Protein AF-A0A832ZH58-F1 (afdb_monomer_lite)

Sequence (393 aa):
MDVIKVGPEEYRKVRFGKLMVSHGLLIALLSIISALLILFIGIVWNLHKTYETLALLIIITFSIAFLPILFYKVYTQNLDKNIEERYPSFLRDLAEALASGMTLVQALKHVSQVDYGPLSPFIKKLYTWLSWGVDFSKAFEKYNKFFKNNPTIVRANYIILEAYKEGGNMEKVLETVANDLESIKELDKLKKSYISQQVMVLYVIFFIFVGLIVMLKYVLQPMITQQVMLKGTQGVFGMASQTLDLKSFKIISALAIIIEGVIIAFVIGVVETGKISSGLKHLAITLTSALVIALLFILPEQVSLSLFVYPKQAYLSQEIQVEGMVAVDAVPINNENIHINIIGPASITESIPIKNGKFVYKYTPTARGEYRVQAVYTRNGKKYAKEDRFVVS

Foldseek 3Di:
DDDPPDALVPPFFDDDDPDTDGPLVVQLVVLLVVLVVLLVVCVVVVLVVDLVSVLVSVLVSLCSNAVSSVVVVVVVVVLLVLLLVLVLVLLLQLLVLVVVVDDSLRSLVVSLVDDSDSCNVLSVQLSVCVVVVNDNLVSLVSSLSNNPVPVLVNVLSVQLSVCVVVVHDNSVSSNVSSVVSVVVVVVVVVVQVVLVVVLVVLVVVLVVLLVVLLVVLVVVQVVLLVVLVVVVPDDDPPPPPDRDQLVVSLVVSLVVQQVSQLVSLQVSLCSNPVDSVRSSVSSSVSNSVSSVSSSPRRPDKDKDKFWDKPPQEAEAQDKIKIKMFIDISSQGDFQFWKWKWKDDPDIDIDIFGGHRRMTIDIDGDHDFAKIKIKIWDADPNDIDIDIDIHGYD

pLDDT: mean 80.51, std 14.27, range [28.75, 96.56]

Structure (mmCIF, N/CA/C/O backbone):
data_AF-A0A832ZH58-F1
#
_entry.id   AF-A0A832ZH58-F1
#
loop_
_atom_site.group_PDB
_atom_site.id
_atom_site.type_symbol
_atom_site.label_atom_id
_atom_site.label_alt_id
_atom_site.label_comp_id
_atom_site.label_asym_id
_atom_site.label_entity_id
_atom_site.label_seq_id
_atom_site.pdbx_PDB_ins_code
_atom_site.Cartn_x
_atom_site.Cartn_y
_atom_site.Cartn_z
_atom_site.occupancy
_atom_site.B_iso_or_equiv
_atom_site.auth_seq_id
_atom_site.auth_comp_id
_atom_site.auth_asym_id
_atom_site.auth_atom_id
_atom_site.pdbx_PDB_model_num
ATOM 1 N N . MET A 1 1 ? -10.719 -26.155 38.846 1.00 32.06 1 MET A N 1
ATOM 2 C CA . MET A 1 1 ? -10.495 -26.250 37.390 1.00 32.06 1 MET A CA 1
ATOM 3 C C . MET A 1 1 ? -10.144 -24.853 36.914 1.00 32.06 1 MET A C 1
ATOM 5 O O . MET A 1 1 ? -10.917 -23.933 37.156 1.00 32.06 1 MET A O 1
ATOM 9 N N . ASP A 1 2 ? -8.911 -24.685 36.452 1.00 28.75 2 ASP A N 1
ATOM 10 C CA . ASP A 1 2 ? -8.158 -23.433 36.504 1.00 28.75 2 ASP A CA 1
ATOM 11 C C . ASP A 1 2 ? -8.816 -22.247 35.796 1.00 28.75 2 ASP A C 1
ATOM 13 O O . ASP A 1 2 ? -9.020 -22.227 34.583 1.00 28.75 2 ASP A O 1
ATOM 17 N N . VAL A 1 3 ? -9.103 -21.212 36.588 1.00 31.19 3 VAL A N 1
ATOM 18 C CA . VAL A 1 3 ? -9.459 -19.885 36.096 1.00 31.19 3 VAL A CA 1
ATOM 19 C C . VAL A 1 3 ? -8.217 -19.319 35.423 1.00 31.19 3 VAL A C 1
ATOM 21 O O . VAL A 1 3 ? -7.265 -18.915 36.090 1.00 31.19 3 VAL A O 1
ATOM 24 N N . ILE A 1 4 ? -8.241 -19.302 34.093 1.00 33.47 4 ILE A N 1
ATOM 25 C CA . ILE A 1 4 ? -7.251 -18.664 33.228 1.00 33.47 4 ILE A CA 1
ATOM 26 C C . ILE A 1 4 ? -7.078 -17.204 33.684 1.00 33.47 4 ILE A C 1
ATOM 28 O O . ILE A 1 4 ? -7.852 -16.310 33.332 1.00 33.47 4 ILE A O 1
ATOM 32 N N . LYS A 1 5 ? -6.048 -16.962 34.501 1.00 37.94 5 LYS A N 1
ATOM 33 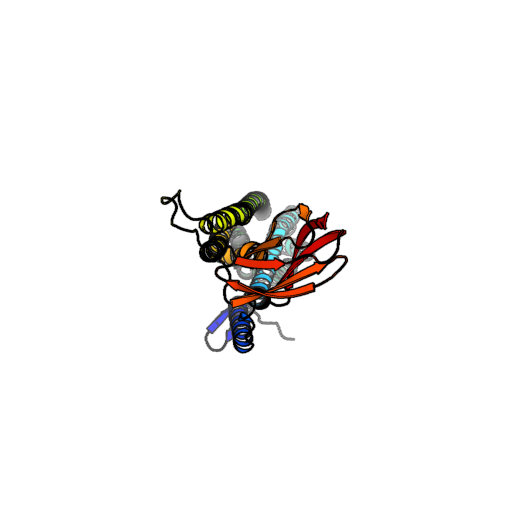C CA . LYS A 1 5 ? -5.504 -15.638 34.808 1.00 37.94 5 LYS A CA 1
ATOM 34 C C . LYS A 1 5 ? -4.682 -15.184 33.605 1.00 37.94 5 LYS A C 1
ATOM 36 O O . LYS A 1 5 ? -3.462 -15.191 33.659 1.00 37.94 5 LYS A O 1
ATOM 41 N N . VAL A 1 6 ? -5.343 -14.801 32.519 1.00 39.03 6 VAL A N 1
ATOM 42 C CA . VAL A 1 6 ? -4.680 -14.055 31.445 1.00 39.03 6 VAL A CA 1
ATOM 43 C C . VAL A 1 6 ? -5.308 -12.673 31.413 1.00 39.03 6 VAL A C 1
ATOM 45 O O . VAL A 1 6 ? -6.497 -12.499 31.126 1.00 39.03 6 VAL A O 1
ATOM 48 N N . GLY A 1 7 ? -4.518 -11.683 31.822 1.00 38.69 7 GLY A N 1
ATOM 49 C CA . GLY A 1 7 ? -4.900 -10.283 31.729 1.00 38.69 7 GLY A CA 1
ATOM 50 C C . GLY A 1 7 ? -4.931 -9.826 30.261 1.00 38.69 7 GLY A C 1
ATOM 51 O O . GLY A 1 7 ? -4.169 -10.343 29.445 1.00 38.69 7 GLY A O 1
ATOM 52 N N . PRO A 1 8 ? -5.761 -8.828 29.905 1.00 47.25 8 PRO A N 1
ATOM 53 C CA . PRO A 1 8 ? -5.901 -8.332 28.528 1.00 47.25 8 PRO A CA 1
ATOM 54 C C . PRO A 1 8 ? -4.600 -7.869 27.844 1.00 47.25 8 PRO A C 1
ATOM 56 O O . PRO A 1 8 ? -4.539 -7.802 26.622 1.00 47.25 8 PRO A O 1
ATOM 59 N N . GLU A 1 9 ? -3.551 -7.562 28.612 1.00 46.62 9 GLU A N 1
ATOM 60 C CA . GLU A 1 9 ? -2.249 -7.094 28.110 1.00 46.62 9 GLU A CA 1
ATOM 61 C C . GLU A 1 9 ? -1.348 -8.213 27.540 1.00 46.62 9 GLU A C 1
ATOM 63 O O . GLU A 1 9 ? -0.400 -7.910 26.811 1.00 46.62 9 GLU A O 1
ATOM 68 N N . GLU A 1 10 ? -1.608 -9.490 27.849 1.00 42.56 10 GLU A N 1
ATOM 69 C CA . GLU A 1 10 ? -0.684 -10.599 27.536 1.00 42.56 10 GLU A CA 1
ATOM 70 C C . GLU A 1 10 ? -0.907 -11.265 26.175 1.00 42.56 10 GLU A C 1
ATOM 72 O O . GLU A 1 10 ? 0.014 -11.878 25.643 1.00 42.56 10 GLU A O 1
ATOM 77 N N . TYR A 1 11 ? -2.059 -11.073 25.532 1.00 43.69 11 TYR A N 1
ATOM 78 C CA . TYR A 1 11 ? -2.350 -11.717 24.242 1.00 43.69 11 TYR A CA 1
ATOM 79 C C . TYR A 1 11 ? -1.527 -11.178 23.057 1.00 43.69 11 TYR A C 1
ATOM 81 O O . TYR A 1 11 ? -1.537 -11.777 21.986 1.00 43.69 11 TYR A O 1
ATOM 89 N N . ARG A 1 12 ? -0.813 -10.050 23.214 1.00 44.44 12 ARG A N 1
ATOM 90 C CA . ARG A 1 12 ? -0.087 -9.386 22.110 1.00 44.44 12 ARG A CA 1
ATOM 91 C C . ARG A 1 12 ? 1.393 -9.116 22.368 1.00 44.44 12 ARG A C 1
ATOM 93 O O . ARG A 1 12 ? 2.049 -8.453 21.552 1.00 44.44 12 ARG A O 1
ATOM 100 N N . LYS A 1 13 ? 1.973 -9.676 23.432 1.00 39.81 13 LYS A N 1
ATOM 101 C CA . LYS A 1 13 ? 3.402 -9.532 23.769 1.00 39.81 13 LYS A CA 1
ATOM 102 C C . LYS A 1 13 ? 4.044 -10.910 23.960 1.00 39.81 13 LYS A C 1
ATOM 104 O O . LYS A 1 13 ? 3.540 -11.706 24.737 1.00 39.81 13 LYS A O 1
ATOM 109 N N . VAL A 1 14 ? 5.147 -11.183 23.259 1.00 44.44 14 VAL A N 1
ATOM 110 C CA . VAL A 1 14 ? 5.986 -12.367 23.518 1.00 44.44 14 VAL A CA 1
ATOM 111 C C . VAL A 1 14 ? 7.113 -11.923 24.446 1.00 44.44 14 VAL A C 1
ATOM 113 O O . VAL A 1 14 ? 7.749 -10.894 24.201 1.00 44.44 14 VAL A O 1
ATOM 116 N N . ARG A 1 15 ? 7.356 -12.660 25.535 1.00 38.75 15 ARG A N 1
ATOM 117 C CA . ARG A 1 15 ? 8.500 -12.396 26.419 1.00 38.75 15 ARG A CA 1
ATOM 118 C C . ARG A 1 15 ? 9.776 -12.958 25.793 1.00 38.75 15 ARG A C 1
ATOM 120 O O . ARG A 1 15 ? 9.922 -14.171 25.707 1.00 38.75 15 ARG A O 1
ATOM 127 N N . PHE A 1 16 ? 10.716 -12.082 25.442 1.00 37.25 16 PHE A N 1
ATOM 128 C CA . PHE A 1 16 ? 12.117 -12.442 25.207 1.00 37.25 16 PHE A CA 1
ATOM 129 C C . PHE A 1 16 ? 12.971 -11.816 26.319 1.00 37.25 16 PHE A C 1
ATOM 131 O O . PHE A 1 16 ? 13.257 -10.618 26.310 1.00 37.25 16 PHE A O 1
ATOM 138 N N . GLY A 1 17 ? 13.351 -12.616 27.320 1.00 56.69 17 GLY A N 1
ATOM 139 C CA . GLY A 1 17 ? 14.143 -12.139 28.461 1.00 56.69 17 GLY A CA 1
ATOM 140 C C . GLY A 1 17 ? 13.454 -11.008 29.244 1.00 56.69 17 GLY A C 1
ATOM 141 O O . GLY A 1 17 ? 12.316 -11.163 29.684 1.00 56.69 17 GLY A O 1
ATOM 142 N N . LYS A 1 18 ? 14.141 -9.866 29.428 1.00 38.88 18 LYS A N 1
ATOM 143 C CA . LYS A 1 18 ? 13.628 -8.665 30.129 1.00 38.88 18 LYS A CA 1
ATOM 144 C C . LYS A 1 18 ? 12.889 -7.659 29.225 1.00 38.88 18 LYS A C 1
ATOM 146 O O . LYS A 1 18 ? 12.369 -6.675 29.746 1.00 38.88 18 LYS A O 1
ATOM 151 N N . LEU A 1 19 ? 12.812 -7.875 27.906 1.00 37.66 19 LEU A N 1
ATOM 152 C CA . LEU A 1 19 ? 12.111 -6.971 26.983 1.00 37.66 19 LEU A CA 1
ATOM 153 C C . LEU A 1 19 ? 10.738 -7.533 26.578 1.00 37.66 19 LEU A C 1
ATOM 155 O O . LEU A 1 19 ? 10.621 -8.642 26.058 1.00 37.66 19 LEU A O 1
ATOM 159 N N . MET A 1 20 ? 9.684 -6.735 26.768 1.00 43.00 20 MET A N 1
ATOM 160 C CA . MET A 1 20 ? 8.365 -7.003 26.186 1.00 43.00 20 MET A CA 1
ATOM 161 C C . MET A 1 20 ? 8.365 -6.572 24.716 1.00 43.00 20 MET A C 1
ATOM 163 O O . MET A 1 20 ? 8.237 -5.384 24.420 1.00 43.00 20 MET A O 1
ATOM 167 N N . VAL A 1 21 ? 8.475 -7.528 23.789 1.00 51.91 21 VAL A N 1
ATOM 168 C CA . VAL A 1 21 ? 8.403 -7.246 22.349 1.00 51.91 21 VAL A CA 1
ATOM 169 C C . VAL A 1 21 ? 6.977 -7.497 21.856 1.00 51.91 21 VAL A C 1
ATOM 171 O O . VAL A 1 21 ? 6.385 -8.555 22.084 1.00 51.91 21 VAL A O 1
ATOM 174 N N . SER A 1 22 ? 6.387 -6.497 21.197 1.00 60.75 22 SER A N 1
ATOM 175 C CA . SER A 1 22 ? 5.081 -6.663 20.549 1.00 60.75 22 SER A CA 1
ATOM 176 C C . SER A 1 22 ? 5.194 -7.673 19.400 1.00 60.75 22 SER A C 1
ATOM 178 O O . SER A 1 22 ? 6.181 -7.646 18.666 1.00 60.75 22 SER A O 1
ATOM 180 N N . HIS A 1 23 ? 4.193 -8.541 19.206 1.00 63.78 23 HIS A N 1
ATOM 181 C CA . HIS A 1 23 ? 4.231 -9.590 18.167 1.00 63.78 23 HIS A CA 1
ATOM 182 C C . HIS A 1 23 ? 4.547 -9.033 16.760 1.00 63.78 23 HIS A C 1
ATOM 184 O O . HIS A 1 23 ? 5.227 -9.682 15.973 1.00 63.78 23 HIS A O 1
ATOM 190 N N . GLY A 1 24 ? 4.149 -7.787 16.470 1.00 62.53 24 GLY A N 1
ATOM 191 C CA . GLY A 1 24 ? 4.445 -7.127 15.195 1.00 62.53 24 GLY A CA 1
ATOM 192 C C . GLY A 1 24 ? 5.923 -6.780 14.974 1.00 62.53 24 GLY A C 1
ATOM 193 O O . GLY A 1 24 ? 6.386 -6.830 13.840 1.00 62.53 24 GLY A O 1
ATOM 194 N N . LEU A 1 25 ? 6.682 -6.468 16.032 1.00 66.31 25 LEU A N 1
ATOM 195 C CA . LEU A 1 25 ? 8.119 -6.178 15.920 1.00 66.31 25 LEU A CA 1
ATOM 196 C C . LEU A 1 25 ? 8.938 -7.446 15.648 1.00 66.31 25 LEU A C 1
ATOM 198 O O . LEU A 1 25 ? 9.885 -7.399 14.870 1.00 66.31 25 LEU A O 1
ATOM 202 N N . LEU A 1 26 ? 8.547 -8.580 16.238 1.00 72.06 26 LEU A N 1
ATOM 203 C CA . LEU A 1 26 ? 9.177 -9.877 15.968 1.00 72.06 26 LEU A CA 1
ATOM 204 C C . LEU A 1 26 ? 8.971 -10.316 14.518 1.00 72.06 26 LEU A C 1
ATOM 206 O O . LEU A 1 26 ? 9.926 -10.712 13.856 1.00 72.06 26 LEU A O 1
ATOM 210 N N . ILE A 1 27 ? 7.742 -10.193 14.012 1.00 73.25 27 ILE A N 1
ATOM 211 C CA . ILE A 1 27 ? 7.420 -10.528 12.620 1.00 73.25 27 ILE A CA 1
ATOM 212 C C . ILE A 1 27 ? 8.192 -9.614 11.660 1.00 73.25 27 ILE A C 1
ATOM 214 O O . ILE A 1 27 ? 8.727 -10.096 10.664 1.00 73.25 27 IL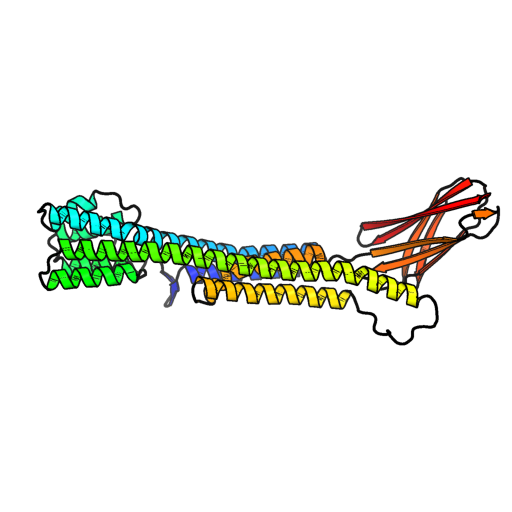E A O 1
ATOM 218 N N . ALA A 1 28 ? 8.314 -8.319 11.972 1.00 71.00 28 ALA A N 1
ATOM 219 C CA . ALA A 1 28 ? 9.098 -7.388 11.162 1.00 71.00 28 ALA A CA 1
ATOM 220 C C . ALA A 1 28 ? 10.591 -7.751 11.129 1.00 71.00 28 ALA A C 1
ATOM 222 O O . ALA A 1 28 ? 11.174 -7.817 10.050 1.00 71.00 28 ALA A O 1
ATOM 223 N N . LEU A 1 29 ? 11.194 -8.051 12.283 1.00 77.75 29 LEU A N 1
ATOM 224 C CA . LEU A 1 29 ? 12.597 -8.466 12.364 1.00 77.75 29 LEU A CA 1
ATOM 225 C C . LEU A 1 29 ? 12.855 -9.763 11.588 1.00 77.75 29 LEU A C 1
ATOM 227 O O . LEU A 1 29 ? 13.782 -9.812 10.785 1.00 77.75 29 LEU A O 1
ATOM 231 N N . LEU A 1 30 ? 12.009 -10.781 11.763 1.00 81.25 30 LEU A N 1
ATOM 232 C CA . LEU A 1 30 ? 12.117 -12.047 11.030 1.00 81.25 30 LEU A CA 1
ATOM 233 C C . LEU A 1 30 ? 11.977 -11.858 9.514 1.00 81.25 30 LEU A C 1
ATOM 235 O O . LEU A 1 30 ? 12.725 -12.466 8.751 1.00 81.25 30 LEU A O 1
ATOM 239 N N . SER A 1 31 ? 11.062 -10.989 9.076 1.00 78.88 31 SER A N 1
ATOM 240 C CA . SER A 1 31 ? 10.846 -10.710 7.649 1.00 78.88 31 SER A CA 1
ATOM 241 C C . SER A 1 31 ? 12.052 -10.004 7.023 1.00 78.88 31 SER A C 1
ATOM 243 O O . SER A 1 31 ? 12.483 -10.371 5.933 1.00 78.88 31 SER A O 1
ATOM 245 N N . ILE A 1 32 ? 12.647 -9.037 7.732 1.00 79.75 32 ILE A N 1
ATOM 246 C CA . ILE A 1 32 ? 13.851 -8.323 7.280 1.00 79.75 32 ILE A CA 1
ATOM 247 C C . ILE A 1 32 ? 15.054 -9.270 7.216 1.00 79.75 32 ILE A C 1
ATOM 249 O O . ILE A 1 32 ? 15.784 -9.263 6.227 1.00 79.75 32 ILE A O 1
ATOM 253 N N . ILE A 1 33 ? 15.246 -10.109 8.238 1.00 83.75 33 ILE A N 1
ATOM 254 C CA . ILE A 1 33 ? 16.337 -11.093 8.271 1.00 83.75 33 ILE A CA 1
ATOM 255 C C . ILE A 1 33 ? 16.197 -12.082 7.108 1.00 83.75 33 ILE A C 1
ATOM 257 O O . ILE A 1 33 ? 17.167 -12.324 6.397 1.00 83.75 33 ILE A O 1
ATOM 261 N N . SER A 1 34 ? 14.989 -12.604 6.875 1.00 80.19 34 SER A N 1
ATOM 262 C CA . SER A 1 34 ? 14.700 -13.509 5.756 1.00 80.19 34 SER A CA 1
ATOM 263 C C . SER A 1 34 ? 14.988 -12.859 4.397 1.00 80.19 34 SER A C 1
ATOM 265 O O . SER A 1 34 ? 15.658 -13.448 3.549 1.00 80.19 34 SER A O 1
ATOM 267 N N . ALA A 1 35 ? 14.569 -11.604 4.210 1.00 80.31 35 ALA A N 1
ATOM 268 C CA . ALA A 1 35 ? 14.830 -10.856 2.986 1.00 80.31 35 ALA A CA 1
ATOM 269 C C . ALA A 1 35 ? 16.332 -10.635 2.741 1.00 80.31 35 ALA A C 1
ATOM 271 O O . ALA A 1 35 ? 16.819 -10.877 1.638 1.00 80.31 35 ALA A O 1
ATOM 272 N N . LEU A 1 36 ? 17.090 -10.242 3.770 1.00 83.31 36 LEU A N 1
ATOM 273 C CA . LEU A 1 36 ? 18.544 -10.075 3.665 1.00 83.31 36 LEU A CA 1
ATOM 274 C C . LEU A 1 36 ? 19.255 -11.388 3.310 1.00 83.31 36 LEU A C 1
ATOM 276 O O . LEU A 1 36 ? 20.198 -11.380 2.521 1.00 83.31 36 LEU A O 1
ATOM 280 N N . LEU A 1 37 ? 18.783 -12.514 3.849 1.00 85.81 37 LEU A N 1
ATOM 281 C CA . LEU A 1 37 ? 19.341 -13.840 3.587 1.00 85.81 37 LEU A CA 1
ATOM 282 C C . LEU A 1 37 ? 19.139 -14.250 2.118 1.00 85.81 37 LEU A C 1
ATOM 284 O O . LEU A 1 37 ? 20.067 -14.734 1.474 1.00 85.81 37 LEU A O 1
ATOM 288 N N . ILE A 1 38 ? 17.963 -13.980 1.552 1.00 83.38 38 ILE A N 1
ATOM 289 C CA . ILE A 1 38 ? 17.653 -14.252 0.138 1.00 83.38 38 ILE A CA 1
ATOM 290 C C . ILE A 1 38 ? 18.477 -13.368 -0.796 1.00 83.38 38 ILE A C 1
ATOM 292 O O . ILE A 1 38 ? 19.015 -13.852 -1.795 1.00 83.38 38 ILE A O 1
ATOM 296 N N . LEU A 1 39 ? 18.625 -12.089 -0.445 1.00 81.56 39 LEU A N 1
ATOM 297 C CA . LEU A 1 39 ? 19.463 -11.152 -1.186 1.00 81.56 39 LEU A CA 1
ATOM 298 C C . LEU A 1 39 ? 20.922 -11.644 -1.197 1.00 81.56 39 LEU A C 1
ATOM 300 O O . LEU A 1 39 ? 21.546 -11.717 -2.256 1.00 81.56 39 LEU A O 1
ATOM 304 N N . PHE A 1 40 ? 21.435 -12.076 -0.041 1.00 83.88 40 PHE A N 1
ATOM 305 C CA . PHE A 1 40 ? 22.777 -12.646 0.088 1.00 83.88 40 PHE A CA 1
ATOM 306 C C . PHE A 1 40 ? 22.956 -13.915 -0.757 1.00 83.88 40 PHE A C 1
ATOM 308 O O . PHE A 1 40 ? 23.906 -13.998 -1.538 1.00 83.88 40 PHE A O 1
ATOM 315 N N . ILE A 1 41 ? 22.023 -14.871 -0.671 1.00 84.25 41 ILE A N 1
ATOM 316 C CA . ILE A 1 41 ? 22.051 -16.113 -1.462 1.00 84.25 41 ILE A CA 1
ATOM 317 C C . ILE A 1 41 ? 22.130 -15.803 -2.953 1.00 84.25 41 ILE A C 1
ATOM 319 O O . ILE A 1 41 ? 22.953 -16.374 -3.668 1.00 84.25 41 ILE A O 1
ATOM 323 N N . GLY A 1 42 ? 21.300 -14.886 -3.441 1.00 79.94 42 GLY A N 1
ATOM 324 C CA . GLY A 1 42 ? 21.276 -14.632 -4.869 1.00 79.94 42 GLY A CA 1
ATOM 325 C C . GLY A 1 42 ? 22.440 -13.791 -5.391 1.00 79.94 42 GLY A C 1
ATOM 326 O O . GLY A 1 42 ? 22.809 -13.944 -6.558 1.00 79.94 42 GLY A O 1
ATOM 327 N N . ILE A 1 43 ? 23.096 -12.991 -4.542 1.00 81.38 43 ILE A N 1
ATOM 328 C CA . ILE A 1 43 ? 24.405 -12.409 -4.875 1.00 81.38 43 ILE A CA 1
ATOM 329 C C . ILE A 1 43 ? 25.445 -13.523 -5.043 1.00 81.38 43 ILE A C 1
ATOM 331 O O . ILE A 1 43 ? 26.121 -13.556 -6.072 1.00 81.38 43 ILE A O 1
ATOM 335 N N . VAL A 1 44 ? 25.530 -14.457 -4.086 1.00 85.19 44 VAL A N 1
ATOM 336 C CA . VAL A 1 44 ? 26.468 -15.598 -4.126 1.00 85.19 44 VAL A CA 1
ATOM 337 C C . VAL A 1 44 ? 26.254 -16.454 -5.379 1.00 85.19 44 VAL A C 1
ATOM 339 O O . VAL A 1 44 ? 27.213 -16.901 -6.002 1.00 85.19 44 VAL A O 1
ATOM 342 N N . TRP A 1 45 ? 25.002 -16.629 -5.800 1.00 83.31 45 TRP A N 1
ATOM 343 C CA . TRP A 1 45 ? 24.634 -17.414 -6.984 1.00 83.31 45 TRP A CA 1
ATOM 344 C C . TRP A 1 45 ? 24.761 -16.646 -8.308 1.00 83.31 45 TRP A C 1
ATOM 346 O O . TRP A 1 45 ? 24.360 -17.151 -9.354 1.00 83.31 45 TRP A O 1
ATOM 356 N N . ASN A 1 46 ? 25.329 -15.435 -8.302 1.00 77.44 46 ASN A N 1
ATOM 357 C CA . ASN A 1 46 ? 25.482 -14.590 -9.489 1.00 77.44 46 ASN A CA 1
ATOM 358 C C . ASN A 1 46 ? 24.161 -14.275 -10.222 1.00 77.44 46 ASN A C 1
ATOM 360 O O . ASN A 1 46 ? 24.176 -13.942 -11.410 1.00 77.44 46 ASN A O 1
ATOM 364 N N . LEU A 1 47 ? 23.022 -14.281 -9.517 1.00 72.31 47 LEU A N 1
ATOM 365 C CA . LEU A 1 47 ? 21.717 -13.908 -10.086 1.00 72.31 47 LEU A CA 1
ATOM 366 C C . LEU A 1 47 ? 21.658 -12.426 -10.506 1.00 72.31 47 LEU A C 1
ATOM 368 O O . LEU A 1 47 ? 20.689 -11.998 -11.118 1.00 72.31 47 LEU A O 1
ATOM 372 N N . HIS A 1 48 ? 22.698 -11.635 -10.243 1.00 67.31 48 HIS A N 1
ATOM 373 C CA . HIS A 1 48 ? 22.823 -10.254 -10.704 1.00 67.31 48 HIS A CA 1
ATOM 374 C C . HIS A 1 48 ? 23.330 -10.114 -12.154 1.00 67.31 48 HIS A C 1
ATOM 376 O O . HIS A 1 48 ? 23.316 -9.007 -12.688 1.00 67.31 48 HIS A O 1
ATOM 382 N N . LYS A 1 49 ? 23.805 -11.195 -12.796 1.00 65.81 49 LYS A N 1
ATOM 383 C CA . LYS A 1 49 ? 24.457 -11.115 -14.120 1.00 65.81 49 LYS A CA 1
ATOM 384 C C . LYS A 1 49 ? 23.504 -10.835 -15.281 1.00 65.81 49 LYS A C 1
ATOM 386 O O . LYS A 1 49 ? 23.929 -10.276 -16.288 1.00 65.81 49 LYS A O 1
ATOM 391 N N . THR A 1 50 ? 22.234 -11.203 -15.153 1.00 65.31 50 THR A N 1
ATOM 392 C CA . THR A 1 50 ? 21.200 -10.923 -16.153 1.00 65.31 50 THR A CA 1
ATOM 393 C C . THR A 1 50 ? 20.138 -10.021 -15.535 1.00 65.31 50 THR A C 1
ATOM 395 O O . THR A 1 50 ? 19.783 -10.175 -14.367 1.00 65.31 50 THR A O 1
ATOM 398 N N . TYR A 1 51 ? 19.608 -9.074 -16.314 1.00 64.06 51 TYR A N 1
ATOM 399 C CA . TYR A 1 51 ? 18.568 -8.155 -15.839 1.00 64.06 51 TYR A CA 1
ATOM 400 C C . TYR A 1 51 ? 17.320 -8.911 -15.340 1.00 64.06 51 TYR A C 1
ATOM 402 O O . TYR A 1 51 ? 16.730 -8.530 -14.333 1.00 64.06 51 TYR A O 1
ATOM 410 N N . GLU A 1 52 ? 16.969 -10.027 -15.988 1.00 61.91 52 GLU A N 1
ATOM 411 C CA . GLU A 1 52 ? 15.821 -10.876 -15.632 1.00 61.91 52 GLU A CA 1
ATOM 412 C C . GLU A 1 52 ? 15.989 -11.536 -14.255 1.00 61.91 52 GLU A C 1
ATOM 414 O O . GLU A 1 52 ? 15.094 -11.464 -13.411 1.00 61.91 52 GLU A O 1
ATOM 419 N N . THR A 1 53 ? 17.156 -12.127 -13.987 1.00 67.88 53 THR A N 1
ATOM 420 C CA . THR A 1 53 ? 17.449 -12.797 -12.711 1.00 67.88 53 THR A CA 1
ATOM 421 C C . THR A 1 53 ? 17.601 -11.800 -11.564 1.00 67.88 53 THR A C 1
ATOM 423 O O . THR A 1 53 ? 17.160 -12.075 -10.447 1.00 67.88 53 THR A O 1
ATOM 426 N N . LEU A 1 54 ? 18.147 -10.612 -11.846 1.00 69.12 54 LEU A N 1
ATOM 427 C CA . LEU A 1 54 ? 18.275 -9.533 -10.869 1.00 69.12 54 LEU A CA 1
ATOM 428 C C . LEU A 1 54 ? 16.899 -9.009 -10.447 1.00 69.12 54 LEU A C 1
ATOM 430 O O . LEU A 1 54 ? 16.656 -8.776 -9.265 1.00 69.12 54 LEU A O 1
ATOM 434 N N . ALA A 1 55 ? 15.968 -8.874 -11.388 1.00 64.12 55 ALA A N 1
ATOM 435 C CA . ALA A 1 55 ? 14.630 -8.408 -11.065 1.00 64.12 55 ALA A CA 1
ATOM 436 C C . ALA A 1 55 ? 13.804 -9.421 -10.276 1.00 64.12 55 ALA A C 1
ATOM 438 O O . ALA A 1 55 ? 13.148 -9.040 -9.308 1.00 64.12 55 ALA A O 1
ATOM 439 N N . LEU A 1 56 ? 13.862 -10.706 -10.643 1.00 68.62 56 LEU A N 1
ATOM 440 C CA . LEU A 1 56 ? 13.212 -11.768 -9.872 1.00 68.62 56 LEU A CA 1
ATOM 441 C C . LEU A 1 56 ? 13.718 -11.788 -8.428 1.00 68.62 56 LEU A C 1
ATOM 443 O O . LEU A 1 56 ? 12.921 -11.879 -7.495 1.00 68.62 56 LEU A O 1
ATOM 447 N N . LEU A 1 57 ? 15.028 -11.620 -8.235 1.00 75.06 57 LEU A N 1
ATOM 448 C CA . LEU A 1 57 ? 15.631 -11.531 -6.912 1.00 75.06 57 LEU A CA 1
ATOM 449 C C . LEU A 1 57 ? 15.085 -10.354 -6.099 1.00 75.06 57 LEU A C 1
ATOM 451 O O . LEU A 1 57 ? 14.732 -10.532 -4.932 1.00 75.06 57 LEU A O 1
ATOM 455 N N . ILE A 1 58 ? 14.986 -9.168 -6.703 1.00 72.38 58 ILE A N 1
ATOM 456 C CA . ILE A 1 58 ? 14.463 -7.983 -6.017 1.00 72.38 58 ILE A CA 1
ATOM 457 C C . ILE A 1 58 ? 12.985 -8.179 -5.664 1.00 72.38 58 ILE A C 1
ATOM 459 O O . ILE A 1 58 ? 12.599 -7.906 -4.529 1.00 72.38 58 ILE A O 1
ATOM 463 N N . ILE A 1 59 ? 12.169 -8.697 -6.587 1.00 71.25 59 ILE A N 1
ATOM 464 C CA . ILE A 1 59 ? 10.739 -8.946 -6.355 1.00 71.25 59 ILE A CA 1
ATOM 465 C C . ILE A 1 59 ? 10.547 -9.934 -5.198 1.00 71.25 59 ILE A C 1
ATOM 467 O O . ILE A 1 59 ? 9.814 -9.631 -4.261 1.00 71.25 59 ILE A O 1
ATOM 471 N N . ILE A 1 60 ? 11.243 -11.075 -5.216 1.00 73.31 60 ILE A N 1
ATOM 472 C CA . ILE A 1 60 ? 11.126 -12.112 -4.177 1.00 73.31 60 ILE A CA 1
ATOM 473 C C . ILE A 1 60 ? 11.573 -11.576 -2.813 1.00 73.31 60 ILE A C 1
ATOM 475 O O . ILE A 1 60 ? 10.859 -11.727 -1.819 1.00 73.31 60 ILE A O 1
ATOM 479 N N . THR A 1 61 ? 12.729 -10.910 -2.770 1.00 76.50 61 THR A N 1
ATOM 480 C CA . THR A 1 61 ? 13.273 -10.297 -1.548 1.00 76.50 61 THR A CA 1
ATOM 481 C C . THR A 1 61 ? 12.276 -9.309 -0.950 1.00 76.50 61 THR A C 1
ATOM 483 O O . THR A 1 61 ? 12.015 -9.304 0.254 1.00 76.50 61 THR A O 1
ATOM 486 N N . PHE A 1 62 ? 11.672 -8.494 -1.810 1.00 73.38 62 PHE A N 1
ATOM 487 C CA . PHE A 1 62 ? 10.732 -7.473 -1.404 1.00 73.38 62 PHE A CA 1
ATOM 488 C C . PHE A 1 62 ? 9.394 -8.064 -0.927 1.00 73.38 62 PHE A C 1
ATOM 490 O O . PHE A 1 62 ? 8.881 -7.674 0.124 1.00 73.38 62 PHE A O 1
ATOM 497 N N . SER A 1 63 ? 8.844 -9.051 -1.638 1.00 71.75 63 SER A N 1
ATOM 498 C CA . SER A 1 63 ? 7.621 -9.746 -1.226 1.00 71.75 63 SER A CA 1
ATOM 499 C C . SER A 1 63 ? 7.766 -10.368 0.163 1.00 71.75 63 SER A C 1
ATOM 501 O O . SER A 1 63 ? 6.872 -10.223 0.995 1.00 71.75 63 SER A O 1
ATOM 503 N N . ILE A 1 64 ? 8.905 -10.997 0.447 1.00 77.25 64 ILE A N 1
ATOM 504 C CA . ILE A 1 64 ? 9.156 -11.673 1.726 1.00 77.25 64 ILE A CA 1
ATOM 505 C C . ILE A 1 64 ? 9.372 -10.676 2.869 1.00 77.25 64 ILE A C 1
ATOM 507 O O . ILE A 1 64 ? 8.915 -10.924 3.984 1.00 77.25 64 ILE A O 1
ATOM 511 N N . ALA A 1 65 ? 9.986 -9.522 2.595 1.00 74.62 65 ALA A N 1
ATOM 512 C CA . ALA A 1 65 ? 10.140 -8.462 3.587 1.00 74.62 65 ALA A CA 1
ATOM 513 C C . ALA A 1 65 ? 8.794 -7.848 4.019 1.00 74.62 65 ALA A C 1
ATOM 515 O O . ALA A 1 65 ? 8.610 -7.544 5.198 1.00 74.62 65 ALA A O 1
ATOM 516 N N . PHE A 1 66 ? 7.857 -7.645 3.084 1.00 72.94 66 PHE A N 1
ATOM 517 C CA . PHE A 1 66 ? 6.676 -6.808 3.330 1.00 72.94 66 PHE A CA 1
ATOM 518 C C . PHE A 1 66 ? 5.369 -7.579 3.567 1.00 72.94 66 PHE A C 1
ATOM 520 O O . PHE A 1 66 ? 4.583 -7.153 4.419 1.00 72.94 66 PHE A O 1
ATOM 527 N N . LEU A 1 67 ? 5.107 -8.704 2.884 1.00 73.69 67 LEU A N 1
ATOM 528 C CA . LEU A 1 67 ? 3.821 -9.421 3.007 1.00 73.69 67 LEU A CA 1
ATOM 529 C C . LEU A 1 67 ? 3.467 -9.827 4.452 1.00 73.69 67 LEU A C 1
ATOM 531 O O . LEU A 1 67 ? 2.339 -9.550 4.874 1.00 73.69 67 LEU A O 1
ATOM 535 N N . PRO A 1 68 ? 4.375 -10.441 5.238 1.00 74.88 68 PRO A N 1
ATOM 536 C CA . PRO A 1 68 ? 4.035 -10.915 6.582 1.00 74.88 68 PRO A CA 1
ATOM 537 C C . PRO A 1 68 ? 3.653 -9.773 7.532 1.00 74.88 68 PRO A C 1
ATOM 539 O O . PRO A 1 68 ? 2.721 -9.892 8.332 1.00 74.88 68 PRO A O 1
ATOM 542 N N . ILE A 1 69 ? 4.339 -8.632 7.406 1.00 71.81 69 ILE A N 1
ATOM 543 C CA . ILE A 1 69 ? 4.091 -7.427 8.207 1.00 71.81 69 ILE A CA 1
ATOM 544 C C . ILE A 1 69 ? 2.706 -6.855 7.888 1.00 71.81 69 ILE A C 1
ATOM 546 O O . ILE A 1 69 ? 1.955 -6.486 8.798 1.00 71.81 69 ILE A O 1
ATOM 550 N N . LEU A 1 70 ? 2.354 -6.800 6.600 1.00 68.81 70 LEU A N 1
ATOM 551 C CA . LEU A 1 70 ? 1.050 -6.320 6.151 1.00 68.81 70 LEU A CA 1
ATOM 552 C C . LEU A 1 70 ? -0.078 -7.226 6.634 1.00 68.81 70 LEU A C 1
ATOM 554 O O . LEU A 1 70 ? -1.054 -6.725 7.193 1.00 68.81 70 LEU A O 1
ATOM 558 N N . PHE A 1 71 ? 0.084 -8.541 6.498 1.00 70.06 71 PHE A N 1
ATOM 559 C CA . PHE A 1 71 ? -0.923 -9.509 6.920 1.00 70.06 71 PHE A CA 1
ATOM 560 C C . PHE A 1 71 ? -1.214 -9.416 8.424 1.00 70.06 71 PHE A C 1
ATOM 562 O O . PHE A 1 71 ? -2.370 -9.302 8.832 1.00 70.06 71 PHE A O 1
ATOM 569 N N . TYR A 1 72 ? -0.170 -9.354 9.257 1.00 71.62 72 TYR A N 1
ATOM 570 C CA . TYR A 1 72 ? -0.326 -9.211 10.706 1.00 71.62 72 TYR A CA 1
ATOM 571 C C . TYR A 1 72 ? -1.033 -7.900 11.101 1.00 71.62 72 TYR A C 1
ATOM 573 O O . TYR A 1 72 ? -1.911 -7.882 11.975 1.00 71.62 72 TYR A O 1
ATOM 581 N N . LYS A 1 73 ? -0.676 -6.786 10.448 1.00 68.81 73 LYS A N 1
ATOM 582 C CA . LYS A 1 73 ? -1.278 -5.473 10.721 1.00 68.81 73 LYS A CA 1
ATOM 583 C C . LYS A 1 73 ? -2.754 -5.436 10.316 1.00 68.81 73 LYS A C 1
ATOM 585 O O . LYS A 1 73 ? -3.567 -4.931 11.084 1.00 68.81 73 LYS A O 1
ATOM 590 N N . VAL A 1 74 ? -3.107 -5.997 9.158 1.00 68.31 74 VAL A N 1
ATOM 591 C CA . VAL A 1 74 ? -4.501 -6.082 8.689 1.00 68.31 74 VAL A CA 1
ATOM 592 C C . VAL A 1 74 ? -5.336 -6.971 9.612 1.00 68.31 74 VAL A C 1
ATOM 594 O O . VAL A 1 74 ? -6.413 -6.562 10.039 1.00 68.31 74 VAL A O 1
ATOM 597 N N . TYR A 1 75 ? -4.820 -8.142 9.992 1.00 66.81 75 TYR A N 1
ATOM 598 C CA . TYR A 1 75 ? -5.533 -9.079 10.860 1.00 66.81 75 TYR A CA 1
ATOM 599 C C . TYR A 1 75 ? -5.882 -8.468 12.226 1.00 66.81 75 TYR A C 1
ATOM 601 O O . TYR A 1 75 ? -7.031 -8.519 12.664 1.00 66.81 75 TYR A O 1
ATOM 609 N N . THR A 1 76 ? -4.908 -7.830 12.880 1.00 66.25 76 THR A N 1
ATOM 610 C CA . THR A 1 76 ? -5.118 -7.219 14.204 1.00 66.25 76 THR A CA 1
ATOM 611 C C . THR A 1 76 ? -6.048 -6.006 14.164 1.00 66.25 76 THR A C 1
ATOM 613 O O . THR A 1 76 ? -6.860 -5.838 15.068 1.00 66.25 76 THR A O 1
ATOM 616 N N . GLN A 1 77 ? -5.983 -5.189 13.110 1.00 69.50 77 GLN A N 1
ATOM 617 C CA . GLN A 1 77 ? -6.862 -4.027 12.952 1.00 69.50 77 GLN A CA 1
ATOM 618 C C . GLN A 1 77 ? -8.320 -4.403 12.669 1.00 69.50 77 GLN A C 1
ATOM 620 O O . GLN A 1 77 ? -9.219 -3.673 13.079 1.00 69.50 77 GLN A O 1
ATOM 625 N N . ASN A 1 78 ? -8.567 -5.513 11.972 1.00 72.50 78 ASN A N 1
ATOM 626 C CA . ASN A 1 78 ? -9.929 -5.939 11.650 1.00 72.50 78 ASN A CA 1
ATOM 627 C C . ASN A 1 78 ? -10.704 -6.380 12.897 1.00 72.50 78 ASN A C 1
ATOM 629 O O . ASN A 1 78 ? -11.892 -6.092 13.001 1.00 72.50 78 ASN A O 1
ATOM 633 N N . LEU A 1 79 ? -10.044 -7.025 13.865 1.00 73.12 79 LEU A N 1
ATOM 634 C CA . LEU A 1 79 ? -10.703 -7.456 15.099 1.00 73.12 79 LEU A CA 1
ATOM 635 C C . LEU A 1 79 ? -11.181 -6.263 15.943 1.00 73.12 79 LEU A C 1
ATOM 637 O O . LEU A 1 79 ? -12.350 -6.220 16.317 1.00 73.12 79 LEU A O 1
ATOM 641 N N . ASP A 1 80 ? -10.303 -5.285 16.190 1.00 78.94 80 ASP A N 1
ATOM 642 C CA . ASP A 1 80 ? -10.632 -4.089 16.981 1.00 78.94 80 ASP A CA 1
ATOM 643 C C . ASP A 1 80 ? -11.748 -3.261 16.315 1.00 78.94 80 ASP A C 1
ATOM 645 O O . ASP A 1 80 ? -12.651 -2.775 16.996 1.00 78.94 80 ASP A O 1
ATOM 649 N N . LYS A 1 81 ? -11.733 -3.159 14.977 1.00 81.44 81 LYS A N 1
ATOM 650 C CA . LYS A 1 81 ? -12.793 -2.490 14.206 1.00 81.44 81 LYS A CA 1
ATOM 651 C C . LYS A 1 81 ? -14.130 -3.212 14.299 1.00 81.44 81 LYS A C 1
ATOM 653 O O . LYS A 1 81 ? -15.145 -2.567 14.516 1.00 81.44 81 LYS A O 1
ATOM 658 N N . ASN A 1 82 ? -14.143 -4.540 14.190 1.00 83.12 82 ASN A N 1
ATOM 659 C CA . ASN A 1 82 ? -15.380 -5.317 14.298 1.00 83.12 82 ASN A CA 1
ATOM 660 C C . ASN A 1 82 ? -16.038 -5.177 15.682 1.00 83.12 82 ASN A C 1
ATOM 662 O O . ASN A 1 82 ? -17.260 -5.241 15.790 1.00 83.12 82 ASN A O 1
ATOM 666 N N . ILE A 1 83 ? -15.233 -5.001 16.736 1.00 87.56 83 ILE A N 1
ATOM 667 C CA . ILE A 1 83 ? -15.719 -4.699 18.087 1.00 87.56 83 ILE A CA 1
ATOM 668 C C . ILE A 1 83 ? -16.337 -3.294 18.126 1.00 87.56 83 ILE A C 1
ATOM 670 O O . ILE A 1 83 ? -17.462 -3.144 18.596 1.00 87.56 83 ILE A O 1
ATOM 674 N N . GLU A 1 84 ? -15.635 -2.285 17.603 1.00 89.12 84 GLU A N 1
ATOM 675 C CA . GLU A 1 84 ? -16.120 -0.896 17.532 1.00 89.12 84 GLU A CA 1
ATOM 676 C C . GLU A 1 84 ? -17.426 -0.769 16.756 1.00 89.12 84 GLU A C 1
ATOM 678 O O . GLU A 1 84 ? -18.351 -0.098 17.198 1.00 89.12 84 GLU A O 1
ATOM 683 N N . GLU A 1 85 ? -17.544 -1.474 15.633 1.00 89.94 85 GLU A N 1
ATOM 684 C CA . GLU A 1 85 ? -18.719 -1.410 14.769 1.00 89.94 85 GLU A CA 1
ATOM 685 C C . GLU A 1 85 ? -19.997 -1.953 15.418 1.00 89.94 85 GLU A C 1
ATOM 687 O O . GLU A 1 85 ? -21.087 -1.543 15.006 1.00 89.94 85 GLU A O 1
ATOM 692 N N . ARG A 1 86 ? -19.867 -2.867 16.390 1.00 91.75 86 ARG A N 1
ATOM 693 C CA . ARG A 1 86 ? -20.980 -3.530 17.094 1.00 91.75 86 ARG A CA 1
ATOM 694 C C . ARG A 1 86 ? -21.274 -2.927 18.466 1.00 91.75 86 ARG A C 1
ATOM 696 O O . ARG A 1 86 ? -22.308 -3.229 19.054 1.00 91.75 86 ARG A O 1
ATOM 703 N N . TYR A 1 87 ? -20.384 -2.072 18.964 1.00 94.81 87 TYR A N 1
ATOM 704 C CA . TYR A 1 87 ? -20.524 -1.423 20.263 1.00 94.81 87 TYR A CA 1
ATOM 705 C C . TYR A 1 87 ? -21.781 -0.542 20.400 1.00 94.81 87 TYR A C 1
ATOM 707 O O . TYR A 1 87 ? -22.457 -0.665 21.420 1.00 94.81 87 TYR A O 1
ATOM 715 N N . PRO A 1 88 ? -22.152 0.291 19.401 1.00 95.00 88 PRO A N 1
ATOM 716 C CA . PRO A 1 88 ? -23.359 1.116 19.480 1.00 95.00 88 PRO A CA 1
ATOM 717 C C . PRO A 1 88 ? -24.629 0.275 19.625 1.00 95.00 88 PRO A C 1
ATOM 719 O O . PRO A 1 88 ? -25.478 0.598 20.446 1.00 95.00 88 PRO A O 1
AT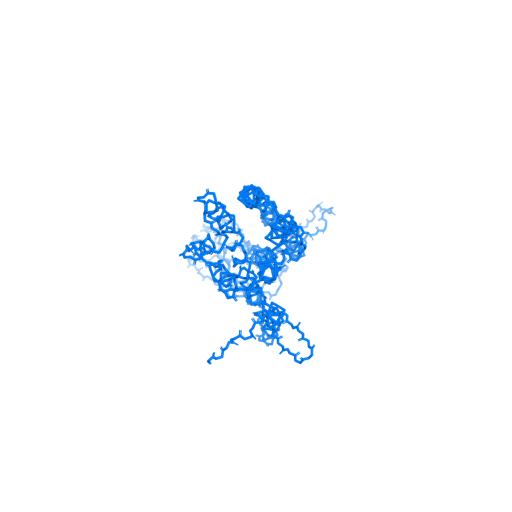OM 722 N N . SER A 1 89 ? -24.724 -0.841 18.891 1.00 95.19 89 SER A N 1
ATOM 723 C CA . SER A 1 89 ? -25.860 -1.767 18.972 1.00 95.19 89 SER A CA 1
ATOM 724 C C . SER A 1 89 ? -25.991 -2.379 20.365 1.00 95.19 89 SER A C 1
ATOM 726 O O . SER A 1 89 ? -27.077 -2.397 20.919 1.00 95.19 89 SER A O 1
ATOM 728 N N . PHE A 1 90 ? -24.878 -2.787 20.985 1.00 95.88 90 PHE A N 1
ATOM 729 C CA . PHE A 1 90 ? -24.897 -3.255 22.374 1.00 95.88 90 PHE A CA 1
ATOM 730 C C . PHE A 1 90 ? -25.439 -2.193 23.345 1.00 95.88 90 PHE A C 1
ATOM 732 O O . PHE A 1 90 ? -26.234 -2.518 24.225 1.00 95.88 90 PHE A O 1
ATOM 739 N N . LEU A 1 91 ? -25.011 -0.933 23.205 1.00 96.12 91 LEU A N 1
ATOM 740 C CA . LEU A 1 91 ? -25.495 0.147 24.070 1.00 96.12 91 LEU A CA 1
ATOM 741 C C . LEU A 1 91 ? -26.973 0.466 23.824 1.00 96.12 91 LEU A C 1
ATOM 743 O O . LEU A 1 91 ? -27.686 0.724 24.790 1.00 96.12 91 LEU A O 1
ATOM 747 N N . ARG A 1 92 ? -27.429 0.410 22.566 1.00 96.31 92 ARG A N 1
ATOM 748 C CA . ARG A 1 92 ? -28.838 0.583 22.196 1.00 96.31 92 ARG A CA 1
ATOM 749 C C . ARG A 1 92 ? -29.708 -0.497 22.826 1.00 96.31 92 ARG A C 1
ATOM 751 O O . ARG A 1 92 ? -30.626 -0.162 23.561 1.00 96.31 92 ARG A O 1
ATOM 758 N N . ASP A 1 93 ? -29.368 -1.765 22.614 1.00 96.56 93 ASP A N 1
ATOM 759 C CA . ASP A 1 93 ? -30.136 -2.899 23.134 1.00 96.56 93 ASP A CA 1
ATOM 760 C C . ASP A 1 93 ? -30.157 -2.884 24.675 1.00 96.56 93 ASP A C 1
ATOM 762 O O . ASP A 1 93 ? -31.150 -3.244 25.310 1.00 96.56 93 ASP A O 1
ATOM 766 N N . LEU A 1 94 ? -29.068 -2.421 25.306 1.00 96.00 94 LEU A N 1
ATOM 767 C CA . LEU A 1 94 ? -29.012 -2.233 26.755 1.00 96.00 94 LEU A CA 1
ATOM 768 C C . LEU A 1 94 ? -29.908 -1.075 27.222 1.00 96.00 94 LEU A C 1
ATOM 770 O O . LEU A 1 94 ? -30.571 -1.213 28.249 1.00 96.00 94 LEU A O 1
ATOM 774 N N . ALA A 1 95 ? -29.938 0.042 26.489 1.00 96.31 95 ALA A N 1
ATOM 775 C CA . ALA A 1 95 ? -30.822 1.171 26.770 1.00 96.31 95 ALA A CA 1
ATOM 776 C C . ALA A 1 95 ? -32.298 0.769 26.632 1.00 96.31 95 ALA A C 1
ATOM 778 O O . ALA A 1 95 ? -33.080 1.025 27.541 1.00 96.31 95 ALA A O 1
ATOM 779 N N . GLU A 1 96 ? -32.661 0.061 25.560 1.00 96.00 96 GLU A N 1
ATOM 780 C CA . GLU A 1 96 ? -34.020 -0.446 25.323 1.00 96.00 96 GLU A CA 1
ATOM 781 C C . GLU A 1 96 ? -34.467 -1.431 26.412 1.00 96.00 96 GLU A C 1
ATOM 783 O O . GLU A 1 96 ? -35.592 -1.360 26.913 1.00 96.00 96 GLU A O 1
ATOM 788 N N . ALA A 1 97 ? -33.572 -2.321 26.853 1.00 96.19 97 ALA A N 1
ATOM 789 C CA . ALA A 1 97 ? -33.862 -3.226 27.958 1.00 96.19 97 ALA A CA 1
ATOM 790 C C . ALA A 1 97 ? -34.120 -2.464 29.271 1.00 96.19 97 ALA A C 1
ATOM 792 O O . ALA A 1 97 ? -35.059 -2.799 29.997 1.00 96.19 97 ALA A O 1
ATOM 793 N N . LEU A 1 98 ? -33.344 -1.416 29.568 1.00 94.94 98 LEU A N 1
ATOM 794 C CA . LEU A 1 98 ? -33.594 -0.550 30.726 1.00 94.94 98 LEU A CA 1
ATOM 795 C C . LEU A 1 98 ? -34.914 0.226 30.592 1.00 94.94 98 LEU A C 1
ATOM 797 O O . LEU A 1 98 ? -35.672 0.272 31.560 1.00 94.94 98 LEU A O 1
ATOM 801 N N . ALA A 1 99 ? -35.227 0.746 29.399 1.00 93.88 99 ALA A N 1
ATOM 802 C CA . ALA A 1 99 ? -36.485 1.437 29.098 1.00 93.88 99 ALA A CA 1
ATOM 803 C C . ALA A 1 99 ? -37.715 0.544 29.337 1.00 93.88 99 ALA A C 1
ATOM 805 O O . ALA A 1 99 ? -38.766 1.009 29.773 1.00 93.88 99 ALA A O 1
ATOM 806 N N . SER A 1 100 ? -37.577 -0.770 29.117 1.00 94.94 100 SER A N 1
ATOM 807 C CA . SER A 1 100 ? -38.631 -1.756 29.407 1.00 94.94 100 SER A CA 1
ATOM 808 C C . SER A 1 100 ? -38.853 -2.028 30.906 1.00 94.94 100 SER A C 1
ATOM 810 O O . SER A 1 100 ? -39.698 -2.845 31.273 1.00 94.94 100 SER A O 1
ATOM 812 N N . GLY A 1 101 ? -38.100 -1.359 31.786 1.00 92.44 101 GLY A N 1
ATOM 813 C CA . GLY A 1 101 ? -38.196 -1.497 33.238 1.00 92.44 101 GLY A CA 1
ATOM 814 C C . GLY A 1 101 ? -37.325 -2.608 33.828 1.00 92.44 101 GLY A C 1
ATOM 815 O O . GLY A 1 101 ? -37.449 -2.913 35.016 1.00 92.44 101 GLY A O 1
ATOM 816 N N . MET A 1 102 ? -36.435 -3.227 33.041 1.00 94.56 102 MET A N 1
ATOM 817 C CA . MET A 1 102 ? -35.480 -4.199 33.577 1.00 94.56 102 MET A CA 1
ATOM 818 C C . MET A 1 102 ? -34.461 -3.512 34.492 1.00 94.56 102 MET A C 1
ATOM 820 O O . MET A 1 102 ? -33.950 -2.434 34.197 1.00 94.56 102 MET A O 1
ATOM 824 N N . THR A 1 103 ? -34.077 -4.179 35.581 1.00 91.69 103 THR A N 1
ATOM 825 C CA . THR A 1 103 ? -32.906 -3.751 36.366 1.00 91.69 103 THR A CA 1
ATOM 826 C C . THR A 1 103 ? -31.627 -3.905 35.537 1.00 91.69 103 THR A C 1
ATOM 828 O O . THR A 1 103 ? -31.556 -4.761 34.657 1.00 91.69 103 THR A O 1
ATOM 831 N N . LEU A 1 104 ? -30.565 -3.158 35.852 1.00 88.88 104 LEU A N 1
ATOM 832 C CA . LEU A 1 104 ? -29.291 -3.211 35.115 1.00 88.88 104 LEU A CA 1
ATOM 833 C C . LEU A 1 104 ? -28.721 -4.634 34.960 1.00 88.88 104 LEU A C 1
ATOM 835 O O . LEU A 1 104 ? -28.205 -4.987 33.903 1.00 88.88 104 LEU A O 1
ATOM 839 N N . VAL A 1 105 ? -28.854 -5.481 35.986 1.00 91.31 105 VAL A N 1
ATOM 840 C CA . VAL A 1 105 ? -28.399 -6.882 35.935 1.00 91.31 105 VAL A CA 1
ATOM 841 C C . VAL A 1 105 ? -29.289 -7.735 35.022 1.00 91.31 105 VAL A C 1
ATOM 843 O O . VAL A 1 105 ? -28.777 -8.594 34.304 1.00 91.31 105 VAL A O 1
ATOM 846 N N . GLN A 1 106 ? -30.606 -7.500 35.009 1.00 94.00 106 GLN A N 1
ATOM 847 C CA . GLN A 1 106 ? -31.545 -8.181 34.107 1.00 94.00 106 GLN A CA 1
ATOM 848 C C . GLN A 1 106 ? -31.353 -7.741 32.653 1.00 94.00 106 GLN A C 1
ATOM 850 O O . GLN A 1 106 ? -31.265 -8.595 31.773 1.00 94.00 106 GLN A O 1
ATOM 855 N N . ALA A 1 107 ? -31.211 -6.436 32.419 1.00 94.88 107 ALA A N 1
ATOM 856 C CA . ALA A 1 107 ? -30.922 -5.868 31.111 1.00 94.88 107 ALA A CA 1
ATOM 857 C C . ALA A 1 107 ? -29.602 -6.429 30.563 1.00 94.88 107 ALA A C 1
ATOM 859 O O . ALA A 1 107 ? -29.548 -6.929 29.440 1.00 94.88 107 ALA A O 1
ATOM 860 N N . LEU A 1 108 ? -28.557 -6.480 31.400 1.00 94.00 108 LEU A N 1
ATOM 861 C CA . LEU A 1 108 ? -27.273 -7.046 31.001 1.00 94.00 108 LEU A CA 1
ATOM 862 C C . LEU A 1 108 ? -27.341 -8.563 30.748 1.00 94.00 108 LEU A C 1
ATOM 864 O O . LEU A 1 108 ? -26.693 -9.066 29.829 1.00 94.00 108 LEU A O 1
ATOM 868 N N . LYS A 1 109 ? -28.154 -9.303 31.516 1.00 95.31 109 LYS A N 1
ATOM 869 C CA . LYS A 1 109 ? -28.437 -10.721 31.246 1.00 95.31 109 LYS A CA 1
ATOM 870 C C . LYS A 1 109 ? -29.063 -10.894 29.865 1.00 95.31 109 LYS A C 1
ATOM 872 O O . LYS A 1 109 ? -28.603 -11.756 29.120 1.00 95.31 109 LYS A O 1
ATOM 877 N N . HIS A 1 110 ? -30.066 -10.080 29.537 1.00 95.06 110 HIS A N 1
ATOM 878 C CA . HIS A 1 110 ? -30.768 -10.125 28.258 1.00 95.06 110 HIS A CA 1
ATOM 879 C C . HIS A 1 110 ? -29.811 -9.875 27.087 1.00 95.06 110 HIS A C 1
ATOM 881 O O . HIS A 1 110 ? -29.635 -10.752 26.243 1.00 95.06 110 HIS A O 1
ATOM 887 N N . VAL A 1 111 ? -29.079 -8.756 27.096 1.00 95.50 111 VAL A N 1
ATOM 888 C CA . VAL A 1 111 ? -28.132 -8.450 26.011 1.00 95.50 111 VAL A CA 1
ATOM 889 C C . VAL A 1 111 ? -26.978 -9.453 25.945 1.00 95.50 111 VAL A C 1
ATOM 891 O O . VAL A 1 111 ? -26.508 -9.760 24.862 1.00 95.50 111 VAL A O 1
ATOM 894 N N . SER A 1 112 ? -26.543 -10.065 27.053 1.00 93.94 112 SER A N 1
ATOM 895 C CA . SER A 1 112 ? -25.473 -11.081 27.010 1.00 93.94 112 SER A CA 1
ATOM 896 C C . SER A 1 112 ? -25.832 -12.360 26.232 1.00 93.94 112 SER A C 1
ATOM 898 O O . SER A 1 112 ? -24.938 -13.150 25.902 1.00 93.94 112 SER A O 1
ATOM 900 N N . GLN A 1 113 ? -27.124 -12.577 25.960 1.00 93.38 113 GLN A N 1
ATOM 901 C CA . GLN A 1 113 ? -27.635 -13.693 25.159 1.00 93.38 113 GLN A CA 1
ATOM 902 C C . GLN A 1 113 ? -27.675 -13.372 23.657 1.00 93.38 113 GLN A C 1
ATOM 904 O O . GLN A 1 113 ? -27.694 -14.301 22.852 1.00 93.38 113 GLN A O 1
ATOM 909 N N . VAL A 1 114 ? -27.644 -12.089 23.287 1.00 93.38 114 VAL A N 1
ATOM 910 C CA . VAL A 1 114 ? -27.603 -11.614 21.898 1.00 93.38 114 VAL A CA 1
ATOM 911 C C . VAL A 1 114 ? -26.193 -11.795 21.322 1.00 93.38 114 VAL A C 1
ATOM 913 O O . VAL A 1 114 ? -25.191 -11.704 22.040 1.00 93.38 114 VAL A O 1
ATOM 916 N N . ASP A 1 115 ? -26.096 -12.075 20.018 1.00 91.38 115 ASP A N 1
ATOM 917 C CA . ASP A 1 115 ? -24.809 -12.229 19.340 1.00 91.38 115 ASP A CA 1
ATOM 918 C C . ASP A 1 115 ? -24.288 -10.916 18.729 1.00 91.38 115 ASP A C 1
ATOM 920 O O . ASP A 1 115 ? -24.701 -10.475 17.656 1.00 91.38 115 ASP A O 1
ATOM 924 N N . TYR A 1 116 ? -23.280 -10.341 19.382 1.00 91.19 116 TYR A N 1
ATOM 925 C CA . TYR A 1 116 ? -22.480 -9.212 18.906 1.00 91.19 116 TYR A CA 1
ATOM 926 C C . TYR A 1 116 ? -21.116 -9.655 18.348 1.00 91.19 116 TYR A C 1
ATOM 928 O O . TYR A 1 116 ? -20.145 -8.892 18.373 1.00 91.19 116 TYR A O 1
ATOM 936 N N . GLY A 1 117 ? -20.996 -10.890 17.854 1.00 89.94 117 GLY A N 1
ATOM 937 C CA . GLY A 1 117 ? -19.776 -11.419 17.250 1.00 89.94 117 GLY A CA 1
ATOM 938 C C . GLY A 1 117 ? -18.554 -11.306 18.181 1.00 89.94 117 GLY A C 1
ATOM 939 O O . GLY A 1 117 ? -18.587 -11.827 19.298 1.00 89.94 117 GLY A O 1
ATOM 940 N N . PRO A 1 118 ? -17.464 -10.618 17.776 1.00 86.75 118 PRO A N 1
ATOM 941 C CA . PRO A 1 118 ? -16.259 -10.474 18.604 1.00 86.75 118 PRO A CA 1
ATOM 942 C C . PRO A 1 118 ? -16.469 -9.776 19.956 1.00 86.75 118 PRO A C 1
ATOM 944 O O . PRO A 1 118 ? -15.631 -9.924 20.845 1.00 86.75 118 PRO A O 1
ATOM 947 N N . LEU A 1 119 ? -17.562 -9.021 20.126 1.00 90.25 119 LEU A N 1
ATOM 948 C CA . LEU A 1 119 ? -17.881 -8.311 21.368 1.00 90.25 119 LEU A CA 1
ATOM 949 C C . LEU A 1 119 ? -18.584 -9.218 22.404 1.00 90.25 119 LEU A C 1
ATOM 951 O O . LEU A 1 119 ? -18.429 -9.011 23.611 1.00 90.25 119 LEU A O 1
ATOM 955 N N . SER A 1 120 ? -19.285 -10.268 21.956 1.00 91.06 120 SER A N 1
ATOM 956 C CA . SER A 1 120 ? -20.092 -11.170 22.797 1.00 91.06 120 SER A CA 1
ATOM 957 C C . SER A 1 120 ? -19.345 -11.743 24.018 1.00 91.06 120 SER A C 1
ATOM 959 O O . SER A 1 120 ? -19.908 -11.731 25.117 1.00 91.06 120 SER A O 1
ATOM 961 N N . PRO A 1 121 ? -18.082 -12.217 23.912 1.00 90.62 121 PRO A N 1
ATOM 962 C CA . PRO A 1 121 ? -17.351 -12.748 25.066 1.00 90.62 121 PRO A CA 1
ATOM 963 C C . PRO A 1 121 ? -17.092 -11.700 26.157 1.00 90.62 121 PRO A C 1
ATOM 965 O O . PRO A 1 121 ? -17.088 -12.032 27.344 1.00 90.62 121 PRO A O 1
ATOM 968 N N . PHE A 1 122 ? -16.893 -10.434 25.776 1.00 91.19 122 PHE A N 1
ATOM 969 C CA . PHE A 1 122 ? -16.637 -9.348 26.722 1.00 91.19 122 PHE A CA 1
ATOM 970 C C . PHE A 1 122 ? -17.914 -8.939 27.463 1.00 91.19 122 PHE A C 1
ATOM 972 O O . PHE A 1 122 ? -17.866 -8.747 28.678 1.00 91.19 122 PHE A O 1
ATOM 979 N N . ILE A 1 123 ? -19.055 -8.888 26.764 1.00 94.19 123 ILE A N 1
ATOM 980 C CA . ILE A 1 123 ? -20.370 -8.612 27.369 1.00 94.19 123 ILE A CA 1
ATOM 981 C C . ILE A 1 123 ? -20.739 -9.716 28.366 1.00 94.19 123 ILE A C 1
ATOM 983 O O . ILE A 1 123 ? -21.094 -9.428 29.509 1.00 94.19 123 ILE A O 1
ATOM 987 N N . LYS A 1 124 ? -20.575 -10.991 27.981 1.00 93.88 124 LYS A N 1
ATOM 988 C CA . LYS A 1 124 ? -20.811 -12.137 28.879 1.00 93.88 124 LYS A CA 1
ATOM 989 C C . LYS A 1 124 ? -19.957 -12.057 30.142 1.00 93.88 124 LYS A C 1
ATOM 991 O O . LYS A 1 124 ? -20.450 -12.318 31.233 1.00 93.88 124 LYS A O 1
ATOM 996 N N . LYS A 1 125 ? -18.694 -11.645 30.008 1.00 93.19 125 LYS A N 1
ATOM 997 C CA . LYS A 1 125 ? -17.775 -11.475 31.139 1.00 93.19 125 LYS A CA 1
ATOM 998 C C . LYS A 1 125 ? -18.195 -10.341 32.077 1.00 93.19 125 LYS A C 1
ATOM 1000 O O . LYS A 1 125 ? -18.115 -10.517 33.292 1.00 93.19 125 LYS A O 1
ATOM 1005 N N . LEU A 1 126 ? -18.665 -9.216 31.531 1.00 94.44 126 LEU A N 1
ATOM 1006 C CA . LEU A 1 126 ? -19.238 -8.126 32.326 1.00 94.44 126 LEU A CA 1
ATOM 1007 C C . LEU A 1 126 ? -20.462 -8.622 33.112 1.00 94.44 126 LEU A C 1
ATOM 1009 O O . LEU A 1 126 ? -20.530 -8.407 34.321 1.00 94.44 126 LEU A O 1
ATOM 1013 N N . TYR A 1 127 ? -21.361 -9.369 32.462 1.00 95.06 127 TYR A N 1
ATOM 1014 C CA . TYR A 1 127 ? -22.516 -9.984 33.121 1.00 95.06 127 TYR A CA 1
ATOM 1015 C C . TYR A 1 127 ? -22.117 -10.945 34.243 1.00 95.06 127 TYR A C 1
ATOM 1017 O O . TYR A 1 127 ? -22.648 -10.830 35.347 1.00 95.06 127 TYR A O 1
ATOM 1025 N N . THR A 1 128 ? -21.146 -11.838 34.018 1.00 94.06 128 THR A N 1
ATOM 1026 C CA . THR A 1 128 ? -20.667 -12.763 35.058 1.00 94.06 128 THR A CA 1
ATOM 1027 C C . THR A 1 128 ? -20.232 -12.015 36.318 1.00 94.06 128 THR A C 1
ATOM 1029 O O . THR A 1 128 ? -20.618 -12.404 37.417 1.00 94.06 128 THR A O 1
ATOM 1032 N N . TRP A 1 129 ? -19.486 -10.915 36.180 1.00 93.75 129 TRP A N 1
ATOM 1033 C CA . TRP A 1 129 ? -19.047 -10.127 37.333 1.00 93.75 129 TRP A CA 1
ATOM 1034 C C . TRP A 1 129 ? -20.206 -9.500 38.105 1.00 93.75 129 TRP A C 1
ATOM 1036 O O . TRP A 1 129 ? -20.240 -9.627 39.329 1.00 93.75 129 TRP A O 1
ATOM 1046 N N . LEU A 1 130 ? -21.168 -8.883 37.414 1.00 93.06 130 LEU A N 1
ATOM 1047 C CA . LEU A 1 130 ? -22.336 -8.298 38.081 1.00 93.06 130 LEU A CA 1
ATOM 1048 C C . LEU A 1 130 ? -23.216 -9.371 38.733 1.00 93.06 130 LEU A C 1
ATOM 1050 O O . LEU A 1 130 ? -23.681 -9.187 39.853 1.00 93.06 130 LEU A O 1
ATOM 1054 N N . SER A 1 131 ? -23.392 -10.522 38.075 1.00 91.12 131 SER A N 1
ATOM 1055 C CA . SER A 1 131 ? -24.174 -11.646 38.611 1.00 91.12 131 SER A CA 1
ATOM 1056 C C . SER A 1 131 ? -23.573 -12.247 39.888 1.00 91.12 131 SER A C 1
ATOM 1058 O O . SER A 1 131 ? -24.289 -12.838 40.689 1.00 91.12 131 SER A O 1
ATOM 1060 N N . TRP A 1 132 ? -22.264 -12.071 40.096 1.00 93.06 132 TRP A N 1
ATOM 1061 C CA . TRP A 1 132 ? -21.542 -12.486 41.302 1.00 93.06 132 TRP A CA 1
ATOM 1062 C C . TRP A 1 132 ? -21.433 -11.373 42.355 1.00 93.06 132 TRP A C 1
ATOM 1064 O O . TRP A 1 132 ? -20.636 -11.482 43.284 1.00 93.06 132 TRP A O 1
ATOM 1074 N N . GLY A 1 133 ? -22.211 -10.295 42.218 1.00 91.44 133 GLY A N 1
ATOM 1075 C CA . GLY A 1 133 ? -22.281 -9.216 43.204 1.00 91.44 133 GLY A CA 1
ATOM 1076 C C . GLY A 1 133 ? -21.098 -8.247 43.174 1.00 91.44 133 GLY A C 1
ATOM 1077 O O . GLY A 1 133 ? -20.897 -7.497 44.128 1.00 91.44 133 GLY A O 1
ATOM 1078 N N . VAL A 1 134 ? -20.292 -8.237 42.105 1.00 92.56 134 VAL A N 1
ATOM 1079 C CA . VAL A 1 134 ? -19.272 -7.196 41.931 1.00 92.56 134 VAL A CA 1
ATOM 1080 C C . VAL A 1 134 ? -19.970 -5.875 41.618 1.00 92.56 134 VAL A C 1
ATOM 1082 O O . VAL A 1 134 ? -20.783 -5.809 40.701 1.00 92.56 134 VAL A O 1
ATOM 1085 N N . ASP A 1 135 ? -19.605 -4.822 42.351 1.00 92.19 135 ASP A N 1
ATOM 1086 C CA . ASP A 1 135 ? -20.084 -3.461 42.100 1.00 92.19 135 ASP A CA 1
ATOM 1087 C C . ASP A 1 135 ? -19.903 -3.049 40.627 1.00 92.19 135 ASP A C 1
ATOM 1089 O O . ASP A 1 135 ? -18.839 -3.281 40.033 1.00 92.19 135 ASP A O 1
ATOM 1093 N N . PHE A 1 136 ? -20.933 -2.416 40.053 1.00 90.06 136 PHE A N 1
ATOM 1094 C CA . PHE A 1 136 ? -20.949 -2.040 38.641 1.00 90.06 136 PHE A CA 1
ATOM 1095 C C . PHE A 1 136 ? -19.773 -1.146 38.277 1.00 90.06 136 PHE A C 1
ATOM 1097 O O . PHE A 1 136 ? -19.112 -1.414 37.276 1.00 90.06 136 PHE A O 1
ATOM 1104 N N . SER A 1 137 ? -19.432 -0.165 39.117 1.00 91.19 137 SER A N 1
ATOM 1105 C CA . SER A 1 137 ? -18.325 0.747 38.826 1.00 91.19 137 SER A CA 1
ATOM 1106 C C . SER A 1 137 ? -17.010 -0.018 38.674 1.00 91.19 137 SER A C 1
ATOM 1108 O O . SER A 1 137 ? -16.287 0.144 37.690 1.00 91.19 137 SER A O 1
ATOM 1110 N N . LYS A 1 138 ? -16.731 -0.941 39.603 1.00 92.56 138 LYS A N 1
ATOM 1111 C CA . LYS A 1 138 ? -15.521 -1.781 39.563 1.00 92.56 138 LYS A CA 1
ATOM 1112 C C . LYS A 1 138 ? -15.527 -2.773 38.398 1.00 92.56 138 LYS A C 1
ATOM 1114 O O . LYS A 1 138 ? -14.472 -3.039 37.812 1.00 92.56 138 LYS A O 1
ATOM 1119 N N . ALA A 1 139 ? -16.676 -3.367 38.080 1.00 92.94 139 ALA A N 1
ATOM 1120 C CA . ALA A 1 139 ? -16.808 -4.308 36.969 1.00 92.94 139 ALA A CA 1
ATOM 1121 C C . ALA A 1 139 ? -16.640 -3.602 35.616 1.00 92.94 139 ALA A C 1
ATOM 1123 O O . ALA A 1 139 ? -15.911 -4.093 34.750 1.00 92.94 139 ALA A O 1
ATOM 1124 N N . PHE A 1 140 ? -17.242 -2.424 35.463 1.00 91.94 140 PHE A N 1
ATOM 1125 C CA . PHE A 1 140 ? -17.205 -1.631 34.243 1.00 91.94 140 PHE A CA 1
ATOM 1126 C C . PHE A 1 140 ? -15.822 -1.005 34.003 1.00 91.94 140 PHE A C 1
ATOM 1128 O O . PHE A 1 140 ? -15.322 -1.035 32.881 1.00 91.94 140 PHE A O 1
ATOM 1135 N N . GLU A 1 141 ? -15.110 -0.574 35.052 1.00 91.88 141 GLU A N 1
ATOM 1136 C CA . GLU A 1 141 ? -13.696 -0.176 34.941 1.00 91.88 141 GLU A CA 1
ATOM 1137 C C . GLU A 1 141 ? -12.798 -1.329 34.468 1.00 91.88 141 GLU A C 1
ATOM 1139 O O . GLU A 1 141 ? -11.907 -1.139 33.635 1.00 91.88 141 GLU A O 1
ATOM 1144 N N . LYS A 1 142 ? -13.019 -2.551 34.975 1.00 91.06 142 LYS A N 1
ATOM 1145 C CA . LYS A 1 142 ? -12.297 -3.745 34.499 1.00 91.06 142 LYS A CA 1
ATOM 1146 C C . LYS A 1 142 ? -12.659 -4.086 33.058 1.00 91.06 142 LYS A C 1
ATOM 1148 O O . LYS A 1 142 ? -11.777 -4.494 32.306 1.00 91.06 142 LYS A O 1
ATOM 1153 N N . TYR A 1 143 ? -13.922 -3.913 32.682 1.00 91.44 143 TYR A N 1
ATOM 1154 C CA . TYR A 1 143 ? -14.401 -4.111 31.320 1.00 91.44 143 TYR A CA 1
ATOM 1155 C C . TYR A 1 143 ? -13.758 -3.113 30.349 1.00 91.44 143 TYR A C 1
ATOM 1157 O O . TYR A 1 143 ? -13.244 -3.517 29.308 1.00 91.44 143 TYR A O 1
ATOM 1165 N N . ASN A 1 144 ? -13.637 -1.843 30.744 1.00 92.19 144 ASN A N 1
ATOM 1166 C CA . ASN A 1 144 ? -13.020 -0.805 29.922 1.00 92.19 144 ASN A CA 1
ATOM 1167 C C . ASN A 1 144 ? -11.547 -1.108 29.576 1.00 92.19 144 ASN A C 1
ATOM 1169 O O . ASN A 1 144 ? -11.067 -0.785 28.490 1.00 92.19 144 ASN A O 1
ATOM 1173 N N . LYS A 1 145 ? -10.825 -1.815 30.460 1.00 89.62 145 LYS A N 1
ATOM 1174 C CA . LYS A 1 145 ? -9.430 -2.229 30.217 1.00 89.62 145 LYS A CA 1
ATOM 1175 C C . LYS A 1 145 ? -9.266 -3.198 29.040 1.00 89.62 145 LYS A C 1
ATOM 1177 O O . LYS A 1 145 ? -8.168 -3.251 28.488 1.00 89.62 145 LYS A O 1
ATOM 1182 N N . PHE A 1 146 ? -10.305 -3.937 28.634 1.00 85.75 146 PHE A N 1
ATOM 1183 C CA . PHE A 1 146 ? -10.241 -4.777 27.427 1.00 85.75 146 PHE A CA 1
ATOM 1184 C C . PHE A 1 146 ? -10.160 -3.941 26.146 1.00 85.75 146 PHE A C 1
ATOM 1186 O O . PHE A 1 146 ? -9.533 -4.371 25.183 1.00 85.75 146 PHE A O 1
ATOM 1193 N N . PHE A 1 147 ? -10.715 -2.728 26.155 1.00 88.69 147 PHE A N 1
ATOM 1194 C CA . PHE A 1 147 ? -10.814 -1.860 24.981 1.00 88.69 147 PHE A CA 1
ATOM 1195 C C . PHE A 1 147 ? -9.740 -0.770 24.947 1.00 88.69 147 PHE A C 1
ATOM 1197 O O . PHE A 1 147 ? -9.885 0.206 24.226 1.00 88.69 147 PHE A O 1
ATOM 1204 N N . LYS A 1 148 ? -8.624 -0.924 25.672 1.00 83.75 148 LYS A N 1
ATOM 1205 C CA . LYS A 1 148 ? -7.549 0.088 25.765 1.00 83.75 148 LYS A CA 1
ATOM 1206 C C . LYS A 1 148 ? -6.998 0.556 24.404 1.00 83.75 148 LYS A C 1
ATOM 1208 O O . LYS A 1 148 ? -6.504 1.675 24.300 1.00 83.75 148 LYS A O 1
ATOM 1213 N N . ASN A 1 149 ? -7.078 -0.283 23.370 1.00 80.38 149 ASN A N 1
ATOM 1214 C CA . ASN A 1 149 ? -6.650 0.061 22.008 1.00 80.38 149 ASN A CA 1
ATOM 1215 C C . ASN A 1 149 ? -7.700 0.866 21.218 1.00 80.38 149 ASN A C 1
ATOM 1217 O O . ASN A 1 149 ? -7.378 1.378 20.148 1.00 80.38 149 ASN A O 1
ATOM 1221 N N . ASN A 1 150 ? -8.924 0.981 21.737 1.00 87.19 150 ASN A N 1
ATOM 1222 C CA . ASN A 1 150 ? -10.044 1.674 21.121 1.00 87.19 150 ASN A CA 1
ATOM 1223 C C . ASN A 1 150 ? -10.419 2.936 21.929 1.00 87.19 150 ASN A C 1
ATOM 1225 O O . ASN A 1 150 ? -11.171 2.853 22.904 1.00 87.19 150 ASN A O 1
ATOM 1229 N N . PRO A 1 151 ? -9.899 4.119 21.558 1.00 88.81 151 PRO A N 1
ATOM 1230 C CA . PRO A 1 151 ? -10.144 5.345 22.312 1.00 88.81 151 PRO A CA 1
ATOM 1231 C C . PRO A 1 151 ? -11.617 5.777 22.292 1.00 88.81 151 PRO A C 1
ATOM 1233 O O . PRO A 1 151 ? -12.065 6.386 23.262 1.00 88.81 151 PRO A O 1
ATOM 1236 N N . THR A 1 152 ? -12.362 5.461 21.230 1.00 91.00 152 THR A N 1
ATOM 1237 C CA . THR A 1 152 ? -13.784 5.796 21.081 1.00 91.00 152 THR A CA 1
ATOM 1238 C C . THR A 1 152 ? -14.616 5.070 22.139 1.00 91.00 152 THR A C 1
ATOM 1240 O O . THR A 1 152 ? -15.299 5.711 22.940 1.00 91.00 152 THR A O 1
ATOM 1243 N N . ILE A 1 153 ? -14.464 3.742 22.227 1.00 93.06 153 ILE A N 1
ATOM 1244 C CA . ILE A 1 153 ? -15.140 2.905 23.232 1.00 93.06 153 ILE A CA 1
ATOM 1245 C C . ILE A 1 153 ? -14.726 3.314 24.648 1.00 93.06 153 ILE A C 1
ATOM 1247 O O . ILE A 1 153 ? -15.566 3.411 25.541 1.00 93.06 153 ILE A O 1
ATOM 1251 N N . VAL A 1 154 ? -13.435 3.579 24.867 1.00 93.56 154 VAL A N 1
ATOM 1252 C CA . VAL A 1 154 ? -12.928 3.940 26.197 1.00 93.56 154 VAL A CA 1
ATOM 1253 C C . VAL A 1 154 ? -13.569 5.221 26.720 1.00 93.56 154 VAL A C 1
ATOM 1255 O O . VAL A 1 154 ? -13.961 5.263 27.886 1.00 93.56 154 VAL A O 1
ATOM 1258 N N . ARG A 1 155 ? -13.708 6.245 25.870 1.00 93.19 155 ARG A N 1
ATOM 1259 C CA . ARG A 1 155 ? -14.366 7.511 26.230 1.00 93.19 155 ARG A CA 1
ATOM 1260 C C . ARG A 1 155 ? -15.854 7.316 26.500 1.00 93.19 155 ARG A C 1
ATOM 1262 O O . ARG A 1 155 ? -16.326 7.780 27.532 1.00 93.19 155 ARG A O 1
ATOM 1269 N N . ALA A 1 156 ? -16.553 6.583 25.632 1.00 94.81 156 ALA A N 1
ATOM 1270 C CA . ALA A 1 156 ? -17.960 6.240 25.833 1.00 94.81 156 ALA A CA 1
ATOM 1271 C C . ALA A 1 156 ? -18.180 5.541 27.183 1.00 94.81 156 ALA A C 1
ATOM 1273 O O . ALA A 1 156 ? -19.064 5.911 27.950 1.00 94.81 156 ALA A O 1
ATOM 1274 N N . ASN A 1 157 ? -17.306 4.596 27.530 1.00 95.12 157 ASN A N 1
ATOM 1275 C CA . ASN A 1 157 ? -17.383 3.888 28.801 1.00 95.12 157 ASN A CA 1
ATOM 1276 C C . ASN A 1 157 ? -17.159 4.784 30.017 1.00 95.12 157 ASN A C 1
ATOM 1278 O O . ASN A 1 157 ? -17.811 4.590 31.039 1.00 95.12 157 ASN A O 1
ATOM 1282 N N . TYR A 1 158 ? -16.261 5.763 29.934 1.00 94.38 158 TYR A N 1
ATOM 1283 C CA . TYR A 1 158 ? -16.092 6.717 31.027 1.00 94.38 158 TYR A CA 1
ATOM 1284 C C . TYR A 1 158 ? -17.338 7.583 31.234 1.00 94.38 158 TYR A C 1
ATOM 1286 O O . TYR A 1 158 ? -17.729 7.777 32.378 1.00 94.38 158 TYR A O 1
ATOM 1294 N N . ILE A 1 159 ? -17.998 8.024 30.157 1.00 94.12 159 ILE A N 1
ATOM 1295 C CA . ILE A 1 159 ? -19.249 8.798 30.241 1.00 94.12 159 ILE A CA 1
ATOM 1296 C C . ILE A 1 159 ? -20.350 7.973 30.922 1.00 94.12 159 ILE A C 1
ATOM 1298 O O . ILE A 1 159 ? -20.996 8.448 31.852 1.00 94.12 159 ILE A O 1
ATOM 1302 N N . ILE A 1 160 ? -20.519 6.713 30.507 1.00 95.44 160 ILE A N 1
ATOM 1303 C CA . ILE A 1 160 ? -21.503 5.787 31.092 1.00 95.44 160 ILE A CA 1
ATOM 1304 C C . ILE A 1 160 ? -21.213 5.545 32.580 1.00 95.44 160 ILE A C 1
ATOM 1306 O O . ILE A 1 160 ? -22.128 5.517 33.401 1.00 95.44 160 ILE A O 1
ATOM 1310 N N . LEU A 1 161 ? -19.939 5.359 32.933 1.00 94.69 161 LEU A N 1
ATOM 1311 C CA . LEU A 1 161 ? -19.519 5.123 34.311 1.00 94.69 161 LEU A CA 1
ATOM 1312 C C . LEU A 1 161 ? -19.775 6.335 35.211 1.00 94.69 161 LEU A C 1
ATOM 1314 O O . LEU A 1 161 ? -20.209 6.155 36.346 1.00 94.69 161 LEU A O 1
ATOM 1318 N N . GLU A 1 162 ? -19.493 7.542 34.725 1.00 93.44 162 GLU A N 1
ATOM 1319 C CA . GLU A 1 162 ? -19.700 8.767 35.498 1.00 93.44 162 GLU A CA 1
ATOM 1320 C C . GLU A 1 162 ? -21.190 9.016 35.730 1.00 93.44 162 GLU A C 1
ATOM 1322 O O . GLU A 1 162 ? -21.617 9.185 36.868 1.00 93.44 162 GLU A O 1
ATOM 1327 N N . ALA A 1 163 ? -22.005 8.873 34.682 1.00 93.31 163 ALA A N 1
ATOM 1328 C CA . ALA A 1 163 ? -23.455 8.969 34.801 1.00 93.31 163 ALA A CA 1
ATOM 1329 C C . ALA A 1 163 ? -24.036 7.962 35.806 1.00 93.31 163 ALA A C 1
ATOM 1331 O O . ALA A 1 163 ? -24.932 8.304 36.574 1.00 93.31 163 ALA A O 1
ATOM 1332 N N . TYR A 1 164 ? -23.508 6.733 35.837 1.00 92.12 164 TYR A N 1
ATOM 1333 C CA . TYR A 1 164 ? -23.914 5.735 36.825 1.00 92.12 164 TYR A CA 1
ATOM 1334 C C . TYR A 1 164 ? -23.569 6.165 38.258 1.00 92.12 164 TYR A C 1
ATOM 1336 O O . TYR A 1 164 ? -24.393 6.018 39.159 1.00 92.12 164 TYR A O 1
ATOM 1344 N N . LYS A 1 165 ? -22.363 6.704 38.483 1.00 92.06 165 LYS A N 1
ATOM 1345 C CA . LYS A 1 165 ? -21.913 7.167 39.808 1.00 92.06 165 LYS A CA 1
ATOM 1346 C C . LYS A 1 165 ? -22.718 8.361 40.313 1.00 92.06 165 LYS A C 1
ATOM 1348 O O . LYS A 1 165 ? -22.987 8.443 41.507 1.00 92.06 165 LYS A O 1
ATOM 1353 N N . GLU A 1 166 ? -23.114 9.249 39.409 1.00 92.38 166 GLU A N 1
ATOM 1354 C CA . GLU A 1 166 ? -23.936 10.421 39.714 1.00 92.38 166 GLU A CA 1
ATOM 1355 C C . GLU A 1 166 ? -25.432 10.087 39.874 1.00 92.38 166 GLU A C 1
ATOM 1357 O O . GLU A 1 166 ? -26.223 10.956 40.237 1.00 92.38 166 GLU A O 1
ATOM 1362 N N . GLY A 1 167 ? -25.841 8.832 39.636 1.00 85.94 167 GLY A N 1
ATOM 1363 C CA . GLY A 1 167 ? -27.245 8.416 39.714 1.00 85.94 167 GLY A CA 1
ATOM 1364 C C . GLY A 1 167 ? -28.105 8.960 38.569 1.00 85.94 167 GLY A C 1
ATOM 1365 O O . GLY A 1 167 ? -29.316 9.122 38.723 1.00 85.94 167 GLY A O 1
ATOM 1366 N N . GLY A 1 168 ? -27.485 9.268 37.429 1.00 85.06 168 GLY A N 1
ATOM 1367 C CA . GLY A 1 168 ? -28.163 9.746 36.231 1.00 85.06 168 GLY A CA 1
ATOM 1368 C C . GLY A 1 168 ? -29.084 8.695 35.602 1.00 85.06 168 GLY A C 1
ATOM 1369 O O . GLY A 1 168 ? -29.002 7.497 35.878 1.00 85.06 168 GLY A O 1
ATOM 1370 N N . ASN A 1 169 ? -29.971 9.143 34.709 1.00 91.25 169 ASN A N 1
ATOM 1371 C CA . ASN A 1 169 ? -30.853 8.243 33.969 1.00 91.25 169 ASN A CA 1
ATOM 1372 C C . ASN A 1 169 ? -30.042 7.413 32.950 1.00 91.25 169 ASN A C 1
ATOM 1374 O O . ASN A 1 169 ? -29.732 7.886 31.854 1.00 91.25 169 ASN A O 1
ATOM 1378 N N . MET A 1 170 ? -29.724 6.169 33.320 1.00 92.31 170 MET A N 1
ATOM 1379 C CA . MET A 1 170 ? -28.910 5.252 32.516 1.00 92.31 170 MET A CA 1
ATOM 1380 C C . MET A 1 170 ? -29.513 4.932 31.149 1.00 92.31 170 MET A C 1
ATOM 1382 O O . MET A 1 170 ? -28.755 4.795 30.195 1.00 92.31 170 MET A O 1
ATOM 1386 N N . GLU A 1 171 ? -30.840 4.844 31.042 1.00 94.00 171 GLU A N 1
ATOM 1387 C CA . GLU A 1 171 ? -31.542 4.627 29.771 1.00 94.00 171 GLU A CA 1
ATOM 1388 C C . GLU A 1 171 ? -31.187 5.743 28.784 1.00 94.00 171 GLU A C 1
ATOM 1390 O O . GLU A 1 171 ? -30.581 5.493 27.742 1.00 94.00 171 GLU A O 1
ATOM 1395 N N . LYS A 1 172 ? -31.450 6.995 29.176 1.00 94.75 172 LYS A N 1
ATOM 1396 C CA . LYS A 1 172 ? -31.194 8.169 28.335 1.00 94.75 172 LYS A CA 1
ATOM 1397 C C . LYS A 1 172 ? -29.708 8.347 28.019 1.00 94.75 172 LYS A C 1
ATOM 1399 O O . LYS A 1 172 ? -29.354 8.759 26.915 1.00 94.75 172 LYS A O 1
ATOM 1404 N N . VAL A 1 173 ? -28.827 8.054 28.977 1.00 95.38 173 VAL A N 1
ATOM 1405 C CA . VAL A 1 173 ? -27.374 8.180 28.783 1.00 95.38 173 VAL A CA 1
ATOM 1406 C C . VAL A 1 173 ? -26.864 7.145 27.787 1.00 95.38 173 VAL A C 1
ATOM 1408 O O . VAL A 1 173 ? -26.144 7.509 26.861 1.00 95.38 173 VAL A O 1
ATOM 1411 N N . LEU A 1 174 ? -27.241 5.874 27.940 1.00 95.50 174 LEU A N 1
ATOM 1412 C CA . LEU A 1 174 ? -26.833 4.813 27.020 1.00 95.50 174 LEU A CA 1
ATOM 1413 C C . LEU A 1 174 ? -27.381 5.055 25.613 1.00 95.50 174 LEU A C 1
ATOM 1415 O O . LEU A 1 174 ? -26.635 4.896 24.650 1.00 95.50 174 LEU A O 1
ATOM 1419 N N . GLU A 1 175 ? -28.632 5.505 25.499 1.00 96.31 175 GLU A N 1
ATOM 1420 C CA . GLU A 1 175 ? -29.241 5.873 24.220 1.00 96.31 175 GLU A CA 1
ATOM 1421 C C . GLU A 1 175 ? -28.483 7.024 23.541 1.00 96.31 175 GLU A C 1
ATOM 1423 O O . GLU A 1 175 ? -28.131 6.935 22.363 1.00 96.31 175 GLU A O 1
ATOM 1428 N N . THR A 1 176 ? -28.176 8.089 24.289 1.00 96.31 176 THR A N 1
ATOM 1429 C CA . THR A 1 176 ? -27.424 9.243 23.770 1.00 96.31 176 THR A CA 1
ATOM 1430 C C . THR A 1 176 ? -26.033 8.819 23.301 1.00 96.31 176 THR A C 1
ATOM 1432 O O . THR A 1 176 ? -25.638 9.128 22.181 1.00 96.31 176 THR A O 1
ATOM 1435 N N . VAL A 1 177 ? -25.310 8.035 24.107 1.00 96.56 177 VAL A N 1
ATOM 1436 C CA . VAL A 1 177 ? -23.979 7.535 23.737 1.00 96.56 177 VAL A CA 1
ATOM 1437 C C . VAL A 1 177 ? -24.052 6.588 22.533 1.00 96.56 177 VAL A C 1
ATOM 1439 O O . VAL A 1 177 ? -23.172 6.630 21.676 1.00 96.56 177 VAL A O 1
ATOM 1442 N N . ALA A 1 178 ? -25.089 5.754 22.419 1.00 96.25 178 ALA A N 1
ATOM 1443 C CA . ALA A 1 178 ? -25.288 4.891 21.256 1.00 96.25 178 ALA A CA 1
ATOM 1444 C C . ALA A 1 178 ? -25.489 5.712 19.969 1.00 96.25 178 ALA A C 1
ATOM 1446 O O . ALA A 1 178 ? -24.792 5.460 18.985 1.00 96.25 178 ALA A O 1
ATOM 1447 N N . ASN A 1 179 ? -26.371 6.720 20.003 1.00 96.25 179 ASN A N 1
ATOM 1448 C CA . ASN A 1 179 ? -26.605 7.660 18.898 1.00 96.25 179 ASN A CA 1
ATOM 1449 C C . ASN A 1 179 ? -25.314 8.391 18.478 1.00 96.25 179 ASN A C 1
ATOM 1451 O O . ASN A 1 179 ? -25.012 8.502 17.286 1.00 96.25 179 ASN A O 1
ATOM 1455 N N . ASP A 1 180 ? -24.529 8.862 19.450 1.00 95.94 180 ASP A N 1
ATOM 1456 C CA . ASP A 1 180 ? -23.268 9.563 19.197 1.00 95.94 180 ASP A CA 1
ATOM 1457 C C . ASP A 1 180 ? -22.233 8.643 18.538 1.00 95.94 180 ASP A C 1
ATOM 1459 O O . ASP A 1 180 ? -21.586 9.021 17.559 1.00 95.94 180 ASP A O 1
ATOM 1463 N N . LEU A 1 181 ? -22.081 7.411 19.035 1.00 95.00 181 LEU A N 1
ATOM 1464 C CA . LEU A 1 181 ? -21.155 6.441 18.447 1.00 95.00 181 LEU A CA 1
ATOM 1465 C C . LEU A 1 181 ? -21.584 5.999 17.042 1.00 95.00 181 LEU A C 1
ATOM 1467 O O . LEU A 1 181 ? -20.730 5.762 16.185 1.00 95.00 181 LEU A O 1
ATOM 1471 N N . GLU A 1 182 ? -22.887 5.894 16.789 1.00 94.00 182 GLU A N 1
ATOM 1472 C CA . GLU A 1 182 ? -23.436 5.616 15.462 1.00 94.00 182 GLU A CA 1
ATOM 1473 C C . GLU A 1 182 ? -23.138 6.766 14.488 1.00 94.00 182 GLU A C 1
ATOM 1475 O O . GLU A 1 182 ? -22.600 6.529 13.405 1.00 94.00 182 GLU A O 1
ATOM 1480 N N . SER A 1 183 ? -23.329 8.012 14.927 1.00 94.69 183 SER A N 1
ATOM 1481 C CA . SER A 1 183 ? -22.967 9.211 14.161 1.00 94.69 183 SER A CA 1
ATOM 1482 C C . SER A 1 183 ? -21.463 9.267 13.855 1.00 94.69 183 SER A C 1
ATOM 1484 O O . SER A 1 183 ? -21.061 9.517 12.718 1.00 94.69 183 SER A O 1
ATOM 1486 N N . ILE A 1 184 ? -20.603 8.967 14.838 1.00 92.69 184 ILE A N 1
ATOM 1487 C CA . ILE A 1 184 ? -19.144 8.880 14.639 1.00 92.69 184 ILE A CA 1
ATOM 1488 C C . ILE A 1 184 ? -18.800 7.809 13.598 1.00 92.69 184 ILE A C 1
ATOM 1490 O O . ILE A 1 184 ? -17.990 8.054 12.703 1.00 92.69 184 ILE A O 1
ATOM 1494 N N . LYS A 1 185 ? -19.438 6.637 13.670 1.00 90.12 185 LYS A N 1
ATOM 1495 C CA . LYS A 1 185 ? -19.238 5.542 12.713 1.00 90.12 185 LYS A CA 1
ATOM 1496 C C . LYS A 1 185 ? -19.634 5.947 11.293 1.00 90.12 185 LYS A C 1
ATOM 1498 O O . LYS A 1 185 ? -18.928 5.601 10.342 1.00 90.12 185 LYS A O 1
ATOM 1503 N N . GLU A 1 186 ? -20.745 6.654 11.121 1.00 91.88 186 GLU A N 1
ATOM 1504 C CA . GLU A 1 186 ? -21.162 7.177 9.816 1.00 91.88 186 GLU A CA 1
ATOM 1505 C C . GLU A 1 186 ? -20.168 8.204 9.270 1.00 91.88 186 GLU A C 1
ATOM 1507 O O . GLU A 1 186 ? -19.730 8.089 8.120 1.00 91.88 186 GLU A O 1
ATOM 1512 N N . LEU A 1 187 ? -19.723 9.142 10.109 1.00 93.25 187 LEU A N 1
ATOM 1513 C CA . LEU A 1 187 ? -18.697 10.122 9.749 1.00 93.25 187 LEU A CA 1
ATOM 1514 C C . LEU A 1 187 ? -17.379 9.451 9.343 1.00 93.25 187 LEU A C 1
ATOM 1516 O O . LEU A 1 187 ? -16.777 9.831 8.337 1.00 93.25 187 LEU A O 1
ATOM 1520 N N . ASP A 1 188 ? -16.943 8.418 10.064 1.00 89.50 188 ASP A N 1
ATOM 1521 C CA . ASP A 1 188 ? -15.729 7.673 9.733 1.00 89.50 188 ASP A CA 1
ATOM 1522 C C . ASP A 1 188 ? -15.858 6.894 8.418 1.00 89.50 188 ASP A C 1
ATOM 1524 O O . ASP A 1 188 ? -14.894 6.822 7.646 1.00 89.50 188 ASP A O 1
ATOM 1528 N N . LYS A 1 189 ? -17.042 6.354 8.103 1.00 89.88 189 LYS A N 1
ATOM 1529 C CA . LYS A 1 189 ? -17.312 5.737 6.793 1.00 89.88 189 LYS A CA 1
ATOM 1530 C C . LYS A 1 189 ? -17.210 6.759 5.663 1.00 89.88 189 LYS A C 1
ATOM 1532 O O . LYS A 1 189 ? -16.536 6.486 4.666 1.00 89.88 189 LYS A O 1
ATOM 1537 N N . LEU A 1 190 ? -17.828 7.931 5.824 1.00 92.88 190 LEU A N 1
ATOM 1538 C CA . LEU A 1 190 ? -17.763 9.020 4.844 1.00 92.88 190 LEU A CA 1
ATOM 1539 C C . LEU A 1 190 ? -16.318 9.483 4.637 1.00 92.88 190 LEU A C 1
ATOM 1541 O O . LEU A 1 190 ? -15.831 9.541 3.506 1.00 92.88 190 LEU A O 1
ATOM 1545 N N . LYS A 1 191 ? -15.596 9.712 5.736 1.00 91.81 191 LYS A N 1
ATOM 1546 C CA . LYS A 1 191 ? -14.177 10.072 5.727 1.00 91.81 191 LYS A CA 1
ATOM 1547 C C . LYS A 1 191 ? -13.332 9.023 5.011 1.00 91.81 191 LYS A C 1
ATOM 1549 O O . LYS A 1 191 ? -12.513 9.377 4.166 1.00 91.81 191 LYS A O 1
ATOM 1554 N N . LYS A 1 192 ? -13.522 7.736 5.314 1.00 89.06 192 LYS A N 1
ATOM 1555 C CA . LYS A 1 192 ? -12.787 6.640 4.667 1.00 89.06 192 LYS A CA 1
ATOM 1556 C C . LYS A 1 192 ? -13.054 6.595 3.164 1.00 89.06 192 LYS A C 1
ATOM 1558 O O . LYS A 1 192 ? -12.114 6.385 2.404 1.00 89.06 192 LYS A O 1
ATOM 1563 N N . SER A 1 193 ? -14.300 6.805 2.739 1.00 90.56 193 SER A N 1
ATOM 1564 C CA . SER A 1 193 ? -14.659 6.877 1.318 1.00 90.56 193 SER A CA 1
ATOM 1565 C C . SER A 1 193 ? -13.922 8.020 0.618 1.00 90.56 193 SER A C 1
ATOM 1567 O O . SER A 1 193 ? -13.240 7.798 -0.382 1.00 90.56 193 SER A O 1
ATOM 1569 N N . TYR A 1 194 ? -13.974 9.222 1.196 1.00 92.19 194 TYR A N 1
ATOM 1570 C CA . TYR A 1 194 ? -13.305 10.403 0.652 1.00 92.19 194 TYR A CA 1
ATOM 1571 C C . TYR A 1 194 ? -11.781 10.225 0.568 1.00 92.19 194 TYR A C 1
ATOM 1573 O O . TYR A 1 194 ? -11.173 10.439 -0.479 1.00 92.19 194 TYR A O 1
ATOM 1581 N N . ILE A 1 195 ? -11.159 9.739 1.646 1.00 92.81 195 ILE A N 1
ATOM 1582 C CA . ILE A 1 195 ? -9.724 9.440 1.683 1.00 92.81 195 ILE A CA 1
ATOM 1583 C C . ILE A 1 195 ? -9.359 8.373 0.644 1.00 92.81 195 ILE A C 1
ATOM 1585 O O . ILE A 1 195 ? -8.360 8.516 -0.054 1.00 92.81 195 ILE A O 1
ATOM 1589 N N . SER A 1 196 ? -10.163 7.314 0.503 1.00 89.19 196 SER A N 1
ATOM 1590 C CA . SER A 1 196 ? -9.903 6.250 -0.474 1.00 89.19 196 SER A CA 1
ATOM 1591 C C . SER A 1 196 ? -9.883 6.780 -1.909 1.00 89.19 196 SER A C 1
ATOM 1593 O O . SER A 1 196 ? -9.056 6.342 -2.709 1.00 89.19 196 SER A O 1
ATOM 1595 N N . GLN A 1 197 ? -10.763 7.728 -2.239 1.00 91.56 197 GLN A N 1
ATOM 1596 C CA . GLN A 1 197 ? -10.768 8.386 -3.547 1.00 91.56 197 GLN A CA 1
ATOM 1597 C C . GLN A 1 197 ? -9.490 9.208 -3.762 1.00 91.56 197 GLN A C 1
ATOM 1599 O O . GLN A 1 197 ? -8.862 9.105 -4.814 1.00 91.56 197 GLN A O 1
ATOM 1604 N N . GLN A 1 198 ? -9.044 9.961 -2.753 1.00 92.94 198 GLN A N 1
ATOM 1605 C CA . GLN A 1 198 ? -7.795 10.728 -2.836 1.00 92.94 198 GLN A CA 1
ATOM 1606 C C . GLN A 1 198 ? -6.562 9.830 -2.990 1.00 92.94 198 GLN A C 1
ATOM 1608 O O . GLN A 1 198 ? -5.677 10.120 -3.795 1.00 92.94 198 GLN A O 1
ATOM 1613 N N . VAL A 1 199 ? -6.519 8.707 -2.268 1.00 93.06 199 VAL A N 1
ATOM 1614 C CA . VAL A 1 199 ? -5.462 7.699 -2.424 1.00 93.06 199 VAL A CA 1
ATOM 1615 C C . VAL A 1 199 ? -5.414 7.171 -3.861 1.00 93.06 199 VAL A C 1
ATOM 1617 O O . VAL A 1 199 ? -4.328 7.046 -4.425 1.00 93.06 199 VAL A O 1
ATOM 1620 N N . MET A 1 200 ? -6.567 6.908 -4.483 1.00 92.62 200 MET A N 1
ATOM 1621 C CA . MET A 1 200 ? -6.628 6.457 -5.877 1.00 92.62 200 MET A CA 1
ATOM 1622 C C . MET A 1 200 ? -6.043 7.493 -6.847 1.00 92.62 200 MET A C 1
ATOM 1624 O O . MET A 1 200 ? -5.275 7.126 -7.733 1.00 92.62 200 MET A O 1
ATOM 1628 N N . VAL A 1 201 ? -6.343 8.781 -6.658 1.00 95.25 201 VAL A N 1
ATOM 1629 C CA . VAL A 1 201 ? -5.777 9.861 -7.487 1.00 95.25 201 VAL A CA 1
ATOM 1630 C C . VAL A 1 201 ? -4.249 9.894 -7.394 1.00 95.25 201 VAL A C 1
ATOM 1632 O O . VAL A 1 201 ? -3.577 9.994 -8.418 1.00 95.25 201 VAL A O 1
ATOM 1635 N N . LEU A 1 202 ? -3.680 9.741 -6.195 1.00 95.00 202 LEU A N 1
ATOM 1636 C CA . LEU A 1 202 ? -2.223 9.700 -6.006 1.00 95.00 202 LEU A CA 1
ATOM 1637 C C . LEU A 1 202 ? -1.569 8.518 -6.736 1.00 95.00 202 LEU A C 1
ATOM 1639 O O . LEU A 1 202 ? -0.496 8.671 -7.319 1.00 95.00 202 LEU A O 1
ATOM 1643 N N . TYR A 1 203 ? -2.227 7.357 -6.760 1.00 93.44 203 TYR A N 1
ATOM 1644 C CA . TYR A 1 203 ? -1.768 6.224 -7.564 1.00 93.44 203 TYR A CA 1
ATOM 1645 C C . TYR A 1 203 ? -1.810 6.515 -9.064 1.00 93.44 203 TYR A C 1
ATOM 1647 O O . TYR A 1 203 ? -0.877 6.161 -9.781 1.00 93.44 203 TYR A O 1
ATOM 1655 N N . VAL A 1 204 ? -2.866 7.172 -9.546 1.00 95.31 204 VAL A N 1
ATOM 1656 C CA . VAL A 1 204 ? -2.974 7.560 -10.958 1.00 95.31 204 VAL A CA 1
ATOM 1657 C C . VAL A 1 204 ? -1.842 8.512 -11.347 1.00 95.31 204 VAL A C 1
ATOM 1659 O O . VAL A 1 204 ? -1.225 8.303 -12.386 1.00 95.31 204 VAL A O 1
ATOM 1662 N N . ILE A 1 205 ? -1.512 9.496 -10.505 1.00 95.31 205 ILE A N 1
ATOM 1663 C CA . ILE A 1 205 ? -0.396 10.427 -10.751 1.00 95.31 205 ILE A CA 1
ATOM 1664 C C . ILE A 1 205 ? 0.926 9.667 -10.913 1.00 95.31 205 ILE A C 1
ATOM 1666 O O . ILE A 1 205 ? 1.632 9.889 -11.896 1.00 95.31 205 ILE A O 1
ATOM 1670 N N . PHE A 1 206 ? 1.213 8.721 -10.013 1.00 94.81 206 PHE A N 1
ATOM 1671 C CA . PHE A 1 206 ? 2.393 7.859 -10.114 1.00 94.81 206 PHE A CA 1
ATOM 1672 C C . PHE A 1 206 ? 2.442 7.103 -11.451 1.00 94.81 206 PHE A C 1
ATOM 1674 O O . PHE A 1 206 ? 3.451 7.126 -12.154 1.00 94.81 206 PHE A O 1
ATOM 1681 N N . PHE A 1 207 ? 1.345 6.452 -11.851 1.00 93.75 207 PHE A N 1
ATOM 1682 C CA . PHE A 1 207 ? 1.324 5.698 -13.107 1.00 93.75 207 PHE A CA 1
ATOM 1683 C C . PHE A 1 207 ? 1.410 6.591 -14.347 1.00 93.75 207 PHE A C 1
ATOM 1685 O O . PHE A 1 207 ? 2.023 6.185 -15.334 1.00 93.75 207 PHE A O 1
ATOM 1692 N N . ILE A 1 208 ? 0.848 7.801 -14.303 1.00 95.81 208 ILE A N 1
ATOM 1693 C CA . ILE A 1 208 ? 0.998 8.783 -15.380 1.00 95.81 208 ILE A CA 1
ATOM 1694 C C . ILE A 1 208 ? 2.466 9.172 -15.526 1.00 95.81 208 ILE A C 1
ATOM 1696 O O . ILE A 1 208 ? 2.982 9.121 -16.639 1.00 95.81 208 ILE A O 1
ATOM 1700 N N . PHE A 1 209 ? 3.160 9.504 -14.434 1.00 94.75 209 PHE A N 1
ATOM 1701 C CA . PHE A 1 209 ? 4.582 9.842 -14.494 1.00 94.75 209 PHE A CA 1
ATOM 1702 C C . PHE A 1 209 ? 5.412 8.705 -15.091 1.00 94.75 209 PHE A C 1
ATOM 1704 O O . PHE A 1 209 ? 6.189 8.910 -16.025 1.00 94.75 209 PHE A O 1
ATOM 1711 N N . VAL A 1 210 ? 5.200 7.482 -14.604 1.00 92.12 210 VAL A N 1
ATOM 1712 C CA . VAL A 1 210 ? 5.888 6.302 -15.131 1.00 92.12 210 VAL A CA 1
ATOM 1713 C C . VAL A 1 210 ? 5.584 6.115 -16.623 1.00 92.12 210 VAL A C 1
ATOM 1715 O O . VAL A 1 210 ? 6.499 5.880 -17.415 1.00 92.12 210 VAL A O 1
ATOM 1718 N N . GLY A 1 211 ? 4.322 6.278 -17.027 1.00 92.12 211 GLY A N 1
ATOM 1719 C CA . GLY A 1 211 ? 3.901 6.235 -18.426 1.00 92.12 211 GLY A CA 1
ATOM 1720 C C . GLY A 1 211 ? 4.595 7.290 -19.291 1.00 92.12 211 GLY A C 1
ATOM 1721 O O . GLY A 1 211 ? 5.056 6.969 -20.386 1.00 92.12 211 GLY A O 1
ATOM 1722 N N . LEU A 1 212 ? 4.749 8.517 -18.787 1.00 93.81 212 LEU A N 1
ATOM 1723 C CA . LEU A 1 212 ? 5.465 9.596 -19.471 1.00 93.81 212 LEU A CA 1
ATOM 1724 C C . LEU A 1 212 ? 6.946 9.267 -19.662 1.00 93.81 212 LEU A C 1
ATOM 1726 O O . LEU A 1 212 ? 7.475 9.478 -20.750 1.00 93.81 212 LEU A O 1
ATOM 1730 N N . ILE A 1 213 ? 7.615 8.706 -18.652 1.00 91.12 213 ILE A N 1
ATOM 1731 C CA . ILE A 1 213 ? 9.021 8.293 -18.762 1.00 91.12 213 ILE A CA 1
ATOM 1732 C C . ILE A 1 213 ? 9.195 7.176 -19.796 1.00 91.12 213 ILE A C 1
ATOM 1734 O O . ILE A 1 213 ? 10.120 7.217 -20.614 1.00 91.12 213 ILE A O 1
ATOM 1738 N N . VAL A 1 214 ? 8.296 6.191 -19.796 1.00 89.44 214 VAL A N 1
ATOM 1739 C CA . VAL A 1 214 ? 8.306 5.108 -20.786 1.00 89.44 214 VAL A CA 1
ATOM 1740 C C . VAL A 1 214 ? 8.079 5.664 -22.192 1.00 89.44 214 VAL A C 1
ATOM 1742 O O . VAL A 1 214 ? 8.835 5.341 -23.108 1.00 89.44 214 VAL A O 1
ATOM 1745 N N . MET A 1 215 ? 7.092 6.544 -22.368 1.00 88.94 215 MET A N 1
ATOM 1746 C CA . MET A 1 215 ? 6.833 7.211 -23.645 1.00 88.94 215 MET A CA 1
ATOM 1747 C C . MET A 1 215 ? 8.053 8.015 -24.110 1.00 88.94 215 MET A C 1
ATOM 1749 O O . MET A 1 215 ? 8.479 7.883 -25.258 1.00 88.94 215 MET A O 1
ATOM 1753 N N . LEU A 1 216 ? 8.662 8.790 -23.210 1.00 88.75 216 LEU A N 1
ATOM 1754 C CA . LEU A 1 216 ? 9.850 9.586 -23.494 1.00 88.75 216 LEU A CA 1
ATOM 1755 C C . LEU A 1 216 ? 11.012 8.710 -23.975 1.00 88.75 216 LEU A C 1
ATOM 1757 O O . LEU A 1 216 ? 11.673 9.062 -24.949 1.00 88.75 216 LEU A O 1
ATOM 1761 N N . LYS A 1 217 ? 11.224 7.537 -23.364 1.00 84.88 217 LYS A N 1
ATOM 1762 C CA . LYS A 1 217 ? 12.228 6.562 -23.816 1.00 84.88 217 LYS A CA 1
ATOM 1763 C C . LYS A 1 217 ? 12.000 6.143 -25.272 1.00 84.88 217 LYS A C 1
ATOM 1765 O O . LYS A 1 217 ? 12.942 6.152 -26.063 1.00 84.88 217 LYS A O 1
ATOM 1770 N N . TYR A 1 218 ? 10.765 5.786 -25.629 1.00 83.81 218 TYR A N 1
ATOM 1771 C CA . TYR A 1 218 ? 10.429 5.345 -26.987 1.00 83.81 218 TYR A CA 1
ATOM 1772 C C . TYR A 1 218 ? 10.560 6.455 -28.032 1.00 83.81 218 TYR A C 1
ATOM 1774 O O . TYR A 1 218 ? 10.893 6.159 -29.176 1.00 83.81 218 TYR A O 1
ATOM 1782 N N . VAL A 1 219 ? 10.339 7.714 -27.649 1.00 84.69 219 VAL A N 1
ATOM 1783 C CA . VAL A 1 219 ? 10.523 8.871 -28.539 1.00 84.69 219 VAL A CA 1
ATOM 1784 C C . VAL A 1 219 ? 12.003 9.237 -28.689 1.00 84.69 219 VAL A C 1
ATOM 1786 O O . VAL A 1 219 ? 12.471 9.446 -29.806 1.00 84.69 219 VAL A O 1
ATOM 1789 N N . LEU A 1 220 ? 12.766 9.278 -27.592 1.00 81.88 220 LEU A N 1
ATOM 1790 C CA . LEU A 1 220 ? 14.180 9.672 -27.616 1.00 81.88 220 LEU A CA 1
ATOM 1791 C C . LEU A 1 220 ? 15.070 8.660 -28.335 1.00 81.88 220 LEU A C 1
ATOM 1793 O O . LEU A 1 220 ? 16.043 9.041 -28.984 1.00 81.88 220 LEU A O 1
ATOM 1797 N N . GLN A 1 221 ? 14.748 7.373 -28.236 1.00 77.25 221 GLN A N 1
ATOM 1798 C CA . GLN A 1 221 ? 15.570 6.324 -28.819 1.00 77.25 221 GLN A CA 1
ATOM 1799 C C . GLN A 1 221 ? 15.808 6.482 -30.337 1.00 77.25 221 GLN A C 1
ATOM 1801 O O . GLN A 1 221 ? 16.975 6.566 -30.727 1.00 77.25 221 GLN A O 1
ATOM 1806 N N . PRO A 1 222 ? 14.779 6.548 -31.209 1.00 75.81 222 PRO A N 1
ATOM 1807 C CA . PRO A 1 222 ? 14.993 6.714 -32.645 1.00 75.81 222 PRO A CA 1
ATOM 1808 C C . PRO A 1 222 ? 15.692 8.036 -32.983 1.00 75.81 222 PRO A C 1
ATOM 1810 O O . PRO A 1 222 ? 16.494 8.062 -33.915 1.00 75.81 222 PRO A O 1
ATOM 1813 N N . MET A 1 223 ? 15.455 9.107 -32.215 1.00 76.88 223 MET A N 1
ATOM 1814 C CA . MET A 1 223 ? 16.132 10.394 -32.414 1.00 76.88 223 MET A CA 1
ATOM 1815 C C . MET A 1 223 ? 17.646 10.274 -32.199 1.00 76.88 223 MET A C 1
ATOM 1817 O O . MET A 1 223 ? 18.427 10.750 -33.021 1.00 76.88 223 MET A O 1
ATOM 1821 N N . ILE A 1 224 ? 18.071 9.591 -31.132 1.00 74.88 224 ILE A N 1
ATOM 1822 C CA . ILE A 1 224 ? 19.495 9.394 -30.825 1.00 74.88 224 ILE A CA 1
ATOM 1823 C C . ILE A 1 224 ? 20.133 8.433 -31.834 1.00 74.88 224 ILE A C 1
ATOM 1825 O O . ILE A 1 224 ? 21.226 8.706 -32.331 1.00 74.88 224 ILE A O 1
ATOM 1829 N N . THR A 1 225 ? 19.443 7.350 -32.216 1.00 69.69 225 THR A N 1
ATOM 1830 C CA . THR A 1 225 ? 19.931 6.448 -33.271 1.00 69.69 225 THR A CA 1
ATOM 1831 C C . THR A 1 225 ? 20.140 7.200 -34.587 1.00 69.69 225 THR A C 1
ATOM 1833 O O . THR A 1 225 ? 21.202 7.069 -35.187 1.00 69.69 225 THR A O 1
ATOM 1836 N N . GLN A 1 226 ? 19.193 8.039 -35.020 1.00 69.25 226 GLN A N 1
ATOM 1837 C CA . GLN A 1 226 ? 19.348 8.844 -36.239 1.00 69.25 226 GLN A CA 1
ATOM 1838 C C . GLN A 1 226 ? 20.531 9.817 -36.152 1.00 69.25 226 GLN A C 1
ATOM 1840 O O . GLN A 1 226 ? 21.302 9.919 -37.104 1.00 69.25 226 GLN A O 1
ATOM 1845 N N . GLN A 1 227 ? 20.734 10.485 -35.013 1.00 68.88 227 GLN A N 1
ATOM 1846 C CA . GLN A 1 227 ? 21.885 11.375 -34.818 1.00 68.88 227 GLN A CA 1
ATOM 1847 C C . GLN A 1 227 ? 23.225 10.638 -34.941 1.00 68.88 227 GLN A C 1
ATOM 1849 O O . GLN A 1 227 ? 24.156 11.152 -35.560 1.00 68.88 227 GLN A O 1
ATOM 1854 N N . VAL A 1 228 ? 23.331 9.432 -34.378 1.00 65.56 228 VAL A N 1
ATOM 1855 C CA . VAL A 1 228 ? 24.549 8.610 -34.463 1.00 65.56 228 VAL A CA 1
ATOM 1856 C C . VAL A 1 228 ? 24.785 8.110 -35.891 1.00 65.56 228 VAL A C 1
ATOM 1858 O O . VAL A 1 228 ? 25.922 8.139 -36.360 1.00 65.56 228 VAL A O 1
ATOM 1861 N N . MET A 1 229 ? 23.725 7.732 -36.613 1.00 60.78 229 MET A N 1
ATOM 1862 C CA . MET A 1 229 ? 23.810 7.313 -38.020 1.00 60.78 229 MET A CA 1
ATOM 1863 C C . MET A 1 229 ? 24.282 8.460 -38.928 1.00 60.78 229 MET A C 1
ATOM 1865 O O . MET A 1 229 ? 25.162 8.264 -39.764 1.00 60.78 229 MET A O 1
ATOM 1869 N N . LEU A 1 230 ? 23.761 9.676 -38.725 1.00 62.28 230 LEU A N 1
ATOM 1870 C CA . LEU A 1 230 ? 24.123 10.858 -39.517 1.00 62.28 230 LEU A CA 1
ATOM 1871 C C . LEU A 1 230 ? 25.558 11.339 -39.251 1.00 62.28 230 LEU A C 1
ATOM 1873 O O . LEU A 1 230 ? 26.216 11.814 -40.176 1.00 62.28 230 LEU A O 1
ATOM 1877 N N . LYS A 1 231 ? 26.084 11.154 -38.029 1.00 59.62 231 LYS A N 1
ATOM 1878 C CA . LYS A 1 231 ? 27.493 11.444 -37.692 1.00 59.62 231 LYS A CA 1
ATOM 1879 C C . LYS A 1 231 ? 28.500 10.584 -38.474 1.00 59.62 231 LYS A C 1
ATOM 1881 O O . LYS A 1 231 ? 29.660 10.971 -38.581 1.00 59.62 231 LYS A O 1
ATOM 1886 N N . GLY A 1 232 ? 28.073 9.453 -39.046 1.00 51.69 232 GLY A N 1
ATOM 1887 C CA . GLY A 1 232 ? 28.895 8.596 -39.908 1.00 51.69 232 GLY A CA 1
ATOM 1888 C C . GLY A 1 232 ? 29.130 9.132 -41.329 1.00 51.69 232 GLY A C 1
ATOM 1889 O O . GLY A 1 232 ? 29.882 8.511 -42.082 1.00 51.69 232 GLY A O 1
ATOM 1890 N N . THR A 1 233 ? 28.508 10.258 -41.691 1.00 49.44 233 THR A N 1
ATOM 1891 C CA . THR A 1 233 ? 28.655 10.987 -42.964 1.00 49.44 233 THR A CA 1
ATOM 1892 C C . THR A 1 233 ? 29.227 12.370 -42.642 1.00 49.44 233 THR A C 1
ATOM 1894 O O . THR A 1 233 ? 28.582 13.175 -41.979 1.00 49.44 233 THR A O 1
ATOM 1897 N N . GLN A 1 234 ? 30.485 12.610 -43.012 1.00 44.97 234 GLN A N 1
ATOM 1898 C CA . GLN A 1 234 ? 31.271 13.775 -42.586 1.00 44.97 234 GLN A CA 1
ATOM 1899 C C . GLN A 1 234 ? 30.642 15.130 -42.970 1.00 44.97 234 GLN A C 1
ATOM 1901 O O . GLN A 1 234 ? 30.247 15.307 -44.116 1.00 44.97 234 GLN A O 1
ATOM 1906 N N . GLY A 1 235 ? 30.672 16.087 -42.024 1.00 52.72 235 GLY A N 1
ATOM 1907 C CA . GLY A 1 235 ? 30.459 17.537 -42.209 1.00 52.72 235 GLY A CA 1
ATOM 1908 C C . GLY A 1 235 ? 29.014 17.913 -42.550 1.00 52.72 235 GLY A C 1
ATOM 1909 O O . GLY A 1 235 ? 28.498 17.547 -43.588 1.00 52.72 235 GLY A O 1
ATOM 1910 N N . VAL A 1 236 ? 28.251 18.617 -41.714 1.00 45.25 236 VAL A N 1
ATOM 1911 C CA . VAL A 1 236 ? 28.172 20.095 -41.776 1.00 45.25 236 VAL A CA 1
ATOM 1912 C C . VAL A 1 236 ? 27.501 20.684 -40.511 1.00 45.25 236 VAL A C 1
ATOM 1914 O O . VAL A 1 236 ? 27.509 21.893 -40.314 1.00 45.25 236 VAL A O 1
ATOM 1917 N N . PHE A 1 237 ? 26.978 19.874 -39.582 1.00 42.12 237 PHE A N 1
ATOM 1918 C CA . PHE A 1 237 ? 26.256 20.376 -38.399 1.00 42.12 237 PHE A CA 1
ATOM 1919 C C . PHE A 1 237 ? 27.055 20.194 -37.095 1.00 42.12 237 PHE A C 1
ATOM 1921 O O . PHE A 1 237 ? 26.772 19.339 -36.258 1.00 42.12 237 PHE A O 1
ATOM 1928 N N . GLY A 1 238 ? 28.09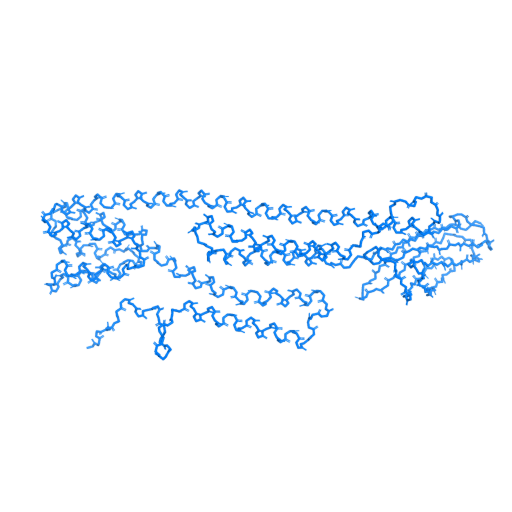6 21.013 -36.931 1.00 49.09 238 GLY A N 1
ATOM 1929 C CA . GLY A 1 238 ? 29.043 20.974 -35.807 1.00 49.09 238 GLY A CA 1
ATOM 1930 C C . GLY A 1 238 ? 28.555 21.552 -34.470 1.00 49.09 238 GLY A C 1
ATOM 1931 O O . GLY A 1 238 ? 29.380 21.746 -33.584 1.00 49.09 238 GLY A O 1
ATOM 1932 N N . MET A 1 239 ? 27.258 21.833 -34.286 1.00 44.03 239 MET A N 1
ATOM 1933 C CA . MET A 1 239 ? 26.754 22.527 -33.083 1.00 44.03 239 MET A CA 1
ATOM 1934 C C . MET A 1 239 ? 25.850 21.694 -32.155 1.00 44.03 239 MET A C 1
ATOM 1936 O O . MET A 1 239 ? 25.467 22.172 -31.094 1.00 44.03 239 MET A O 1
ATOM 1940 N N . ALA A 1 240 ? 25.578 20.426 -32.478 1.00 49.38 240 ALA A N 1
ATOM 1941 C CA . ALA A 1 240 ? 24.895 19.477 -31.586 1.00 49.38 240 ALA A CA 1
ATOM 1942 C C . ALA A 1 240 ? 25.821 18.285 -31.268 1.00 49.38 240 ALA A C 1
ATOM 1944 O O . ALA A 1 240 ? 25.570 17.136 -31.638 1.00 49.38 240 ALA A O 1
ATOM 1945 N N . SER A 1 241 ? 26.984 18.560 -30.668 1.00 48.69 241 SER A N 1
ATOM 1946 C CA . SER A 1 241 ? 28.024 17.540 -30.470 1.00 48.69 241 SER A CA 1
ATOM 1947 C C . SER A 1 241 ? 27.792 16.634 -29.259 1.00 48.69 241 SER A C 1
ATOM 1949 O O . SER A 1 241 ? 28.356 15.540 -29.236 1.00 48.69 241 SER A O 1
ATOM 1951 N N . GLN A 1 242 ? 26.919 16.996 -28.313 1.00 56.00 242 GLN A N 1
ATOM 1952 C CA . GLN A 1 242 ? 26.578 16.111 -27.200 1.00 56.00 242 GLN A CA 1
ATOM 1953 C C . GLN A 1 242 ? 25.595 15.035 -27.672 1.00 56.00 242 GLN A C 1
ATOM 1955 O O . GLN A 1 242 ? 24.394 15.266 -27.783 1.00 56.00 242 GLN A O 1
ATOM 1960 N N . THR A 1 243 ? 26.114 13.848 -27.989 1.00 57.81 243 THR A N 1
ATOM 1961 C CA . THR A 1 243 ? 25.280 12.648 -28.101 1.00 57.81 243 THR A CA 1
ATOM 1962 C C . THR A 1 243 ? 24.674 12.372 -26.733 1.00 57.81 243 THR A C 1
ATOM 1964 O O . THR A 1 243 ? 25.412 12.100 -25.786 1.00 57.81 243 THR A O 1
ATOM 1967 N N . LEU A 1 244 ? 23.350 12.440 -26.620 1.00 62.94 244 LEU A N 1
ATOM 1968 C CA . LEU A 1 244 ? 22.663 11.939 -25.437 1.00 62.94 244 LEU A CA 1
ATOM 1969 C C . LEU A 1 244 ? 22.946 10.439 -25.324 1.00 62.94 244 LEU A C 1
ATOM 1971 O O . LEU A 1 244 ? 22.596 9.667 -26.214 1.00 62.94 244 LEU A O 1
ATOM 1975 N N . ASP A 1 245 ? 23.609 10.034 -24.245 1.00 72.69 245 ASP A N 1
ATOM 1976 C CA . ASP A 1 245 ? 23.852 8.625 -23.967 1.00 72.69 245 ASP A CA 1
ATOM 1977 C C . ASP A 1 245 ? 22.558 7.975 -23.458 1.00 72.69 245 ASP A C 1
ATOM 1979 O O . ASP A 1 245 ? 22.095 8.241 -22.342 1.00 72.69 245 ASP A O 1
ATOM 1983 N N . LEU A 1 246 ? 21.963 7.109 -24.283 1.00 76.88 246 LEU A N 1
ATOM 1984 C CA . LEU A 1 246 ? 20.750 6.374 -23.923 1.00 76.88 246 LEU A CA 1
ATOM 1985 C C . LEU A 1 246 ? 20.947 5.513 -22.675 1.00 76.88 246 LEU A C 1
ATOM 1987 O O . LEU A 1 246 ? 19.990 5.310 -21.926 1.00 76.88 246 LEU A O 1
ATOM 1991 N N . LYS A 1 247 ? 22.166 5.029 -22.414 1.00 77.19 247 LYS A N 1
ATOM 1992 C CA . LYS A 1 247 ? 22.455 4.244 -21.212 1.00 77.19 247 LYS A CA 1
ATOM 1993 C C . LYS A 1 247 ? 22.296 5.095 -19.953 1.00 77.19 247 LYS A C 1
ATOM 1995 O O . LYS A 1 247 ? 21.590 4.690 -19.028 1.00 77.19 247 LYS A O 1
ATOM 2000 N N . SER A 1 248 ? 22.881 6.291 -19.940 1.00 78.25 248 SER A N 1
ATOM 2001 C CA . SER A 1 248 ? 22.717 7.259 -18.851 1.00 78.25 248 SER A CA 1
ATOM 2002 C C . SER A 1 248 ? 21.250 7.654 -18.655 1.00 78.25 248 SER A C 1
ATOM 2004 O O . SER A 1 248 ? 20.763 7.659 -17.523 1.00 78.25 248 SER A O 1
ATOM 2006 N N . PHE A 1 249 ? 20.505 7.884 -19.743 1.00 83.25 249 PHE A N 1
ATOM 2007 C CA . PHE A 1 249 ? 19.065 8.155 -19.668 1.00 83.25 249 PHE A CA 1
ATOM 2008 C C . PHE A 1 249 ? 18.287 7.004 -19.010 1.00 83.25 249 PHE A C 1
ATOM 2010 O O . PHE A 1 249 ? 17.479 7.251 -18.115 1.00 83.25 249 PHE A O 1
ATOM 2017 N N . LYS A 1 250 ? 18.539 5.744 -19.396 1.00 82.12 250 LYS A N 1
ATOM 2018 C CA . LYS A 1 250 ? 17.882 4.563 -18.801 1.00 82.12 250 LYS A CA 1
ATOM 2019 C C . LYS A 1 250 ? 18.135 4.447 -17.296 1.00 82.12 250 LYS A C 1
ATOM 2021 O O . LYS A 1 250 ? 17.213 4.139 -16.548 1.00 82.12 250 LYS A O 1
ATOM 2026 N N . ILE A 1 251 ? 19.363 4.705 -16.846 1.00 80.38 251 ILE A N 1
ATOM 2027 C CA . ILE A 1 251 ? 19.719 4.620 -15.421 1.00 80.38 251 ILE A CA 1
ATOM 2028 C C . ILE A 1 251 ? 19.035 5.735 -14.624 1.00 80.38 251 ILE A C 1
ATOM 2030 O O . ILE A 1 251 ? 18.416 5.463 -13.596 1.00 80.38 251 ILE A O 1
ATOM 2034 N N . ILE A 1 252 ? 19.108 6.978 -15.108 1.00 84.81 252 ILE A N 1
ATOM 2035 C CA . ILE A 1 252 ? 18.511 8.137 -14.429 1.00 84.81 252 ILE A CA 1
ATOM 2036 C C . ILE A 1 252 ? 16.988 7.999 -14.367 1.00 84.81 252 ILE A C 1
ATOM 2038 O O . ILE A 1 252 ? 16.397 8.215 -13.314 1.00 84.81 252 ILE A O 1
ATOM 2042 N N . SER A 1 253 ? 16.353 7.592 -15.468 1.00 85.12 253 SER A N 1
ATOM 2043 C CA . SER A 1 253 ? 14.903 7.373 -15.516 1.00 85.12 253 SER A CA 1
ATOM 2044 C C . SER A 1 253 ? 14.447 6.233 -14.601 1.00 85.12 253 SER A C 1
ATOM 2046 O O . SER A 1 253 ? 13.454 6.388 -13.891 1.00 85.12 253 SER A O 1
ATOM 2048 N N . ALA A 1 254 ? 15.190 5.122 -14.545 1.00 83.19 254 ALA A N 1
ATOM 2049 C CA . ALA A 1 254 ? 14.907 4.036 -13.609 1.00 83.19 254 ALA A CA 1
ATOM 2050 C C . ALA A 1 254 ? 15.023 4.498 -12.146 1.00 83.19 254 ALA A C 1
ATOM 2052 O O . ALA A 1 254 ? 14.141 4.207 -11.337 1.00 83.19 254 ALA A O 1
ATOM 2053 N N . LEU A 1 255 ? 16.069 5.261 -11.808 1.00 84.19 255 LEU A N 1
ATOM 2054 C CA . LEU A 1 255 ? 16.243 5.814 -10.464 1.00 84.19 255 LEU A CA 1
ATOM 2055 C C . LEU A 1 255 ? 15.132 6.815 -10.113 1.00 84.19 255 LEU A C 1
ATOM 2057 O O . LEU A 1 255 ? 14.615 6.777 -8.999 1.00 84.19 255 LEU A O 1
ATOM 2061 N N . ALA A 1 256 ? 14.731 7.665 -11.061 1.00 89.25 256 ALA A N 1
ATOM 2062 C CA . ALA A 1 256 ? 13.657 8.636 -10.873 1.00 89.25 256 ALA A CA 1
ATOM 2063 C C . ALA A 1 256 ? 12.322 7.953 -10.540 1.00 89.25 256 ALA A C 1
ATOM 2065 O O . ALA A 1 256 ? 11.683 8.322 -9.559 1.00 89.25 256 ALA A O 1
ATOM 2066 N N . ILE A 1 257 ? 11.946 6.906 -11.284 1.00 90.88 257 ILE A N 1
ATOM 2067 C CA . ILE A 1 257 ? 10.720 6.130 -11.029 1.00 90.88 257 ILE A CA 1
ATOM 2068 C C . ILE A 1 257 ? 10.745 5.472 -9.643 1.00 90.88 257 ILE A C 1
ATOM 2070 O O . ILE A 1 257 ? 9.733 5.456 -8.941 1.00 90.88 257 ILE A O 1
ATOM 2074 N N . ILE A 1 258 ? 11.900 4.945 -9.227 1.00 86.81 258 ILE A N 1
ATOM 2075 C CA . ILE A 1 258 ? 12.063 4.339 -7.900 1.00 86.81 258 ILE A CA 1
ATOM 2076 C C . ILE A 1 258 ? 11.901 5.395 -6.802 1.00 86.81 258 ILE A C 1
ATOM 2078 O O . ILE A 1 258 ? 11.132 5.185 -5.863 1.00 86.81 258 ILE A O 1
ATOM 2082 N N . ILE A 1 259 ? 12.603 6.527 -6.918 1.00 89.56 259 ILE A N 1
ATOM 2083 C CA . ILE A 1 259 ? 12.539 7.620 -5.938 1.00 89.56 259 ILE A CA 1
ATOM 2084 C C . ILE A 1 259 ? 11.109 8.147 -5.825 1.00 89.56 259 ILE A C 1
ATOM 2086 O O . ILE A 1 259 ? 10.590 8.293 -4.718 1.00 89.56 259 ILE A O 1
ATOM 2090 N N . GLU A 1 260 ? 10.445 8.380 -6.953 1.00 92.31 260 GLU A N 1
ATOM 2091 C CA . GLU A 1 260 ? 9.064 8.840 -6.966 1.00 92.31 260 GLU A CA 1
ATOM 2092 C C . GLU A 1 260 ? 8.114 7.834 -6.315 1.00 92.31 260 GLU A C 1
ATOM 2094 O O . GLU A 1 260 ? 7.303 8.214 -5.469 1.00 92.31 260 GLU A O 1
ATOM 2099 N N . GLY A 1 261 ? 8.248 6.544 -6.639 1.00 91.69 261 GLY A N 1
ATOM 2100 C CA . GLY A 1 261 ? 7.440 5.492 -6.030 1.00 91.69 261 GLY A CA 1
ATOM 2101 C C . GLY A 1 261 ? 7.570 5.460 -4.505 1.00 91.69 261 GLY A C 1
ATOM 2102 O O . GLY A 1 261 ? 6.573 5.261 -3.806 1.00 91.69 261 GLY A O 1
ATOM 2103 N N . VAL A 1 262 ? 8.772 5.713 -3.976 1.00 90.31 262 VAL A N 1
ATOM 2104 C CA . VAL A 1 262 ? 9.017 5.822 -2.529 1.00 90.31 262 VAL A CA 1
ATOM 2105 C C . VAL A 1 262 ? 8.334 7.061 -1.947 1.00 90.31 262 VAL A C 1
ATOM 2107 O O . VAL A 1 262 ? 7.627 6.949 -0.944 1.00 90.31 262 VAL A O 1
ATOM 2110 N N . ILE A 1 263 ? 8.503 8.230 -2.569 1.00 93.56 263 ILE A N 1
ATOM 2111 C CA . ILE A 1 263 ? 7.918 9.489 -2.083 1.00 93.56 263 ILE A CA 1
ATOM 2112 C C . ILE A 1 263 ? 6.388 9.404 -2.087 1.00 93.56 263 ILE A C 1
ATOM 2114 O O . ILE A 1 263 ? 5.759 9.636 -1.052 1.00 93.56 263 ILE A O 1
ATOM 2118 N N . ILE A 1 264 ? 5.785 9.009 -3.212 1.00 94.00 264 ILE A N 1
ATOM 2119 C CA . ILE A 1 264 ? 4.327 8.920 -3.357 1.00 94.00 264 ILE A CA 1
ATOM 2120 C C . ILE A 1 264 ? 3.741 7.914 -2.368 1.00 94.00 264 ILE A C 1
ATOM 2122 O O . ILE A 1 264 ? 2.713 8.191 -1.756 1.00 94.00 264 ILE A O 1
ATOM 2126 N N . ALA A 1 265 ? 4.406 6.787 -2.117 1.00 92.25 265 ALA A N 1
ATOM 2127 C CA . ALA A 1 265 ? 3.952 5.839 -1.106 1.00 92.25 265 ALA A CA 1
ATOM 2128 C C . ALA A 1 265 ? 3.836 6.440 0.299 1.00 92.25 265 ALA A C 1
ATOM 2130 O O . ALA A 1 265 ? 2.852 6.195 1.006 1.00 92.25 265 ALA A O 1
ATOM 2131 N N . PHE A 1 266 ? 4.831 7.222 0.720 1.00 91.88 266 PHE A N 1
ATOM 2132 C CA . PHE A 1 266 ? 4.779 7.891 2.015 1.00 91.88 266 PHE A CA 1
ATOM 2133 C C . PHE A 1 266 ? 3.717 8.984 2.046 1.00 91.88 266 PHE A C 1
ATOM 2135 O O . PHE A 1 266 ? 2.981 9.063 3.030 1.00 91.88 266 PHE A O 1
ATOM 2142 N N . VAL A 1 267 ? 3.575 9.755 0.964 1.00 94.56 267 VAL A N 1
ATOM 2143 C CA . VAL A 1 267 ? 2.508 10.758 0.828 1.00 94.56 267 VAL A CA 1
ATOM 2144 C C . VAL A 1 267 ? 1.134 10.101 0.962 1.00 94.56 267 VAL A C 1
ATOM 2146 O O . VAL A 1 267 ? 0.340 10.539 1.791 1.00 94.56 267 VAL A O 1
ATOM 2149 N N . ILE A 1 268 ? 0.876 8.998 0.250 1.00 93.19 268 ILE A N 1
ATOM 2150 C CA . ILE A 1 268 ? -0.379 8.241 0.361 1.00 93.19 268 ILE A CA 1
ATOM 2151 C C . ILE A 1 268 ? -0.614 7.786 1.809 1.00 93.19 268 ILE A C 1
ATOM 2153 O O . ILE A 1 268 ? -1.708 7.954 2.347 1.00 93.19 268 ILE A O 1
ATOM 2157 N N . GLY A 1 269 ? 0.413 7.258 2.480 1.00 89.50 269 GLY A N 1
ATOM 2158 C CA . GLY A 1 269 ? 0.291 6.813 3.870 1.00 89.50 269 GLY A CA 1
ATOM 2159 C C . GLY A 1 269 ? -0.061 7.927 4.860 1.00 89.50 269 GLY A C 1
ATOM 2160 O O . GLY A 1 269 ? -0.858 7.711 5.785 1.00 89.50 269 GLY A O 1
ATOM 2161 N N . VAL A 1 270 ? 0.518 9.115 4.659 1.00 90.88 270 VAL A N 1
ATOM 2162 C CA . VAL A 1 270 ? 0.217 10.317 5.447 1.00 90.88 270 VAL A CA 1
ATOM 2163 C C . VAL A 1 270 ? -1.201 10.802 5.162 1.00 90.88 270 VAL A C 1
ATOM 2165 O O . VAL A 1 270 ? -1.927 11.075 6.112 1.00 90.88 270 VAL A O 1
ATOM 2168 N N . VAL A 1 271 ? -1.630 10.833 3.900 1.00 91.56 271 VAL A N 1
ATOM 2169 C CA . VAL A 1 271 ? -3.001 11.221 3.528 1.00 91.56 271 VAL A CA 1
ATOM 2170 C C . VAL A 1 271 ? -4.033 10.269 4.137 1.00 91.56 271 VAL A C 1
ATOM 2172 O O . VAL A 1 271 ? -5.055 10.716 4.649 1.00 91.56 271 VAL A O 1
ATOM 2175 N N . GLU A 1 272 ? -3.760 8.962 4.164 1.00 87.62 272 GLU A N 1
ATOM 2176 C CA . GLU A 1 272 ? -4.745 7.993 4.646 1.00 87.62 272 GLU A CA 1
ATOM 2177 C C . GLU A 1 272 ? -4.918 7.980 6.170 1.00 87.62 272 GLU A C 1
ATOM 2179 O O . GLU A 1 272 ? -6.023 7.802 6.683 1.00 87.62 272 GLU A O 1
ATOM 2184 N N . THR A 1 273 ? -3.821 8.117 6.917 1.00 83.12 273 THR A N 1
ATOM 2185 C CA . THR A 1 273 ? -3.829 7.867 8.373 1.00 83.12 273 THR A CA 1
ATOM 2186 C C . THR A 1 273 ? -3.183 8.966 9.212 1.00 83.12 273 THR A C 1
ATOM 2188 O O . THR A 1 273 ? -3.095 8.827 10.433 1.00 83.12 273 THR A O 1
ATOM 2191 N N . GLY A 1 274 ? -2.667 10.021 8.579 1.00 83.56 274 GLY A N 1
ATOM 2192 C CA . GLY A 1 274 ? -1.875 11.073 9.221 1.00 83.56 274 GLY A CA 1
ATOM 2193 C C . GLY A 1 274 ? -0.476 10.632 9.666 1.00 83.56 274 GLY A C 1
ATOM 2194 O O . GLY A 1 274 ? 0.247 11.416 10.272 1.00 83.56 274 GLY A O 1
ATOM 2195 N N . LYS A 1 275 ? -0.076 9.377 9.412 1.00 81.00 275 LYS A N 1
ATOM 2196 C CA . LYS A 1 275 ? 1.185 8.796 9.899 1.00 81.00 275 LYS A CA 1
ATOM 2197 C C . LYS A 1 275 ? 2.046 8.296 8.747 1.00 81.00 275 LYS A C 1
ATOM 2199 O O . LYS A 1 275 ? 1.608 7.469 7.951 1.00 81.00 275 LYS A O 1
ATOM 2204 N N . ILE A 1 276 ? 3.323 8.679 8.759 1.00 80.06 276 ILE A N 1
ATOM 2205 C CA . ILE A 1 276 ? 4.333 8.225 7.785 1.00 80.06 276 ILE A CA 1
ATOM 2206 C C . ILE A 1 276 ? 4.468 6.692 7.789 1.00 80.06 276 ILE A C 1
ATOM 2208 O O . ILE A 1 276 ? 4.618 6.072 6.739 1.00 80.06 276 ILE A O 1
ATOM 2212 N N . SER A 1 277 ? 4.330 6.045 8.951 1.00 76.38 277 SER A N 1
ATOM 2213 C CA . SER A 1 277 ? 4.449 4.584 9.083 1.00 76.38 277 SER A CA 1
ATOM 2214 C C . SER A 1 277 ? 3.366 3.790 8.344 1.00 76.38 277 SER A C 1
ATOM 2216 O O . SER A 1 277 ? 3.534 2.592 8.109 1.00 76.38 277 SER A O 1
ATOM 2218 N N . SER A 1 278 ? 2.254 4.419 7.957 1.00 79.31 278 SER A N 1
ATOM 2219 C CA . SER A 1 278 ? 1.266 3.773 7.090 1.00 79.31 278 SER A CA 1
ATOM 2220 C C . SER A 1 278 ? 1.695 3.749 5.630 1.00 79.31 278 SER A C 1
ATOM 2222 O O . SER A 1 278 ? 1.216 2.890 4.901 1.00 79.31 278 SER A O 1
ATOM 2224 N N . GLY A 1 279 ? 2.647 4.592 5.223 1.00 83.44 279 GLY A N 1
ATOM 2225 C CA . GLY A 1 279 ? 3.202 4.605 3.869 1.00 83.44 279 GLY A CA 1
ATOM 2226 C C . GLY A 1 279 ? 3.908 3.309 3.487 1.00 83.44 279 GLY A C 1
ATOM 2227 O O . GLY A 1 279 ? 3.916 2.949 2.317 1.00 83.44 279 GLY A O 1
ATOM 2228 N N . LEU A 1 280 ? 4.395 2.535 4.466 1.00 80.56 280 LEU A N 1
ATOM 2229 C CA . LEU A 1 280 ? 5.054 1.244 4.234 1.00 80.56 280 LEU A CA 1
ATOM 2230 C C . LEU A 1 280 ? 4.206 0.265 3.407 1.00 80.56 280 LEU A C 1
ATOM 2232 O O . LEU A 1 280 ? 4.754 -0.497 2.616 1.00 80.56 280 LEU A O 1
ATOM 2236 N N . LYS A 1 281 ? 2.874 0.284 3.566 1.00 81.81 281 LYS A N 1
ATOM 2237 C CA . LYS A 1 281 ? 1.988 -0.600 2.791 1.00 81.81 281 LYS A CA 1
ATOM 2238 C C . LYS A 1 281 ? 1.863 -0.175 1.333 1.00 81.81 281 LYS A C 1
ATOM 2240 O O . LYS A 1 281 ? 1.793 -1.027 0.457 1.00 81.81 281 LYS A O 1
ATOM 2245 N N . HIS A 1 282 ? 1.881 1.130 1.080 1.00 86.81 282 HIS A N 1
ATOM 2246 C CA . HIS A 1 282 ? 1.838 1.678 -0.270 1.00 86.81 282 HIS A CA 1
ATOM 2247 C C . HIS A 1 282 ? 3.194 1.568 -0.950 1.00 86.81 282 HIS A C 1
ATOM 2249 O O . HIS A 1 282 ? 3.230 1.275 -2.138 1.00 86.81 282 HIS A O 1
ATOM 2255 N N . LEU A 1 283 ? 4.283 1.693 -0.183 1.00 85.88 283 LEU A N 1
ATOM 2256 C CA . LEU A 1 283 ? 5.660 1.517 -0.647 1.00 85.88 283 LEU A CA 1
ATOM 2257 C C . LEU A 1 283 ? 5.828 0.138 -1.253 1.00 85.88 283 LEU A C 1
ATOM 2259 O O . LEU A 1 283 ? 6.450 -0.001 -2.298 1.00 85.88 283 LEU A O 1
ATOM 2263 N N . ALA A 1 284 ? 5.191 -0.867 -0.653 1.00 80.81 284 ALA A N 1
ATOM 2264 C CA . ALA A 1 284 ? 5.228 -2.199 -1.210 1.00 80.81 284 ALA A CA 1
ATOM 2265 C C . ALA A 1 284 ? 4.634 -2.306 -2.616 1.00 80.81 284 ALA A C 1
ATOM 2267 O O . ALA A 1 284 ? 5.166 -3.023 -3.458 1.00 80.81 284 ALA A O 1
ATOM 2268 N N . ILE A 1 285 ? 3.568 -1.564 -2.885 1.00 84.38 285 ILE A N 1
ATOM 2269 C CA . ILE A 1 285 ? 2.853 -1.587 -4.160 1.00 84.38 285 ILE A CA 1
ATOM 2270 C C . ILE A 1 285 ? 3.558 -0.696 -5.193 1.00 84.38 285 ILE A C 1
ATOM 2272 O O . ILE A 1 285 ? 3.793 -1.117 -6.326 1.00 84.38 285 ILE A O 1
ATOM 2276 N N . THR A 1 286 ? 3.921 0.533 -4.823 1.00 88.06 286 THR A N 1
ATOM 2277 C CA . THR A 1 286 ? 4.563 1.487 -5.740 1.00 88.06 286 THR A CA 1
ATOM 2278 C C . THR A 1 286 ? 5.980 1.060 -6.099 1.00 88.06 286 THR A C 1
ATOM 2280 O O . THR A 1 286 ? 6.371 1.183 -7.251 1.00 88.06 286 THR A O 1
ATOM 2283 N N . LEU A 1 287 ? 6.745 0.496 -5.160 1.00 85.62 287 LEU A N 1
ATOM 2284 C CA . LEU A 1 287 ? 8.116 0.074 -5.433 1.00 85.62 287 LEU A CA 1
ATOM 2285 C C . LEU A 1 287 ? 8.165 -1.201 -6.281 1.00 85.62 287 LEU A C 1
ATOM 2287 O O . LEU A 1 287 ? 8.964 -1.282 -7.210 1.00 85.62 287 LEU A O 1
ATOM 2291 N N . THR A 1 288 ? 7.293 -2.180 -6.015 1.00 81.19 288 THR A N 1
ATOM 2292 C CA . THR A 1 288 ? 7.210 -3.387 -6.858 1.00 81.19 288 THR A CA 1
ATOM 2293 C C . THR A 1 288 ? 6.779 -3.040 -8.277 1.00 81.19 288 THR A C 1
ATOM 2295 O O . THR A 1 288 ? 7.429 -3.469 -9.227 1.00 81.19 288 THR A O 1
ATOM 2298 N N . SER A 1 289 ? 5.748 -2.209 -8.440 1.00 84.75 289 SER A N 1
ATOM 2299 C CA . SER A 1 289 ? 5.325 -1.736 -9.763 1.00 84.75 289 SER A CA 1
ATOM 2300 C C . SER A 1 289 ? 6.402 -0.900 -10.468 1.00 84.75 289 SER A C 1
ATOM 2302 O O . SER A 1 289 ? 6.683 -1.159 -11.636 1.00 84.75 289 SER A O 1
ATOM 2304 N N . ALA A 1 290 ? 7.074 0.020 -9.767 1.00 86.88 290 ALA A N 1
ATOM 2305 C CA . ALA A 1 290 ? 8.212 0.790 -10.281 1.00 86.88 290 ALA A CA 1
ATOM 2306 C C . ALA A 1 290 ? 9.323 -0.114 -10.832 1.00 86.88 290 ALA A C 1
ATOM 2308 O O . ALA A 1 290 ? 9.790 0.085 -11.953 1.00 86.88 290 ALA A O 1
ATOM 2309 N N . LEU A 1 291 ? 9.720 -1.133 -10.067 1.00 80.81 291 LEU A N 1
ATOM 2310 C CA . LEU A 1 291 ? 10.763 -2.081 -10.457 1.00 80.81 291 LEU A CA 1
ATOM 2311 C C . LEU A 1 291 ? 10.349 -2.935 -11.656 1.00 80.81 291 LEU A C 1
ATOM 2313 O O . LEU A 1 291 ? 11.135 -3.098 -12.587 1.00 80.81 291 LEU A O 1
ATOM 2317 N N . VAL A 1 292 ? 9.116 -3.449 -11.657 1.00 82.06 292 VAL A N 1
ATOM 2318 C CA . VAL A 1 292 ? 8.579 -4.240 -12.774 1.00 82.06 292 VAL A CA 1
ATOM 2319 C C . VAL A 1 292 ? 8.535 -3.404 -14.052 1.00 82.06 292 VAL A C 1
ATOM 2321 O O . VAL A 1 292 ? 8.954 -3.874 -15.107 1.00 82.06 292 VAL A O 1
ATOM 2324 N N . ILE A 1 293 ? 8.084 -2.151 -13.975 1.00 83.12 293 ILE A N 1
ATOM 2325 C CA . ILE A 1 293 ? 7.992 -1.279 -15.150 1.00 83.12 293 ILE A CA 1
ATOM 2326 C C . ILE A 1 293 ? 9.383 -0.864 -15.641 1.00 83.12 293 ILE A C 1
ATOM 2328 O O . ILE A 1 293 ? 9.655 -0.947 -16.841 1.00 83.12 293 ILE A O 1
ATOM 2332 N N . ALA A 1 294 ? 10.289 -0.481 -14.738 1.00 79.81 294 ALA A N 1
ATOM 2333 C CA . ALA A 1 294 ? 11.667 -0.160 -15.099 1.00 79.81 294 ALA A CA 1
ATOM 2334 C C . ALA A 1 294 ? 12.356 -1.352 -15.783 1.00 79.81 294 ALA A C 1
ATOM 2336 O O . ALA A 1 294 ? 13.033 -1.177 -16.799 1.00 79.81 294 ALA A O 1
ATOM 2337 N N . LEU A 1 295 ? 12.120 -2.570 -15.289 1.00 74.06 295 LEU A N 1
ATOM 2338 C CA . LEU A 1 295 ? 12.633 -3.792 -15.896 1.00 74.06 295 LEU A CA 1
ATOM 2339 C C . LEU A 1 295 ? 12.054 -4.053 -17.286 1.00 74.06 295 LEU A C 1
ATOM 2341 O O . LEU A 1 295 ? 12.813 -4.324 -18.210 1.00 74.06 295 LEU A O 1
ATOM 2345 N N . LEU A 1 296 ? 10.727 -4.031 -17.425 1.00 74.25 296 LEU A N 1
ATOM 2346 C CA . LEU A 1 296 ? 10.064 -4.448 -18.661 1.00 74.25 296 LEU A CA 1
ATOM 2347 C C . LEU A 1 296 ? 10.231 -3.423 -19.781 1.00 74.25 296 LEU A C 1
ATOM 2349 O O . LEU A 1 296 ? 10.403 -3.798 -20.939 1.00 74.25 296 LEU A O 1
ATOM 2353 N N . PHE A 1 297 ? 10.188 -2.134 -19.448 1.00 77.06 297 PHE A N 1
ATOM 2354 C CA . PHE A 1 297 ? 10.090 -1.079 -20.451 1.00 77.06 297 PHE A CA 1
ATOM 2355 C C . PHE A 1 297 ? 11.373 -0.267 -20.612 1.00 77.06 297 PHE A C 1
ATOM 2357 O O . PHE A 1 297 ? 11.664 0.157 -21.730 1.00 77.06 297 PHE A O 1
ATOM 2364 N N . ILE A 1 298 ? 12.173 -0.059 -19.560 1.00 76.38 298 ILE A N 1
ATOM 2365 C CA . ILE A 1 298 ? 13.317 0.876 -19.603 1.00 76.38 298 ILE A CA 1
ATOM 2366 C C . ILE A 1 298 ? 14.643 0.151 -19.826 1.00 76.38 298 ILE A C 1
ATOM 2368 O O . ILE A 1 298 ? 15.363 0.478 -20.774 1.00 76.38 298 ILE A O 1
ATOM 2372 N N . LEU A 1 299 ? 14.931 -0.866 -19.012 1.00 69.38 299 LEU A N 1
ATOM 2373 C CA . LEU A 1 299 ? 16.211 -1.571 -19.003 1.00 69.38 299 LEU A CA 1
ATOM 2374 C C . LEU A 1 299 ? 16.533 -2.485 -20.201 1.00 69.38 299 LEU A C 1
ATOM 2376 O O . LEU A 1 299 ? 17.731 -2.661 -20.428 1.00 69.38 299 LEU A O 1
ATOM 2380 N N . PRO A 1 300 ? 15.596 -3.060 -20.991 1.00 72.31 300 PRO A N 1
ATOM 2381 C CA . PRO A 1 300 ? 16.002 -4.017 -22.015 1.00 72.31 300 PRO A CA 1
ATOM 2382 C C . PRO A 1 300 ? 16.900 -3.345 -23.059 1.00 72.31 300 PRO A C 1
ATOM 2384 O O . PRO A 1 300 ? 16.609 -2.233 -23.525 1.00 72.31 300 PRO A O 1
ATOM 2387 N N . GLU A 1 301 ? 18.000 -4.024 -23.399 1.00 67.94 301 GLU A N 1
ATOM 2388 C CA . GLU A 1 301 ? 18.885 -3.638 -24.499 1.00 67.94 301 GLU A CA 1
ATOM 2389 C C . GLU A 1 301 ? 18.091 -3.673 -25.803 1.00 67.94 301 GLU A C 1
ATOM 2391 O O . GLU A 1 301 ? 17.400 -4.654 -26.096 1.00 67.94 301 GLU A O 1
ATOM 2396 N N . GLN A 1 302 ? 18.186 -2.608 -26.594 1.00 66.19 302 GLN A N 1
ATOM 2397 C CA . GLN A 1 302 ? 17.600 -2.586 -27.925 1.00 66.19 302 GLN A CA 1
ATOM 2398 C C . GLN A 1 302 ? 18.701 -2.577 -28.971 1.00 66.19 302 GLN A C 1
ATOM 2400 O O . GLN A 1 302 ? 19.536 -1.675 -29.013 1.00 66.19 302 GLN A O 1
ATOM 2405 N N . VAL A 1 303 ? 18.683 -3.591 -29.834 1.00 72.56 303 VAL A N 1
ATOM 2406 C CA . VAL A 1 303 ? 19.575 -3.669 -30.986 1.00 72.56 303 VAL A CA 1
ATOM 2407 C C . VAL A 1 303 ? 18.879 -3.027 -32.177 1.00 72.56 303 VAL A C 1
ATOM 2409 O O . VAL A 1 303 ? 17.861 -3.515 -32.663 1.00 72.56 303 VAL A O 1
ATOM 2412 N N . SER A 1 304 ? 19.441 -1.923 -32.651 1.00 69.94 304 SER A N 1
ATOM 2413 C CA . SER A 1 304 ? 19.091 -1.322 -33.933 1.00 69.94 304 SER A CA 1
ATOM 2414 C C . SER A 1 304 ? 19.973 -1.918 -35.027 1.00 69.94 304 SER A C 1
ATOM 2416 O O . SER A 1 304 ? 21.199 -1.876 -34.930 1.00 69.94 304 SER A O 1
ATOM 2418 N N . LEU A 1 305 ? 19.333 -2.493 -36.045 1.00 79.56 305 LEU A N 1
ATOM 2419 C CA . LEU A 1 305 ? 19.968 -3.047 -37.235 1.00 79.56 305 LEU A CA 1
ATOM 2420 C C . LEU A 1 305 ? 19.402 -2.320 -38.457 1.00 79.56 305 LEU A C 1
ATOM 2422 O O . LEU A 1 305 ? 18.189 -2.344 -38.686 1.00 79.56 305 LEU A O 1
ATOM 2426 N N . SER A 1 306 ? 20.269 -1.681 -39.233 1.00 78.81 306 SER A N 1
ATOM 2427 C CA . SER A 1 306 ? 19.954 -1.168 -40.564 1.00 78.81 306 SER A CA 1
ATOM 2428 C C . SER A 1 306 ? 20.700 -1.977 -41.620 1.00 78.81 306 SER A C 1
ATOM 2430 O O . SER A 1 306 ? 21.792 -2.483 -41.373 1.00 78.81 306 SER A O 1
ATOM 2432 N N . LEU A 1 307 ? 20.078 -2.120 -42.787 1.00 82.12 307 LEU A N 1
ATOM 2433 C CA . LEU A 1 307 ? 20.623 -2.805 -43.951 1.00 82.12 307 LEU A CA 1
ATOM 2434 C C . LEU A 1 307 ? 20.200 -2.011 -45.181 1.00 82.12 307 LEU A C 1
ATOM 2436 O O . LEU A 1 307 ? 19.021 -1.684 -45.319 1.00 82.12 307 LEU A O 1
ATOM 2440 N N . PHE A 1 308 ? 21.160 -1.718 -46.042 1.00 83.06 308 PHE A N 1
ATOM 2441 C CA . PHE A 1 308 ? 20.956 -1.038 -47.302 1.00 83.06 308 PHE A CA 1
ATOM 2442 C C . PHE A 1 308 ? 21.772 -1.725 -48.391 1.00 83.06 308 PHE A C 1
ATOM 2444 O O . PHE A 1 308 ? 22.956 -2.019 -48.209 1.00 83.06 308 PHE A O 1
ATOM 2451 N N . VAL A 1 309 ? 21.140 -1.954 -49.537 1.00 83.50 309 VAL A N 1
ATOM 2452 C CA . VAL A 1 309 ? 21.799 -2.539 -50.704 1.00 83.50 309 VAL A CA 1
ATOM 2453 C C . VAL A 1 309 ? 21.788 -1.550 -51.863 1.00 83.50 309 VAL A C 1
ATOM 2455 O O . VAL A 1 309 ? 20.732 -1.052 -52.262 1.00 83.50 309 VAL A O 1
ATOM 2458 N N . TYR A 1 310 ? 22.968 -1.284 -52.426 1.00 80.69 310 TYR A N 1
ATOM 2459 C CA . TYR A 1 310 ? 23.140 -0.382 -53.561 1.00 80.69 310 TYR A CA 1
ATOM 2460 C C . TYR A 1 310 ? 24.078 -0.975 -54.626 1.00 80.69 310 TYR A C 1
ATOM 2462 O O . TYR A 1 310 ? 25.150 -1.470 -54.277 1.00 80.69 310 TYR A O 1
ATOM 2470 N N . PRO A 1 311 ? 23.740 -0.874 -55.927 1.00 79.69 311 PRO A N 1
ATOM 2471 C CA . PRO A 1 311 ? 22.479 -0.374 -56.489 1.00 79.69 311 PRO A CA 1
ATOM 2472 C C . PRO A 1 311 ? 21.346 -1.421 -56.429 1.00 79.69 311 PRO A C 1
ATOM 2474 O O . PRO A 1 311 ? 21.595 -2.622 -56.423 1.00 79.69 311 PRO A O 1
ATOM 2477 N N . LYS A 1 312 ? 20.078 -0.973 -56.422 1.00 81.69 312 LYS A N 1
ATOM 2478 C CA . LYS A 1 312 ? 18.900 -1.874 -56.404 1.00 81.69 312 LYS A CA 1
ATOM 2479 C C . LYS A 1 312 ? 18.669 -2.620 -57.721 1.00 81.69 312 LYS A C 1
ATOM 2481 O O . LYS A 1 312 ? 18.028 -3.668 -57.725 1.00 81.69 312 LYS A O 1
ATOM 2486 N N . GLN A 1 313 ? 19.168 -2.062 -58.820 1.00 80.56 313 GLN A N 1
ATOM 2487 C CA . GLN A 1 313 ? 19.244 -2.701 -60.127 1.00 80.56 313 GLN A CA 1
ATOM 2488 C C . GLN A 1 313 ? 20.717 -2.765 -60.511 1.00 80.56 313 GLN A C 1
ATOM 2490 O O . GLN A 1 313 ? 21.377 -1.728 -60.588 1.00 80.56 313 GLN A O 1
ATOM 2495 N N . ALA A 1 314 ? 21.226 -3.974 -60.699 1.00 79.50 314 ALA A N 1
ATOM 2496 C CA . ALA A 1 314 ? 22.616 -4.227 -61.040 1.00 79.50 314 ALA A CA 1
ATOM 2497 C C . ALA A 1 314 ? 22.699 -5.021 -62.345 1.00 79.50 314 ALA A C 1
ATOM 2499 O O . ALA A 1 314 ? 21.790 -5.778 -62.683 1.00 79.50 314 ALA A O 1
ATOM 2500 N N . TYR A 1 315 ? 23.796 -4.859 -63.072 1.00 81.75 315 TYR A N 1
ATOM 2501 C CA . TYR A 1 315 ? 24.123 -5.704 -64.215 1.00 81.75 315 TYR A CA 1
ATOM 2502 C C . TYR A 1 315 ? 24.988 -6.889 -63.779 1.00 81.75 315 TYR A C 1
ATOM 2504 O O . TYR A 1 315 ? 25.603 -6.877 -62.708 1.00 81.75 315 TYR A O 1
ATOM 2512 N N . LEU A 1 316 ? 25.056 -7.918 -64.625 1.00 80.19 316 LEU A N 1
ATOM 2513 C CA . LEU A 1 316 ? 25.965 -9.043 -64.411 1.00 80.19 316 LEU A CA 1
ATOM 2514 C C . LEU A 1 316 ? 27.405 -8.541 -64.188 1.00 80.19 316 LEU A C 1
ATOM 2516 O O . LEU A 1 316 ? 27.874 -7.661 -64.911 1.00 80.19 316 LEU A O 1
ATOM 2520 N N . SER A 1 317 ? 28.098 -9.102 -63.196 1.00 78.38 317 SER A N 1
ATOM 2521 C CA . SER A 1 317 ? 29.469 -8.717 -62.821 1.00 78.38 317 SER A CA 1
ATOM 2522 C C . SER A 1 317 ? 29.652 -7.287 -62.277 1.00 78.38 317 SER A C 1
ATOM 2524 O O . SER A 1 317 ? 30.788 -6.865 -62.064 1.00 78.38 317 SER A O 1
ATOM 2526 N N . GLN A 1 318 ? 28.576 -6.539 -62.011 1.00 83.56 318 GLN A N 1
ATOM 2527 C CA . GLN A 1 318 ? 28.656 -5.241 -61.336 1.00 83.56 318 GLN A CA 1
ATOM 2528 C C . GLN A 1 318 ? 28.799 -5.426 -59.817 1.00 83.56 318 GLN A C 1
ATOM 2530 O O . GLN A 1 318 ? 28.047 -6.189 -59.215 1.00 83.56 318 GLN A O 1
ATOM 2535 N N . GLU A 1 319 ? 29.732 -4.710 -59.179 1.00 82.56 319 GLU A N 1
ATOM 2536 C CA . GLU A 1 319 ? 29.868 -4.731 -57.715 1.00 82.56 319 GLU A CA 1
ATOM 2537 C C . GLU A 1 319 ? 28.627 -4.138 -57.034 1.00 82.56 319 GLU A C 1
ATOM 2539 O O . GLU A 1 319 ? 28.235 -2.998 -57.295 1.00 82.56 319 GLU A O 1
ATOM 2544 N N . ILE A 1 320 ? 28.054 -4.901 -56.107 1.00 84.25 320 ILE A N 1
ATOM 2545 C CA . ILE A 1 320 ? 26.950 -4.492 -55.244 1.00 84.25 320 ILE A CA 1
ATOM 2546 C C . ILE A 1 320 ? 27.503 -4.274 -53.844 1.00 84.25 320 ILE A C 1
ATOM 2548 O O . ILE A 1 320 ? 28.180 -5.138 -53.284 1.00 84.25 320 ILE A O 1
ATOM 2552 N N . GLN A 1 321 ? 27.203 -3.116 -53.271 1.00 84.88 321 GLN A N 1
ATOM 2553 C CA . GLN A 1 321 ? 27.556 -2.781 -51.902 1.00 84.88 321 GLN A CA 1
ATOM 2554 C C . GLN A 1 321 ? 26.370 -3.051 -50.984 1.00 84.88 321 GLN A C 1
ATOM 2556 O O . GLN A 1 321 ? 25.290 -2.479 -51.134 1.00 84.88 321 GLN A O 1
ATOM 2561 N N . VAL A 1 322 ? 26.599 -3.926 -50.015 1.00 84.19 322 VAL A N 1
ATOM 2562 C CA . VAL A 1 322 ? 25.720 -4.168 -48.880 1.00 84.19 322 VAL A CA 1
ATOM 2563 C C . VAL A 1 322 ? 26.329 -3.436 -47.692 1.00 84.19 322 VAL A C 1
ATOM 2565 O O . VAL A 1 322 ? 27.356 -3.858 -47.162 1.00 84.19 322 VAL A O 1
ATOM 2568 N N . GLU A 1 323 ? 25.720 -2.329 -47.284 1.00 83.62 323 GLU A N 1
ATOM 2569 C CA . GLU A 1 323 ? 26.128 -1.571 -46.100 1.00 83.62 323 GLU A CA 1
ATOM 2570 C C . GLU A 1 323 ? 25.017 -1.620 -45.058 1.00 83.62 323 GLU A C 1
ATOM 2572 O O . GLU A 1 323 ? 23.827 -1.600 -45.366 1.00 83.62 323 GLU A O 1
ATOM 2577 N N . GLY A 1 324 ? 25.391 -1.650 -43.793 1.00 81.12 324 GLY A N 1
ATOM 2578 C CA . GLY A 1 324 ? 24.436 -1.445 -42.725 1.00 81.12 324 GLY A CA 1
ATOM 2579 C C . GLY A 1 324 ? 25.116 -1.052 -41.436 1.00 81.12 324 GLY A C 1
ATOM 2580 O O . GLY A 1 324 ? 26.346 -1.036 -41.329 1.00 81.12 324 GLY A O 1
ATOM 2581 N N . MET A 1 325 ? 24.297 -0.703 -40.451 1.00 79.44 325 MET A N 1
ATOM 2582 C CA . MET A 1 325 ? 24.777 -0.352 -39.127 1.00 79.44 325 MET A CA 1
ATOM 2583 C C . MET A 1 325 ? 24.085 -1.166 -38.044 1.00 79.44 325 MET A C 1
ATOM 2585 O O . MET A 1 325 ? 22.870 -1.358 -38.061 1.00 79.44 325 MET A O 1
ATOM 2589 N N . VAL A 1 326 ? 24.879 -1.617 -37.077 1.00 79.50 326 VAL A N 1
ATOM 2590 C CA . VAL A 1 326 ? 24.431 -2.260 -35.847 1.00 79.50 326 VAL A CA 1
ATOM 2591 C C . VAL A 1 326 ? 24.806 -1.365 -34.673 1.00 79.50 326 VAL A C 1
ATOM 2593 O O . VAL A 1 326 ? 25.980 -1.057 -34.449 1.00 79.50 326 VAL A O 1
ATOM 2596 N N . ALA A 1 327 ? 23.806 -0.959 -33.902 1.00 73.88 327 ALA A N 1
ATOM 2597 C CA . ALA A 1 327 ? 24.009 -0.242 -32.651 1.00 73.88 327 ALA A CA 1
ATOM 2598 C C . ALA A 1 327 ? 23.138 -0.850 -31.550 1.00 73.88 327 ALA A C 1
ATOM 2600 O O . ALA A 1 327 ? 21.960 -1.132 -31.778 1.00 73.88 327 ALA A O 1
ATOM 2601 N N . VAL A 1 328 ? 23.704 -1.034 -30.357 1.00 73.88 328 VAL A N 1
ATOM 2602 C CA . VAL A 1 328 ? 22.962 -1.418 -29.145 1.00 73.88 328 VAL A CA 1
ATOM 2603 C C . VAL A 1 328 ? 22.742 -0.160 -28.328 1.00 73.88 328 VAL A C 1
ATOM 2605 O O . VAL A 1 328 ? 23.701 0.538 -28.017 1.00 73.88 328 VAL A O 1
ATOM 2608 N N . ASP A 1 329 ? 21.488 0.149 -28.004 1.00 69.75 329 ASP A N 1
ATOM 2609 C CA . ASP A 1 329 ? 21.116 1.362 -27.268 1.00 69.75 329 ASP A CA 1
ATOM 2610 C C . ASP A 1 329 ? 21.711 2.635 -27.892 1.00 69.75 329 ASP A C 1
ATOM 2612 O O . ASP A 1 329 ? 22.221 3.514 -27.206 1.00 69.75 329 ASP A O 1
ATOM 2616 N N . ALA A 1 330 ? 21.657 2.713 -29.226 1.00 65.00 330 ALA A N 1
ATOM 2617 C CA . ALA A 1 330 ? 22.249 3.776 -30.041 1.00 65.00 330 ALA A CA 1
ATOM 2618 C C . ALA A 1 330 ? 23.773 3.966 -29.892 1.00 65.00 330 ALA A C 1
ATOM 2620 O O . ALA A 1 330 ? 24.317 4.927 -30.430 1.00 65.00 330 ALA A O 1
ATOM 2621 N N . VAL A 1 331 ? 24.481 3.035 -29.248 1.00 71.56 331 VAL A N 1
ATOM 2622 C CA . VAL A 1 331 ? 25.945 2.989 -29.233 1.00 71.56 331 VAL A CA 1
ATOM 2623 C C . VAL A 1 331 ? 26.428 2.035 -30.334 1.00 71.56 331 VAL A C 1
ATOM 2625 O O . VAL A 1 331 ? 25.986 0.881 -30.376 1.00 71.56 331 VAL A O 1
ATOM 2628 N N . PRO A 1 332 ? 27.311 2.484 -31.248 1.00 70.94 332 PRO A N 1
ATOM 2629 C CA . PRO A 1 332 ? 27.855 1.633 -32.299 1.00 70.94 332 PRO A CA 1
ATOM 2630 C C . PRO A 1 332 ? 28.698 0.500 -31.705 1.00 70.94 332 PRO A C 1
ATOM 2632 O O . PRO A 1 332 ? 29.473 0.703 -30.771 1.00 70.94 332 PRO A O 1
ATOM 2635 N N . ILE A 1 333 ? 28.543 -0.699 -32.261 1.00 77.44 333 ILE A N 1
ATOM 2636 C CA . ILE A 1 333 ? 29.204 -1.912 -31.769 1.00 77.44 333 ILE A CA 1
ATOM 2637 C C . ILE A 1 333 ? 30.515 -2.118 -32.523 1.00 77.44 333 ILE A C 1
ATOM 2639 O O . ILE A 1 333 ? 30.581 -1.894 -33.731 1.00 77.44 333 ILE A O 1
ATOM 2643 N N . ASN A 1 334 ? 31.547 -2.572 -31.816 1.00 75.12 334 ASN A N 1
ATOM 2644 C CA . ASN A 1 334 ? 32.854 -2.882 -32.385 1.00 75.12 334 ASN A CA 1
ATOM 2645 C C . ASN A 1 334 ? 33.221 -4.336 -32.103 1.00 75.12 334 ASN A C 1
ATOM 2647 O O . ASN A 1 334 ? 32.925 -4.844 -31.024 1.00 75.12 334 ASN A O 1
ATOM 2651 N N . ASN A 1 335 ? 33.924 -4.963 -33.047 1.00 70.38 335 ASN A N 1
ATOM 2652 C CA . ASN A 1 335 ? 34.540 -6.288 -32.904 1.00 70.38 335 ASN A CA 1
ATOM 2653 C C . ASN A 1 335 ? 33.550 -7.453 -32.697 1.00 70.38 335 ASN A C 1
ATOM 2655 O O . ASN A 1 335 ? 33.950 -8.525 -32.250 1.00 70.38 335 ASN A O 1
ATOM 2659 N N . GLU A 1 336 ? 32.282 -7.267 -33.057 1.00 80.94 336 GLU A N 1
ATOM 2660 C CA . GLU A 1 336 ? 31.303 -8.351 -33.178 1.00 80.94 336 GLU A CA 1
ATOM 2661 C C . GLU A 1 336 ? 31.062 -8.661 -34.661 1.00 80.94 336 GLU A C 1
ATOM 2663 O O . GLU A 1 336 ? 31.246 -7.794 -35.516 1.00 80.94 336 GLU A O 1
ATOM 2668 N N . ASN A 1 337 ? 30.664 -9.893 -34.979 1.00 81.88 337 ASN A N 1
ATOM 2669 C CA . ASN A 1 337 ? 30.418 -10.313 -36.357 1.00 81.88 337 ASN A CA 1
ATOM 2670 C C . ASN A 1 337 ? 28.924 -10.277 -36.685 1.00 81.88 337 ASN A C 1
ATOM 2672 O O . ASN A 1 337 ? 28.081 -10.634 -35.860 1.00 81.88 337 ASN A O 1
ATOM 2676 N N . ILE A 1 338 ? 28.603 -9.901 -37.919 1.00 83.00 338 ILE A N 1
ATOM 2677 C CA . ILE A 1 338 ? 27.270 -10.045 -38.497 1.00 83.00 338 ILE A CA 1
ATOM 2678 C C . ILE A 1 338 ? 27.293 -11.090 -39.609 1.00 83.00 338 ILE A C 1
ATOM 2680 O O . ILE A 1 338 ? 28.235 -11.141 -40.399 1.00 83.00 338 ILE A O 1
ATOM 2684 N N . HIS A 1 339 ? 26.252 -11.916 -39.681 1.00 85.00 339 HIS A N 1
ATOM 2685 C CA . HIS A 1 339 ? 26.078 -12.870 -40.768 1.00 85.00 339 HIS A CA 1
ATOM 2686 C C . HIS A 1 339 ? 25.234 -12.237 -41.868 1.00 85.00 339 HIS A C 1
ATOM 2688 O O . HIS A 1 339 ? 24.105 -11.823 -41.614 1.00 85.00 339 HIS A O 1
ATOM 2694 N N . ILE A 1 340 ? 25.760 -12.169 -43.085 1.00 84.75 340 ILE A N 1
ATOM 2695 C CA . ILE A 1 340 ? 25.003 -11.743 -44.260 1.00 84.75 340 ILE A CA 1
ATOM 2696 C C . ILE A 1 340 ? 24.688 -12.976 -45.095 1.00 84.75 340 ILE A C 1
ATOM 2698 O O . ILE A 1 340 ? 25.593 -13.668 -45.552 1.00 84.75 340 ILE A O 1
ATOM 2702 N N . ASN A 1 341 ? 23.399 -13.226 -45.299 1.00 84.69 341 ASN A N 1
ATOM 2703 C CA . ASN A 1 341 ? 22.874 -14.259 -46.177 1.00 84.69 341 ASN A CA 1
ATOM 2704 C C . ASN A 1 341 ? 22.340 -13.591 -47.443 1.00 84.69 341 ASN A C 1
ATOM 2706 O O . ASN A 1 341 ? 21.347 -12.866 -47.393 1.00 84.69 341 ASN A O 1
ATOM 2710 N N . ILE A 1 342 ? 22.977 -13.839 -48.578 1.00 83.50 342 ILE A N 1
ATOM 2711 C CA . ILE A 1 342 ? 22.458 -13.457 -49.890 1.00 83.50 342 ILE A CA 1
ATOM 2712 C C . ILE A 1 342 ? 21.771 -14.693 -50.461 1.00 83.50 342 ILE A C 1
ATOM 2714 O O . ILE A 1 342 ? 22.421 -15.704 -50.706 1.00 83.50 342 ILE A O 1
ATOM 2718 N N . ILE A 1 343 ? 20.455 -14.626 -50.630 1.00 82.62 343 ILE A N 1
ATOM 2719 C CA . ILE A 1 343 ? 19.594 -15.722 -51.076 1.00 82.62 343 ILE A CA 1
ATOM 2720 C C . ILE A 1 343 ? 19.135 -15.412 -52.501 1.00 82.62 343 ILE A C 1
ATOM 2722 O O . ILE A 1 343 ? 18.454 -14.414 -52.737 1.00 82.62 343 ILE A O 1
ATOM 2726 N N . GLY A 1 344 ? 19.503 -16.265 -53.450 1.00 80.31 344 GLY A N 1
ATOM 2727 C CA . GLY A 1 344 ? 19.201 -16.100 -54.872 1.00 80.31 344 GLY A CA 1
ATOM 2728 C C . GLY A 1 344 ? 19.697 -17.293 -55.696 1.00 80.31 344 GLY A C 1
ATOM 2729 O O . GLY A 1 344 ? 19.982 -18.346 -55.118 1.00 80.31 344 GLY A O 1
ATOM 2730 N N . PRO A 1 345 ? 19.848 -17.138 -57.025 1.00 69.69 345 PRO A N 1
ATOM 2731 C CA . PRO A 1 345 ? 20.358 -18.190 -57.914 1.00 69.69 345 PRO A CA 1
ATOM 2732 C C . PRO A 1 345 ? 21.727 -18.753 -57.494 1.00 69.69 345 PRO A C 1
ATOM 2734 O O . PRO A 1 345 ? 22.006 -19.929 -57.702 1.00 69.69 345 PRO A O 1
ATOM 2737 N N . ALA A 1 346 ? 22.559 -17.923 -56.858 1.00 71.88 346 ALA A N 1
ATOM 2738 C CA . ALA A 1 346 ? 23.767 -18.329 -56.151 1.00 71.88 346 ALA A CA 1
ATOM 2739 C C . ALA A 1 346 ? 23.688 -17.775 -54.725 1.00 71.88 346 ALA A C 1
ATOM 2741 O O . ALA A 1 346 ? 23.745 -16.560 -54.535 1.00 71.88 346 ALA A O 1
ATOM 2742 N N . SER A 1 347 ? 23.501 -18.654 -53.739 1.00 74.94 347 SER A N 1
ATOM 2743 C CA . SER A 1 347 ? 23.360 -18.243 -52.340 1.00 74.94 347 SER A CA 1
ATOM 2744 C C . SER A 1 347 ? 24.711 -18.234 -51.630 1.00 74.94 347 SER A C 1
ATOM 2746 O O . SER A 1 347 ? 25.490 -19.173 -51.784 1.00 74.94 347 SER A O 1
ATOM 2748 N N . ILE A 1 348 ? 24.981 -17.188 -50.849 1.00 81.44 348 ILE A N 1
ATOM 2749 C CA . ILE A 1 348 ? 26.219 -17.050 -50.075 1.00 81.44 348 ILE A CA 1
ATOM 2750 C C . ILE A 1 348 ? 25.899 -16.629 -48.643 1.00 81.44 348 ILE A C 1
ATOM 2752 O O . ILE A 1 348 ? 24.996 -15.822 -48.411 1.00 81.44 348 ILE A O 1
ATOM 2756 N N . THR A 1 349 ? 26.657 -17.167 -47.694 1.00 83.19 349 THR A N 1
ATOM 2757 C CA . THR A 1 349 ? 26.613 -16.765 -46.289 1.00 83.19 349 THR A CA 1
ATOM 2758 C C . THR A 1 349 ? 28.012 -16.352 -45.877 1.00 83.19 349 THR A C 1
ATOM 2760 O O . THR A 1 349 ? 28.926 -17.169 -45.910 1.00 83.19 349 THR A O 1
ATOM 2763 N N . GLU A 1 350 ? 28.166 -15.096 -45.473 1.00 83.75 350 GLU A N 1
ATOM 2764 C CA . GLU A 1 350 ? 29.450 -14.535 -45.057 1.00 83.75 350 GLU A CA 1
ATOM 2765 C C . GLU A 1 350 ? 29.362 -13.898 -43.673 1.00 83.75 350 GLU A C 1
ATOM 2767 O O . GLU A 1 350 ? 28.323 -13.369 -43.272 1.00 83.75 350 GLU A O 1
ATOM 2772 N N . SER A 1 351 ? 30.465 -13.963 -42.927 1.00 83.75 351 SER A N 1
ATOM 2773 C CA . SER A 1 351 ? 30.577 -13.394 -41.582 1.00 83.75 351 SER A CA 1
ATOM 2774 C C . SER A 1 351 ? 31.490 -12.177 -41.616 1.00 83.75 351 SER A C 1
ATOM 2776 O O . SER A 1 351 ? 32.698 -12.310 -41.798 1.00 83.75 351 SER A O 1
ATOM 2778 N N . ILE A 1 352 ? 30.929 -10.988 -41.399 1.00 83.69 352 ILE A N 1
ATOM 2779 C CA . ILE A 1 352 ? 31.656 -9.722 -41.533 1.00 83.69 352 ILE A CA 1
ATOM 2780 C C . ILE A 1 352 ? 31.848 -9.069 -40.162 1.00 83.69 352 ILE A C 1
ATOM 2782 O O . ILE A 1 352 ? 30.879 -8.950 -39.407 1.00 83.69 352 ILE A O 1
ATOM 2786 N N . PRO A 1 353 ? 33.067 -8.607 -39.829 1.00 82.25 353 PRO A N 1
ATOM 2787 C CA . PRO A 1 353 ? 33.304 -7.871 -38.597 1.00 82.25 353 PRO A CA 1
ATOM 2788 C C . PRO A 1 353 ? 32.692 -6.468 -38.667 1.00 82.25 353 PRO A C 1
ATOM 2790 O O . PRO A 1 353 ? 32.884 -5.733 -39.638 1.00 82.25 353 PRO A O 1
ATOM 2793 N N . ILE A 1 354 ? 32.004 -6.070 -37.601 1.00 81.75 354 ILE A N 1
ATOM 2794 C CA . ILE A 1 354 ? 31.426 -4.736 -37.437 1.00 81.75 354 ILE A CA 1
ATOM 2795 C C . ILE A 1 354 ? 32.516 -3.786 -36.916 1.00 81.75 354 ILE A C 1
ATOM 2797 O O . ILE A 1 354 ? 33.151 -4.043 -35.886 1.00 81.75 354 ILE A O 1
ATOM 2801 N N . LYS A 1 355 ? 32.727 -2.668 -37.621 1.00 78.00 355 LYS A N 1
ATOM 2802 C CA . LYS A 1 355 ? 33.683 -1.610 -37.256 1.00 78.00 355 LYS A CA 1
ATOM 2803 C C . LYS A 1 355 ? 32.963 -0.272 -37.117 1.00 78.00 355 LYS A C 1
ATOM 2805 O O . LYS A 1 355 ? 32.341 0.202 -38.061 1.00 78.00 355 LYS A O 1
ATOM 2810 N N . ASN A 1 356 ? 33.071 0.362 -35.953 1.00 74.56 356 ASN A N 1
ATOM 2811 C CA . ASN A 1 356 ? 32.350 1.587 -35.587 1.00 74.56 356 ASN A CA 1
ATOM 2812 C C . ASN A 1 356 ? 30.844 1.487 -35.856 1.00 74.56 356 ASN A C 1
ATOM 2814 O O . ASN A 1 356 ? 30.223 2.415 -36.371 1.00 74.56 356 ASN A O 1
ATOM 2818 N N . GLY A 1 357 ? 30.25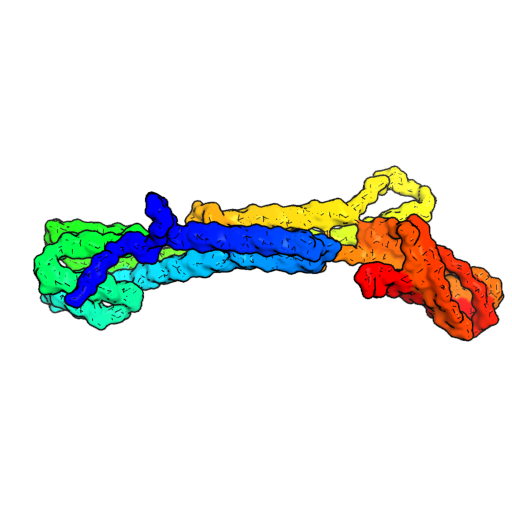9 0.329 -35.541 1.00 71.81 357 GLY A N 1
ATOM 2819 C CA . GLY A 1 357 ? 28.857 0.029 -35.802 1.00 71.81 357 GLY A CA 1
ATOM 2820 C C . GLY A 1 357 ? 28.516 -0.179 -37.274 1.00 71.81 357 GLY A C 1
ATOM 2821 O O . GLY A 1 357 ? 27.388 -0.557 -37.536 1.00 71.81 357 GLY A O 1
ATOM 2822 N N . LYS A 1 358 ? 29.433 0.023 -38.229 1.00 79.94 358 LYS A N 1
ATOM 2823 C CA . LYS A 1 358 ? 29.214 -0.201 -39.666 1.00 79.94 358 LYS A CA 1
ATOM 2824 C C . LYS A 1 358 ? 29.710 -1.576 -40.100 1.00 79.94 358 LYS A C 1
ATOM 2826 O O . LYS A 1 358 ? 30.764 -2.035 -39.659 1.00 79.94 358 LYS A O 1
ATOM 2831 N N . PHE A 1 359 ? 28.981 -2.201 -41.015 1.00 82.56 359 PHE A N 1
ATOM 2832 C CA . PHE A 1 359 ? 29.449 -3.339 -41.797 1.00 82.56 359 PHE A CA 1
ATOM 2833 C C . PHE A 1 359 ? 29.283 -3.022 -43.281 1.00 82.56 359 PHE A C 1
ATOM 2835 O O . PHE A 1 359 ? 28.281 -2.436 -43.687 1.00 82.56 359 PHE A O 1
ATOM 2842 N N . VAL A 1 360 ? 30.280 -3.395 -44.079 1.00 83.31 360 VAL A N 1
ATOM 2843 C CA . VAL A 1 360 ? 30.266 -3.228 -45.533 1.00 83.31 360 VAL A CA 1
ATOM 2844 C C . VAL A 1 360 ? 30.708 -4.543 -46.149 1.00 83.31 360 VAL A C 1
ATOM 2846 O O . VAL A 1 360 ? 31.764 -5.070 -45.798 1.00 83.31 360 VAL A O 1
ATOM 2849 N N . TYR A 1 361 ? 29.907 -5.061 -47.070 1.00 85.31 361 TYR A N 1
ATOM 2850 C CA . TYR A 1 361 ? 30.214 -6.241 -47.859 1.00 85.31 361 TYR A CA 1
ATOM 2851 C C . TYR A 1 361 ? 30.007 -5.941 -49.334 1.00 85.31 361 TYR A C 1
ATOM 2853 O O . TYR A 1 361 ? 29.029 -5.305 -49.722 1.00 85.31 361 TYR A O 1
ATOM 2861 N N . LYS A 1 362 ? 30.950 -6.393 -50.154 1.00 85.44 362 LYS A N 1
ATOM 2862 C CA . LYS A 1 362 ? 30.879 -6.266 -51.603 1.00 85.44 362 LYS A CA 1
ATOM 2863 C C . LYS A 1 362 ? 30.555 -7.627 -52.193 1.00 85.44 362 LYS A C 1
ATOM 2865 O O . LYS A 1 362 ? 31.261 -8.591 -51.913 1.00 85.44 362 LYS A O 1
ATOM 2870 N N . TYR A 1 363 ? 29.509 -7.686 -53.004 1.00 83.62 363 TYR A N 1
ATOM 2871 C CA . TYR A 1 363 ? 29.077 -8.896 -53.689 1.00 83.62 363 TYR A CA 1
ATOM 2872 C C . TYR A 1 363 ? 29.033 -8.665 -55.196 1.00 83.62 363 TYR A C 1
ATOM 2874 O O . TYR A 1 363 ? 28.526 -7.641 -55.648 1.00 83.62 363 TYR A O 1
ATOM 2882 N N . THR A 1 364 ? 29.515 -9.634 -55.968 1.00 83.75 364 THR A N 1
ATOM 2883 C CA . THR A 1 364 ? 29.472 -9.596 -57.433 1.00 83.75 364 THR A CA 1
ATOM 2884 C C . THR A 1 364 ? 28.581 -10.741 -57.921 1.00 83.75 364 THR A C 1
ATOM 2886 O O . THR A 1 364 ? 28.955 -11.902 -57.751 1.00 83.75 364 THR A O 1
ATOM 2889 N N . PRO A 1 365 ? 27.395 -10.460 -58.491 1.00 80.88 365 PRO A N 1
ATOM 2890 C CA . PRO A 1 365 ? 26.450 -11.491 -58.897 1.00 80.88 365 PRO A CA 1
ATOM 2891 C C . PRO A 1 365 ? 26.899 -12.206 -60.178 1.00 80.88 365 PRO A C 1
ATOM 2893 O O . PRO A 1 365 ? 27.215 -11.574 -61.188 1.00 80.88 365 PRO A O 1
ATOM 2896 N N . THR A 1 366 ? 26.864 -13.538 -60.144 1.00 79.44 366 THR A N 1
ATOM 2897 C CA . THR A 1 366 ? 27.260 -14.417 -61.264 1.00 79.44 366 THR A CA 1
ATOM 2898 C C . THR A 1 366 ? 26.075 -14.864 -62.130 1.00 79.44 366 THR A C 1
ATOM 2900 O O . THR A 1 366 ? 26.272 -15.431 -63.201 1.00 79.44 366 THR A O 1
ATOM 2903 N N . ALA A 1 367 ? 24.838 -14.628 -61.686 1.00 80.62 367 ALA A N 1
ATOM 2904 C CA . ALA A 1 367 ? 23.620 -15.050 -62.372 1.00 80.62 367 ALA A CA 1
ATOM 2905 C C . ALA A 1 367 ? 22.554 -13.945 -62.341 1.00 80.62 367 ALA A C 1
ATOM 2907 O O . ALA A 1 367 ? 22.524 -13.114 -61.436 1.00 80.62 367 ALA A O 1
ATOM 2908 N N . ARG A 1 368 ? 21.672 -13.936 -63.346 1.00 81.50 368 ARG A N 1
ATOM 2909 C CA . ARG A 1 368 ? 20.521 -13.021 -63.403 1.00 81.50 368 ARG A CA 1
ATOM 2910 C C . ARG A 1 368 ? 19.401 -13.520 -62.496 1.00 81.50 368 ARG A C 1
ATOM 2912 O O . ARG A 1 368 ? 19.181 -14.727 -62.401 1.00 81.50 368 ARG A O 1
ATOM 2919 N N . GLY A 1 369 ? 18.675 -12.598 -61.871 1.00 82.50 369 GLY A N 1
ATOM 2920 C CA . GLY A 1 369 ? 17.547 -12.928 -61.000 1.00 82.50 369 GLY A CA 1
ATOM 2921 C C . GLY A 1 369 ? 17.326 -11.932 -59.863 1.00 82.50 369 GLY A C 1
ATOM 2922 O O . GLY A 1 369 ? 18.059 -10.956 -59.706 1.00 82.50 369 GLY A O 1
ATOM 2923 N N . GLU A 1 370 ? 16.290 -12.188 -59.066 1.00 83.69 370 GLU A N 1
ATOM 2924 C CA . GLU A 1 370 ? 16.024 -11.459 -57.823 1.00 83.69 370 GLU A CA 1
ATOM 2925 C C . GLU A 1 370 ? 16.861 -12.064 -56.689 1.00 83.69 370 GLU A C 1
ATOM 2927 O O . GLU A 1 370 ? 16.848 -13.278 -56.468 1.00 83.69 370 GLU A O 1
ATOM 2932 N N . TYR A 1 371 ? 17.567 -11.209 -55.956 1.00 83.75 371 TYR A N 1
ATOM 2933 C CA . TYR A 1 371 ? 18.361 -11.584 -54.794 1.00 83.75 371 TYR A CA 1
ATOM 2934 C C . TYR A 1 371 ? 17.784 -10.930 -53.536 1.00 83.75 371 TYR A C 1
ATOM 2936 O O . TYR A 1 371 ? 17.430 -9.747 -53.521 1.00 83.75 371 TYR A O 1
ATOM 2944 N N . ARG A 1 372 ? 17.712 -11.702 -52.450 1.00 84.50 372 ARG A N 1
ATOM 2945 C CA . ARG A 1 372 ? 17.318 -11.234 -51.117 1.00 84.50 372 ARG A CA 1
ATOM 2946 C C . ARG A 1 372 ? 18.542 -11.211 -50.218 1.00 84.50 372 ARG A C 1
ATOM 2948 O O . ARG A 1 372 ? 19.189 -12.235 -50.042 1.00 84.50 372 ARG A O 1
ATOM 2955 N N . VAL A 1 373 ? 18.846 -10.063 -49.634 1.00 84.88 373 VAL A N 1
ATOM 2956 C CA . VAL A 1 373 ? 19.947 -9.904 -48.684 1.00 84.88 373 VAL A CA 1
ATOM 2957 C C . VAL A 1 373 ? 19.360 -9.860 -47.289 1.00 84.88 373 VAL A C 1
ATOM 2959 O O . VAL A 1 373 ? 18.545 -8.994 -46.991 1.00 84.88 373 VAL A O 1
ATOM 2962 N N . GLN A 1 374 ? 19.779 -10.779 -46.432 1.00 86.62 374 GLN A N 1
ATOM 2963 C CA . GLN A 1 374 ? 19.398 -10.830 -45.032 1.00 86.62 374 GLN A CA 1
ATOM 2964 C C . GLN A 1 374 ? 20.642 -10.627 -44.169 1.00 86.62 374 GLN A C 1
ATOM 2966 O O . GLN A 1 374 ? 21.587 -11.406 -44.237 1.00 86.62 374 GLN A O 1
ATOM 2971 N N . ALA A 1 375 ? 20.635 -9.600 -43.329 1.00 83.75 375 ALA A N 1
ATOM 2972 C CA . ALA A 1 375 ? 21.647 -9.392 -42.305 1.00 83.75 375 ALA A CA 1
ATOM 2973 C C . ALA A 1 375 ? 21.116 -9.930 -40.973 1.00 83.75 375 ALA A C 1
ATOM 2975 O O . ALA A 1 375 ? 20.053 -9.505 -40.520 1.00 83.75 375 ALA A O 1
ATOM 2976 N N . VAL A 1 376 ? 21.835 -10.870 -40.359 1.00 84.06 376 VAL A N 1
ATOM 2977 C CA . VAL A 1 376 ? 21.485 -11.524 -39.094 1.00 84.06 376 VAL A CA 1
ATOM 2978 C C . VAL A 1 376 ? 22.581 -11.268 -38.069 1.00 84.06 376 VAL A C 1
ATOM 2980 O O . VAL A 1 376 ? 23.720 -11.708 -38.215 1.00 84.06 376 VAL A O 1
ATOM 2983 N N . TYR A 1 377 ? 22.212 -10.597 -36.988 1.00 82.38 377 TYR A N 1
ATOM 2984 C CA . TYR A 1 377 ? 23.074 -10.329 -35.848 1.00 82.38 377 TYR A CA 1
ATOM 2985 C C . TYR A 1 377 ? 22.559 -11.082 -34.620 1.00 82.38 377 TYR A C 1
ATOM 2987 O O . TYR A 1 377 ? 21.370 -11.028 -34.303 1.00 82.38 377 TYR A O 1
ATOM 2995 N N . THR A 1 378 ? 23.439 -11.804 -33.927 1.00 79.75 378 THR A N 1
ATOM 2996 C CA . THR A 1 378 ? 23.069 -12.601 -32.748 1.00 79.75 378 THR A CA 1
ATOM 2997 C C . THR A 1 378 ? 23.758 -12.039 -31.515 1.00 79.75 378 THR A C 1
ATOM 2999 O O . THR A 1 378 ? 24.981 -12.002 -31.468 1.00 79.75 378 THR A O 1
ATOM 3002 N N . ARG A 1 379 ? 22.984 -11.651 -30.497 1.00 73.69 379 ARG A N 1
ATOM 3003 C CA . ARG A 1 379 ? 23.507 -11.149 -29.216 1.00 73.69 379 ARG A CA 1
ATOM 3004 C C . ARG A 1 379 ? 22.731 -11.764 -28.061 1.00 73.69 379 ARG A C 1
ATOM 3006 O O . ARG A 1 379 ? 21.501 -11.772 -28.081 1.00 73.69 379 ARG A O 1
ATOM 3013 N N . ASN A 1 380 ? 23.444 -12.292 -27.063 1.00 66.62 380 ASN A N 1
ATOM 3014 C CA . ASN A 1 380 ? 22.863 -12.928 -25.871 1.00 66.62 380 ASN A CA 1
ATOM 3015 C C . ASN A 1 380 ? 21.786 -13.989 -26.203 1.00 66.62 380 ASN A C 1
ATOM 3017 O O . ASN A 1 380 ? 20.741 -14.047 -25.563 1.00 66.62 380 ASN A O 1
ATOM 3021 N N . GLY A 1 381 ? 22.004 -14.788 -27.256 1.00 66.25 381 GLY A N 1
ATOM 3022 C CA . GLY A 1 381 ? 21.074 -15.837 -27.701 1.00 66.25 381 GLY A CA 1
ATOM 3023 C C . GLY A 1 381 ? 19.841 -15.356 -28.484 1.00 66.25 381 GLY A C 1
ATOM 3024 O O . GLY A 1 381 ? 19.101 -16.190 -29.002 1.00 66.25 381 GLY A O 1
ATOM 3025 N N . LYS A 1 382 ? 19.623 -14.039 -28.632 1.00 71.62 382 LYS A N 1
ATOM 3026 C CA . LYS A 1 382 ? 18.553 -13.459 -29.466 1.00 71.62 382 LYS A CA 1
ATOM 3027 C C . LYS A 1 382 ? 19.085 -13.112 -30.860 1.00 71.62 382 LYS A C 1
ATOM 3029 O O . LYS A 1 382 ? 20.147 -12.501 -30.986 1.00 71.62 382 LYS A O 1
ATOM 3034 N N . LYS A 1 383 ? 18.336 -13.495 -31.901 1.00 78.88 383 LYS A N 1
ATOM 3035 C CA . LYS A 1 383 ? 18.637 -13.185 -33.309 1.00 78.88 383 LYS A CA 1
ATOM 3036 C C . LYS A 1 383 ? 17.873 -11.936 -33.748 1.00 78.88 383 LYS A C 1
ATOM 3038 O O . LYS A 1 383 ? 16.658 -11.870 -33.587 1.00 78.88 383 LYS A O 1
ATOM 3043 N N . TYR A 1 384 ? 18.582 -10.985 -34.340 1.00 79.44 384 TYR A N 1
ATOM 3044 C CA . TYR A 1 384 ? 18.045 -9.769 -34.942 1.00 79.44 384 TYR A CA 1
ATOM 3045 C C . TYR A 1 384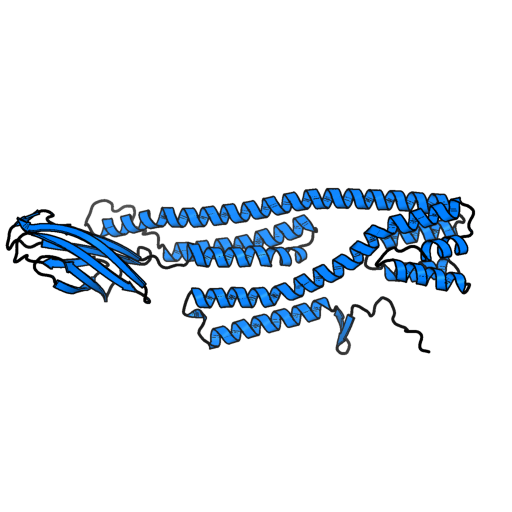 ? 18.312 -9.834 -36.442 1.00 79.44 384 TYR A C 1
ATOM 3047 O O . TYR A 1 384 ? 19.469 -9.933 -36.844 1.00 79.44 384 TYR A O 1
ATOM 3055 N N . ALA A 1 385 ? 17.262 -9.809 -37.264 1.00 82.12 385 ALA A N 1
ATOM 3056 C CA . ALA A 1 385 ? 17.385 -9.924 -38.713 1.00 82.12 385 ALA A CA 1
ATOM 3057 C C . ALA A 1 385 ? 16.735 -8.737 -39.433 1.00 82.12 385 ALA A C 1
ATOM 3059 O O . ALA A 1 385 ? 15.669 -8.261 -39.035 1.00 82.12 385 ALA A O 1
ATOM 3060 N N . LYS A 1 386 ? 17.373 -8.274 -40.509 1.00 84.38 386 LYS A N 1
ATOM 3061 C CA . LYS A 1 386 ? 16.814 -7.318 -41.471 1.00 84.38 386 LYS A CA 1
ATOM 3062 C C . LYS A 1 386 ? 17.034 -7.825 -42.880 1.00 84.38 386 LYS A C 1
ATOM 3064 O O . LYS A 1 386 ? 18.047 -8.458 -43.151 1.00 84.38 386 LYS A O 1
ATOM 3069 N N . GLU A 1 387 ? 16.089 -7.515 -43.755 1.00 85.81 387 GLU A N 1
ATOM 3070 C CA . GLU A 1 387 ? 16.105 -7.942 -45.148 1.00 85.81 387 GLU A CA 1
ATOM 3071 C C . GLU A 1 387 ? 15.977 -6.742 -46.082 1.00 85.81 387 GLU A C 1
ATOM 3073 O O . GLU A 1 387 ? 15.234 -5.804 -45.791 1.00 85.81 387 GLU A O 1
ATOM 3078 N N . ASP A 1 388 ? 16.687 -6.805 -47.202 1.00 85.50 388 ASP A N 1
ATOM 3079 C CA . ASP A 1 388 ? 16.569 -5.898 -48.341 1.00 85.50 388 ASP A CA 1
ATOM 3080 C C . ASP A 1 388 ? 16.704 -6.709 -49.645 1.00 85.50 388 ASP A C 1
ATOM 3082 O O . ASP A 1 388 ? 17.068 -7.890 -49.620 1.00 85.50 388 ASP A O 1
ATOM 3086 N N . ARG A 1 389 ? 16.358 -6.126 -50.795 1.00 86.62 389 ARG A N 1
ATOM 3087 C CA . ARG A 1 389 ? 16.334 -6.839 -52.083 1.00 86.62 389 ARG A CA 1
ATOM 3088 C C . ARG A 1 389 ? 16.961 -6.032 -53.208 1.00 86.62 389 ARG A C 1
ATOM 3090 O O . ARG A 1 389 ? 16.832 -4.810 -53.253 1.00 86.62 389 ARG A O 1
ATOM 3097 N N . PHE A 1 390 ? 17.559 -6.742 -54.157 1.00 83.50 390 PHE A N 1
ATOM 3098 C CA . PHE A 1 390 ? 18.062 -6.172 -55.402 1.00 83.50 390 PHE A CA 1
ATOM 3099 C C . PHE A 1 390 ? 17.802 -7.119 -56.579 1.00 83.50 390 PHE A C 1
ATOM 3101 O O . PHE A 1 390 ? 17.610 -8.324 -56.401 1.00 83.50 390 PHE A O 1
ATOM 3108 N N . VAL A 1 391 ? 17.776 -6.565 -57.790 1.00 83.06 391 VAL A N 1
ATOM 3109 C CA . VAL A 1 391 ? 17.527 -7.305 -59.034 1.00 83.06 391 VAL A CA 1
ATOM 3110 C C . VAL A 1 391 ? 18.748 -7.201 -59.938 1.00 83.06 391 VAL A C 1
ATOM 3112 O O . VAL A 1 391 ? 19.308 -6.115 -60.099 1.00 83.06 391 VAL A O 1
ATOM 3115 N N . VAL A 1 392 ? 19.143 -8.330 -60.527 1.00 83.19 392 VAL A N 1
ATOM 3116 C CA . VAL A 1 392 ? 20.239 -8.409 -61.498 1.00 83.19 392 VAL A CA 1
ATOM 3117 C C . VAL A 1 392 ? 19.673 -8.681 -62.887 1.00 83.19 392 VAL A C 1
ATOM 3119 O O . VAL A 1 392 ? 19.062 -9.735 -63.097 1.00 83.19 392 VAL A O 1
ATOM 3122 N N . SER A 1 393 ? 19.890 -7.735 -63.805 1.00 78.38 393 SER A N 1
ATOM 3123 C CA . SER A 1 393 ? 19.382 -7.745 -65.187 1.00 78.38 393 SER A CA 1
ATOM 3124 C C . SER A 1 393 ? 20.397 -8.246 -66.212 1.00 78.38 393 SER A C 1
ATOM 3126 O O . SER A 1 393 ? 21.621 -8.020 -66.058 1.00 78.38 393 SER A O 1
#

Secondary structure (DSSP, 8-state):
-------TTGGGEEEETTEEEEHHHHHHHHHHHHHHHHHHHHHHTTTTSSHHHHHHHHHHHHHHHHHHHHHHHHHHHHHHHHHHHHHHHHHHHHHHHHHTT--HHHHHHHHTTS--GGGHHHHHHHHHHHHTT--HHHHHHHHHGGGTT-HHHHHHHHHHHHHHHTT--HHHHHHHHHHHHHHHHHHHHHHHHHHHHHHHHHHHHHHHHHHHHHHHHHHHHHHHHHHHHHHTS-SS-TT------HHHHHHHHHHHHHHHHHHHHHHHHHHHHS-GGGHHHHHHHHHHHHHHHIIIIISS--EEEEEEEE-SEE-TT--EEEEEEEEETTEEP-S-EEEEEEESSS-EEEEEE-BTTEEEEEE---S-EEEEEEEEEEETTEEEEEEEEEEE-

Radius of gyration: 36.54 Å; chains: 1; bounding box: 73×49×108 Å